Protein AF-0000000074029226 (afdb_homodimer)

Foldseek 3Di:
DPPPPPPPPPPPPPPPPPPPPPVPQDDDPPFGFDFDDDVRHTQDDPDGWTCDVNDTDGDPVSVCQSQLWDWDADPVVRDTDIHAKDKDKWKAADWDQDPVRDIDGHHTDQEAEADQWGKIKMKMKIADADFDKKKKWKFKAAQVRHTQDIGDIDMDGDDPPHRRIDMDMDMDGGGHRNDFAKMKIFIWIDDPNDTTGNDIGIHGYD/DPPPPPPPPPPPPPPPPPPPPPVPQDDDPPFGFDFDDDVRHTQDDPDGWTCDVNDTDGDPVSVCQSQLWDWDADPVVRDTDIHAKDKDKWKAADWDQDPVRDIDGHHTDQEAEADQWGKIKMKMKIFDADFDKKKKWKFKAAQVRHTQDIGDIDMDGDDPPNNGIDMDMDMDGGGHRNDFAKMKIFMWIDDPNDTTGNDIGIHGYD

Radius of gyration: 29.27 Å; Cα contacts (8 Å, |Δi|>4): 924; chains: 2; bounding box: 84×114×104 Å

Solvent-accessible surface area (backbone atoms only — not comparable to full-atom values): 22887 Å² total; per-residue (Å²): 131,85,80,76,76,74,78,79,75,76,75,75,74,75,73,73,69,72,67,70,73,62,80,71,67,55,63,56,98,88,22,42,44,35,46,46,25,51,67,82,36,72,67,71,61,94,56,71,28,24,44,55,92,91,35,51,27,31,33,43,70,44,50,28,58,75,64,25,30,46,79,45,79,37,79,90,74,40,27,42,39,30,47,55,43,43,45,24,49,46,35,24,58,41,76,43,76,43,96,86,73,40,43,34,40,32,38,67,57,47,70,38,72,60,29,70,57,45,61,32,30,40,38,38,40,38,30,63,42,68,68,42,79,41,40,34,36,44,35,31,23,40,66,85,66,46,74,79,44,71,51,73,79,45,75,49,72,33,45,85,89,45,89,22,58,53,76,48,72,48,80,44,71,70,41,70,38,68,64,71,40,49,27,38,40,29,39,26,41,53,55,96,94,38,77,40,55,39,32,65,38,65,34,38,24,86,132,85,80,77,77,78,76,78,76,78,75,75,74,76,72,73,69,72,67,70,71,63,79,70,66,56,66,56,97,88,23,43,43,37,45,44,24,52,67,81,37,74,68,70,57,94,56,72,27,23,44,56,92,92,35,50,27,32,34,43,68,45,50,29,58,75,64,26,28,44,80,45,78,36,78,90,72,40,29,42,39,32,47,54,44,43,44,23,50,49,37,24,59,40,76,43,77,43,95,86,73,40,43,35,39,33,38,65,56,45,69,39,72,61,31,72,55,43,62,32,30,39,38,39,39,39,32,62,42,67,72,43,78,42,40,33,34,43,37,32,23,41,65,86,65,47,76,76,46,69,51,72,79,44,74,50,74,34,43,92,84,50,81,21,51,52,76,48,72,48,80,43,71,70,42,69,38,68,64,71,40,48,28,37,40,29,39,25,40,52,55,95,93,38,76,41,55,40,30,64,38,66,32,38,24,87

Secondary structure (DSSP, 8-state):
--------------------------EETTEEEEEEEETTEEPP-SS-EEE-SSSEEEEHHHHHHHTT-EEEEETTTTEEEEE--EEEEEEEEEEEE-TTS-EEEEEE-SEE--EEEEEEEEEEEEE-PPSEEEEEEEEEE-TTS-EEEEPPPEEEEE-TTS-S-EEEEEEEEEEEE-S-EEEEEEEEEEETTEEEEEEEEEEEE-/--------------------------EETTEEEEEEEETTEEPP-SS-EEE-SSSEEEEHHHHHHHTT-EEEEETTTTEEEEE--EEEEEEEEEEEE-TTS-EEEEEE-SEE--EEEEEEEEEEEEE-PPSEEEEEEEEEE-TTS-EEEEPPPEEEEE-TTTTT-EEEEEEEEEEEE-S-EEEEEEEEEEETTEEEEEEEEEEEE-

Structure (mmCIF, N/CA/C/O backbone):
data_AF-0000000074029226-model_v1
#
loop_
_entity.id
_entity.type
_entity.pdbx_description
1 polymer 'Copper amine oxidase N-terminal domain-containing protein'
#
loop_
_atom_site.group_PDB
_atom_site.id
_atom_site.type_symbol
_atom_site.label_atom_id
_atom_site.label_alt_id
_atom_site.label_comp_id
_atom_site.label_asym_id
_atom_site.label_entity_id
_atom_site.label_seq_id
_atom_site.pdbx_PDB_ins_code
_atom_site.Cartn_x
_atom_site.Cartn_y
_atom_site.Cartn_z
_atom_site.occupancy
_atom_site.B_iso_or_equiv
_atom_site.auth_seq_id
_atom_site.auth_comp_id
_atom_site.auth_asym_id
_atom_site.auth_atom_id
_atom_site.pdbx_PDB_model_num
ATOM 1 N N . MET A 1 1 ? 41.781 82.562 -21.891 1 36.31 1 MET A N 1
ATOM 2 C CA . MET A 1 1 ? 41.625 81.5 -20.922 1 36.31 1 MET A CA 1
ATOM 3 C C . MET A 1 1 ? 40.312 80.75 -21.125 1 36.31 1 MET A C 1
ATOM 5 O O . MET A 1 1 ? 39.25 81.312 -20.922 1 36.31 1 MET A O 1
ATOM 9 N N . LYS A 1 2 ? 40.312 79.875 -22.219 1 45.47 2 LYS A N 1
ATOM 10 C CA . LYS A 1 2 ? 39.188 79 -22.609 1 45.47 2 LYS A CA 1
ATOM 11 C C . LYS A 1 2 ? 38.719 78.188 -21.422 1 45.47 2 LYS A C 1
ATOM 13 O O . LYS A 1 2 ? 39.531 77.438 -20.828 1 45.47 2 LYS A O 1
ATOM 18 N N . LYS A 1 3 ? 37.688 78.562 -20.672 1 48.94 3 LYS A N 1
ATOM 19 C CA . LYS A 1 3 ? 36.969 77.875 -19.625 1 48.94 3 LYS A CA 1
ATOM 20 C C . LYS A 1 3 ? 36.5 76.5 -20.125 1 48.94 3 LYS A C 1
ATOM 22 O O . LYS A 1 3 ? 35.781 76.375 -21.109 1 48.94 3 LYS A O 1
ATOM 27 N N . ARG A 1 4 ? 37.375 75.438 -20.109 1 50.75 4 ARG A N 1
ATOM 28 C CA . ARG A 1 4 ? 37 74.062 -20.344 1 50.75 4 ARG A CA 1
ATOM 29 C C . ARG A 1 4 ? 35.844 73.625 -19.422 1 50.75 4 ARG A C 1
ATOM 31 O O . ARG A 1 4 ? 35.969 73.75 -18.203 1 50.75 4 ARG A O 1
ATOM 38 N N . ILE A 1 5 ? 34.656 73.75 -19.812 1 48.81 5 ILE A N 1
ATOM 39 C CA . ILE A 1 5 ? 33.5 73.188 -19.125 1 48.81 5 ILE A CA 1
ATOM 40 C C . ILE A 1 5 ? 33.656 71.688 -19.047 1 48.81 5 ILE A C 1
ATOM 42 O O . ILE A 1 5 ? 33.75 71 -20.062 1 48.81 5 ILE A O 1
ATOM 46 N N . THR A 1 6 ? 34.406 71.125 -18.094 1 47.69 6 THR A N 1
ATOM 47 C CA . THR A 1 6 ? 34.406 69.688 -17.859 1 47.69 6 THR A CA 1
ATOM 48 C C . THR A 1 6 ? 32.969 69.188 -17.625 1 47.69 6 THR A C 1
ATOM 50 O O . THR A 1 6 ? 32.312 69.625 -16.672 1 47.69 6 THR A O 1
ATOM 53 N N . VAL A 1 7 ? 32.25 68.75 -18.609 1 47.97 7 VAL A N 1
ATOM 54 C CA . VAL A 1 7 ? 31 68.062 -18.484 1 47.97 7 VAL A CA 1
ATOM 55 C C . VAL A 1 7 ? 31.203 66.75 -17.641 1 47.97 7 VAL A C 1
ATOM 57 O O . VAL A 1 7 ? 31.984 65.875 -18 1 47.97 7 VAL A O 1
ATOM 60 N N . LEU A 1 8 ? 31.125 66.938 -16.312 1 46.41 8 LEU A N 1
ATOM 61 C CA . LEU A 1 8 ? 31.031 65.75 -15.43 1 46.41 8 LEU A CA 1
ATOM 62 C C . LEU A 1 8 ? 29.891 64.812 -15.859 1 46.41 8 LEU A C 1
ATOM 64 O O . LEU A 1 8 ? 28.719 65.25 -15.828 1 46.41 8 LEU A O 1
ATOM 68 N N . THR A 1 9 ? 30.078 63.969 -16.859 1 47.81 9 THR A N 1
ATOM 69 C CA . THR A 1 9 ? 29.141 62.906 -17.172 1 47.81 9 THR A CA 1
ATOM 70 C C . THR A 1 9 ? 28.828 62.094 -15.914 1 47.81 9 THR A C 1
ATOM 72 O O . THR A 1 9 ? 29.734 61.469 -15.344 1 47.81 9 THR A O 1
ATOM 75 N N . LEU A 1 10 ? 27.859 62.5 -15.094 1 45.78 10 LEU A N 1
ATOM 76 C CA . LEU A 1 10 ? 27.297 61.688 -14.031 1 45.78 10 LEU A CA 1
ATOM 77 C C . LEU A 1 10 ? 26.859 60.312 -14.57 1 45.78 10 LEU A C 1
ATOM 79 O O . LEU A 1 10 ? 25.953 60.25 -15.398 1 45.78 10 LEU A O 1
ATOM 83 N N . ALA A 1 11 ? 27.812 59.406 -14.758 1 44.06 11 ALA A N 1
ATOM 84 C CA . ALA A 1 11 ? 27.453 58 -15.023 1 44.06 11 ALA A CA 1
ATOM 85 C C . ALA A 1 11 ? 26.438 57.5 -13.992 1 44.06 11 ALA A C 1
ATOM 87 O O . ALA A 1 11 ? 26.766 57.406 -12.805 1 44.06 11 ALA A O 1
ATOM 88 N N . ILE A 1 12 ? 25.141 57.719 -14.156 1 44.94 12 ILE A N 1
ATOM 89 C CA . ILE A 1 12 ? 24.125 57 -13.406 1 44.94 12 ILE A CA 1
ATOM 90 C C . ILE A 1 12 ? 24.391 55.5 -13.461 1 44.94 12 ILE A C 1
ATOM 92 O O . ILE A 1 12 ? 24.328 54.906 -14.539 1 44.94 12 ILE A O 1
ATOM 96 N N . VAL A 1 13 ? 25.312 55 -12.656 1 43.16 13 VAL A N 1
ATOM 97 C CA . VAL A 1 13 ? 25.406 53.562 -12.445 1 43.16 13 VAL A CA 1
ATOM 98 C C . VAL A 1 13 ? 24.031 53 -12.078 1 43.16 13 VAL A C 1
ATOM 100 O O . VAL A 1 13 ? 23.5 53.312 -11.008 1 43.16 13 VAL A O 1
ATOM 103 N N . ILE A 1 14 ? 23.172 52.75 -13.039 1 42.25 14 ILE A N 1
ATOM 104 C CA . ILE A 1 14 ? 21.984 51.938 -12.82 1 42.25 14 ILE A CA 1
ATOM 105 C C . ILE A 1 14 ? 22.391 50.656 -12.102 1 42.25 14 ILE A C 1
ATOM 107 O O . ILE A 1 14 ? 23.062 49.781 -12.68 1 42.25 14 ILE A O 1
ATOM 111 N N . CYS A 1 15 ? 22.688 50.75 -10.828 1 39.78 15 CYS A N 1
ATOM 112 C CA . CYS A 1 15 ? 22.766 49.562 -10.016 1 39.78 15 CYS A CA 1
ATOM 113 C C . CYS A 1 15 ? 21.578 48.625 -10.281 1 39.78 15 CYS A C 1
ATOM 115 O O . CYS A 1 15 ? 20.438 48.969 -9.914 1 39.78 15 CYS A O 1
ATOM 117 N N . PHE A 1 16 ? 21.547 47.938 -11.414 1 41.81 16 PHE A N 1
ATOM 118 C CA . PHE A 1 16 ? 20.656 46.781 -11.508 1 41.81 16 PHE A CA 1
ATOM 119 C C . PHE A 1 16 ? 20.688 45.969 -10.227 1 41.81 16 PHE A C 1
ATOM 121 O O . PHE A 1 16 ? 21.672 45.281 -9.938 1 41.81 16 PHE A O 1
ATOM 128 N N . THR A 1 17 ? 20.156 46.5 -9.164 1 38.62 17 THR A N 1
ATOM 129 C CA . THR A 1 17 ? 19.891 45.531 -8.086 1 38.62 17 THR A CA 1
ATOM 130 C C . THR A 1 17 ? 19.281 44.25 -8.641 1 38.62 17 THR A C 1
ATOM 132 O O . THR A 1 17 ? 18.172 44.281 -9.188 1 38.62 17 THR A O 1
ATOM 135 N N . VAL A 1 18 ? 20.047 43.438 -9.328 1 39.97 18 VAL A N 1
ATOM 136 C CA . VAL A 1 18 ? 19.531 42.062 -9.422 1 39.97 18 VAL A CA 1
ATOM 137 C C . VAL A 1 18 ? 18.812 41.688 -8.133 1 39.97 18 VAL A C 1
ATOM 139 O O . VAL A 1 18 ? 19.453 41.531 -7.082 1 39.97 18 VAL A O 1
ATOM 142 N N . VAL A 1 19 ? 17.656 42.281 -7.82 1 38.84 19 VAL A N 1
ATOM 143 C CA . VAL A 1 19 ? 16.844 41.625 -6.812 1 38.84 19 VAL A CA 1
ATOM 144 C C . VAL A 1 19 ? 16.938 40.094 -7 1 38.84 19 VAL A C 1
ATOM 146 O O . VAL A 1 19 ? 16.5 39.562 -8.023 1 38.84 19 VAL A O 1
ATOM 149 N N . ALA A 1 20 ? 18 39.5 -6.645 1 41 20 ALA A N 1
ATOM 150 C CA . ALA A 1 20 ? 17.797 38.062 -6.449 1 41 20 ALA A CA 1
ATOM 151 C C . ALA A 1 20 ? 16.391 37.781 -5.965 1 41 20 ALA A C 1
ATOM 153 O O . ALA A 1 20 ? 15.984 38.219 -4.883 1 41 20 ALA A O 1
ATOM 154 N N . ALA A 1 21 ? 15.375 37.812 -6.816 1 39.78 21 ALA A N 1
ATOM 155 C CA . ALA A 1 21 ? 14.086 37.25 -6.422 1 39.78 21 ALA A CA 1
ATOM 156 C C . ALA A 1 21 ? 14.266 36.125 -5.406 1 39.78 21 ALA A C 1
ATOM 158 O O . ALA A 1 21 ? 14.844 35.062 -5.723 1 39.78 21 ALA A O 1
ATOM 159 N N . ALA A 1 22 ? 14.695 36.375 -4.246 1 42.5 22 ALA A N 1
ATOM 160 C CA . ALA A 1 22 ? 14.516 35.344 -3.232 1 42.5 22 ALA A CA 1
ATOM 161 C C . ALA A 1 22 ? 13.289 34.469 -3.539 1 42.5 22 ALA A C 1
ATOM 163 O O . ALA A 1 22 ? 12.211 35 -3.84 1 42.5 22 ALA A O 1
ATOM 164 N N . SER A 1 23 ? 13.375 33.406 -4.266 1 46.81 23 SER A N 1
ATOM 165 C CA . SER A 1 23 ? 12.234 32.5 -4.426 1 46.81 23 SER A CA 1
ATOM 166 C C . SER A 1 23 ? 11.305 32.562 -3.219 1 46.81 23 SER A C 1
ATOM 168 O O . SER A 1 23 ? 11.695 32.219 -2.107 1 46.81 23 SER A O 1
ATOM 170 N N . VAL A 1 24 ? 10.711 33.719 -2.955 1 53.16 24 VAL A N 1
ATOM 171 C CA . VAL A 1 24 ? 9.719 33.875 -1.9 1 53.16 24 VAL A CA 1
ATOM 172 C C . VAL A 1 24 ? 8.828 32.656 -1.823 1 53.16 24 VAL A C 1
ATOM 174 O O . VAL A 1 24 ? 8.141 32.312 -2.787 1 53.16 24 VAL A O 1
ATOM 177 N N . ASN A 1 25 ? 9.227 31.703 -0.969 1 69.19 25 ASN A N 1
ATOM 178 C CA . ASN A 1 25 ? 8.352 30.562 -0.727 1 69.19 25 ASN A CA 1
ATOM 179 C C . ASN A 1 25 ? 6.926 31 -0.408 1 69.19 25 ASN A C 1
ATOM 181 O O . ASN A 1 25 ? 6.715 31.891 0.416 1 69.19 25 ASN A O 1
ATOM 185 N N . GLU A 1 26 ? 5.938 30.844 -1.284 1 89.31 26 GLU A N 1
ATOM 186 C CA . GLU A 1 26 ? 4.523 31.109 -1.037 1 89.31 26 GLU A CA 1
ATOM 187 C C . GLU A 1 26 ? 4.121 30.688 0.374 1 89.31 26 GLU A C 1
ATOM 189 O O . GLU A 1 26 ? 4.797 29.859 1 1 89.31 26 GLU A O 1
ATOM 194 N N . GLU A 1 27 ? 3.27 31.5 0.96 1 94.69 27 GLU A N 1
ATOM 195 C CA . GLU A 1 27 ? 2.816 31.203 2.314 1 94.69 27 GLU A CA 1
ATOM 196 C C . GLU A 1 27 ? 1.315 30.922 2.346 1 94.69 27 GLU A C 1
ATOM 198 O O . GLU A 1 27 ? 0.578 31.375 1.471 1 94.69 27 GLU A O 1
ATOM 203 N N . TYR A 1 28 ? 0.874 30.109 3.262 1 96.25 28 TYR A N 1
ATOM 204 C CA . TYR A 1 28 ? -0.523 29.875 3.605 1 96.25 28 TYR A CA 1
ATOM 205 C C . TYR A 1 28 ? -0.785 30.188 5.074 1 96.25 28 TYR A C 1
ATOM 207 O O . TYR A 1 28 ? -0.291 29.484 5.961 1 96.25 28 TYR A O 1
ATOM 215 N N . LYS A 1 29 ? -1.522 31.281 5.273 1 95.81 29 LYS A N 1
ATOM 216 C CA . LYS A 1 29 ? -1.921 31.719 6.609 1 95.81 29 LYS A CA 1
ATOM 217 C C . LYS A 1 29 ? -0.716 31.797 7.543 1 95.81 29 LYS A C 1
ATOM 219 O O . LYS A 1 29 ? -0.763 31.297 8.672 1 95.81 29 LYS A O 1
ATOM 224 N N . GLY A 1 30 ? 0.444 32.312 7.016 1 94.5 30 GLY A N 1
ATOM 225 C CA . GLY A 1 30 ? 1.611 32.625 7.824 1 94.5 30 GLY A CA 1
ATOM 226 C C . GLY A 1 30 ? 2.646 31.516 7.828 1 94.5 30 GLY A C 1
ATOM 227 O O . GLY A 1 30 ? 3.715 31.656 8.43 1 94.5 30 GLY A O 1
ATOM 228 N N . PHE A 1 31 ? 2.342 30.469 7.152 1 96.19 31 PHE A N 1
ATOM 229 C CA . PHE A 1 31 ? 3.279 29.359 7.102 1 96.19 31 PHE A CA 1
ATOM 230 C C . PHE A 1 31 ? 3.789 29.141 5.684 1 96.19 31 PHE A C 1
ATOM 232 O O . PHE A 1 31 ? 3.025 29.234 4.723 1 96.19 31 PHE A O 1
ATOM 239 N N . SER A 1 32 ? 5.055 28.891 5.57 1 96.12 32 SER A N 1
ATOM 240 C CA . SER A 1 32 ? 5.641 28.641 4.258 1 96.12 32 SER A CA 1
ATOM 241 C C . SER A 1 32 ? 5.051 27.391 3.611 1 96.12 32 SER A C 1
ATOM 243 O O . SER A 1 32 ? 4.938 26.344 4.254 1 96.12 32 SER A O 1
ATOM 245 N N . ILE A 1 33 ? 4.668 27.531 2.371 1 97.06 33 ILE A N 1
ATOM 246 C CA . ILE A 1 33 ? 4.098 26.406 1.633 1 97.06 33 ILE A CA 1
ATOM 247 C C . ILE A 1 33 ? 5.203 25.438 1.224 1 97.06 33 ILE A C 1
ATOM 249 O O . ILE A 1 33 ? 6.293 25.875 0.832 1 97.06 33 ILE A O 1
ATOM 253 N N . VAL A 1 34 ? 4.941 24.188 1.366 1 97.38 34 VAL A N 1
ATOM 254 C CA . VAL A 1 34 ? 5.805 23.109 0.892 1 97.38 34 VAL A CA 1
ATOM 255 C C . VAL A 1 34 ? 5.172 22.438 -0.324 1 97.38 34 VAL A C 1
ATOM 257 O O . VAL A 1 34 ? 4.004 22.047 -0.284 1 97.38 34 VAL A O 1
ATOM 260 N N . ASN A 1 35 ? 5.93 22.375 -1.43 1 96.56 35 ASN A N 1
ATOM 261 C CA . ASN A 1 35 ? 5.473 21.594 -2.572 1 96.56 35 ASN A CA 1
ATOM 262 C C . ASN A 1 35 ? 5.547 20.094 -2.287 1 96.56 35 ASN A C 1
ATOM 264 O O . ASN A 1 35 ? 6.504 19.625 -1.673 1 96.56 35 ASN A O 1
ATOM 268 N N . VAL A 1 36 ? 4.48 19.406 -2.652 1 97.44 36 VAL A N 1
ATOM 269 C CA . VAL A 1 36 ? 4.461 17.969 -2.404 1 97.44 36 VAL A CA 1
ATOM 270 C C . VAL A 1 36 ? 4.16 17.234 -3.703 1 97.44 36 VAL A C 1
ATOM 272 O O . VAL A 1 36 ? 3.148 17.5 -4.359 1 97.44 36 VAL A O 1
ATOM 275 N N . LEU A 1 37 ? 5.051 16.406 -4.074 1 97.38 37 LEU A N 1
ATOM 276 C CA . LEU A 1 37 ? 4.863 15.5 -5.207 1 97.38 37 LEU A CA 1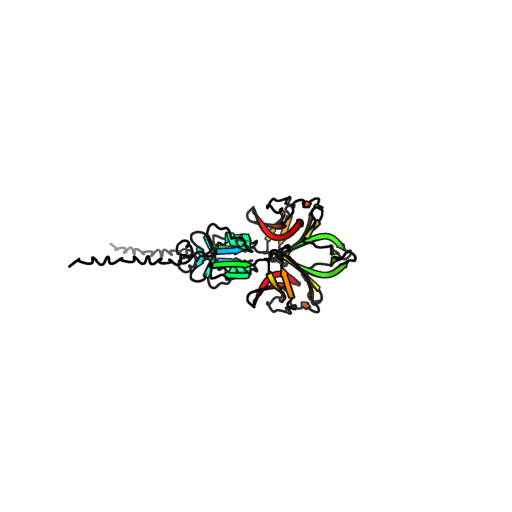
ATOM 277 C C . LEU A 1 37 ? 4.77 14.055 -4.738 1 97.38 37 LEU A C 1
ATOM 279 O O . LEU A 1 37 ? 5.523 13.633 -3.855 1 97.38 37 LEU A O 1
ATOM 283 N N . VAL A 1 38 ? 3.842 13.312 -5.234 1 96.44 38 VAL A N 1
ATOM 284 C CA . VAL A 1 38 ? 3.746 11.867 -5.039 1 96.44 38 VAL A CA 1
ATOM 285 C C . VAL A 1 38 ? 4.051 11.141 -6.348 1 96.44 38 VAL A C 1
ATOM 287 O O . VAL A 1 38 ? 3.273 11.219 -7.301 1 96.44 38 VAL A O 1
ATOM 290 N N . ASN A 1 39 ? 5.156 10.531 -6.336 1 94.31 39 ASN A N 1
ATOM 291 C CA . ASN A 1 39 ? 5.625 9.867 -7.551 1 94.31 39 ASN A CA 1
ATOM 292 C C . ASN A 1 39 ? 5.625 10.82 -8.742 1 94.31 39 ASN A C 1
ATOM 294 O O . ASN A 1 39 ? 5.18 10.453 -9.836 1 94.31 39 ASN A O 1
ATOM 298 N N . GLY A 1 40 ? 5.957 11.992 -8.469 1 93.75 40 GLY A N 1
ATOM 299 C CA . GLY A 1 40 ? 6.145 12.969 -9.531 1 93.75 40 GLY A CA 1
ATOM 300 C C . GLY A 1 40 ? 4.902 13.789 -9.812 1 93.75 40 GLY A C 1
ATOM 301 O O . GLY A 1 40 ? 4.949 14.758 -10.57 1 93.75 40 GLY A O 1
ATOM 302 N N . GLN A 1 41 ? 3.852 13.469 -9.219 1 94.38 41 GLN A N 1
ATOM 303 C CA . GLN A 1 41 ? 2.605 14.203 -9.422 1 94.38 41 GLN A CA 1
ATOM 304 C C . GLN A 1 41 ? 2.295 15.102 -8.227 1 94.38 41 GLN A C 1
ATOM 306 O O . GLN A 1 41 ? 2.414 14.672 -7.074 1 94.38 41 GLN A O 1
ATOM 311 N N . LYS A 1 42 ? 1.866 16.25 -8.586 1 96.69 42 LYS A N 1
ATOM 312 C CA . LYS A 1 42 ? 1.553 17.203 -7.527 1 96.69 42 LYS A CA 1
ATOM 313 C C . LYS A 1 42 ? 0.376 16.734 -6.684 1 96.69 42 LYS A C 1
ATOM 315 O O . LYS A 1 42 ? -0.62 16.234 -7.223 1 96.69 42 LYS A O 1
ATOM 320 N N . LEU A 1 43 ? 0.502 16.812 -5.379 1 96.44 43 LEU A N 1
ATOM 321 C CA . LEU A 1 43 ? -0.604 16.5 -4.48 1 96.44 43 LEU A CA 1
ATOM 322 C C . LEU A 1 43 ? -1.673 17.594 -4.539 1 96.44 43 LEU A C 1
ATOM 324 O O . LEU A 1 43 ? -1.418 18.734 -4.176 1 96.44 43 LEU A O 1
ATOM 328 N N . GLU A 1 44 ? -2.805 17.234 -4.945 1 93.81 44 GLU A N 1
ATOM 329 C CA . GLU A 1 44 ? -3.91 18.172 -5.004 1 93.81 44 GLU A CA 1
ATOM 330 C C . GLU A 1 44 ? -4.668 18.219 -3.68 1 93.81 44 GLU A C 1
ATOM 332 O O . GLU A 1 44 ? -5.047 17.188 -3.139 1 93.81 44 GLU A O 1
ATOM 337 N N . SER A 1 45 ? -4.762 19.469 -3.197 1 95.31 45 SER A N 1
ATOM 338 C CA . SER A 1 45 ? -5.48 19.625 -1.935 1 95.31 45 SER A CA 1
ATOM 339 C C . SER A 1 45 ? -6.004 21.047 -1.767 1 95.31 45 SER A C 1
ATOM 341 O O . SER A 1 45 ? -5.48 21.984 -2.377 1 95.31 45 SER A O 1
ATOM 343 N N . GLN A 1 46 ? -7.023 21.172 -0.983 1 93.44 46 GLN A N 1
ATOM 344 C CA . GLN A 1 46 ? -7.562 22.5 -0.658 1 93.44 46 GLN A CA 1
ATOM 345 C C . GLN A 1 46 ? -6.617 23.266 0.256 1 93.44 46 GLN A C 1
ATOM 347 O O . GLN A 1 46 ? -6.395 24.469 0.057 1 93.44 46 GLN A O 1
ATOM 352 N N . VAL A 1 47 ? -6.109 22.547 1.171 1 95.38 47 VAL A N 1
ATOM 353 C CA . VAL A 1 47 ? -5.094 23.094 2.062 1 95.38 47 VAL A CA 1
ATOM 354 C C . VAL A 1 47 ? -3.721 22.562 1.673 1 95.38 47 VAL A C 1
ATOM 356 O O . VAL A 1 47 ? -3.549 21.344 1.51 1 95.38 47 VAL A O 1
ATOM 359 N N . PRO A 1 48 ? -2.76 23.453 1.424 1 96.31 48 PRO A N 1
ATOM 360 C CA . PRO A 1 48 ? -1.436 22.984 1.014 1 96.31 48 PRO A CA 1
ATOM 361 C C . PRO A 1 48 ? -0.625 22.422 2.176 1 96.31 48 PRO A C 1
ATOM 363 O O . PRO A 1 48 ? -0.961 22.641 3.34 1 96.31 48 PRO A O 1
ATOM 366 N N . GLY A 1 49 ? 0.384 21.641 1.86 1 96.5 49 GLY A N 1
ATOM 367 C CA . GLY A 1 49 ? 1.405 21.359 2.857 1 96.5 49 GLY A CA 1
ATOM 368 C C . GLY A 1 49 ? 2.174 22.594 3.285 1 96.5 49 GLY A C 1
ATOM 369 O O . GLY A 1 49 ? 2.42 23.484 2.473 1 96.5 49 GLY A O 1
ATOM 370 N N . VAL A 1 50 ? 2.516 22.656 4.555 1 97.31 50 VAL A N 1
ATOM 371 C CA . VAL A 1 50 ? 3.219 23.844 5.039 1 97.31 50 VAL A CA 1
ATOM 372 C C . VAL A 1 50 ? 4.332 23.422 6 1 97.31 50 VAL A C 1
ATOM 374 O O . VAL A 1 50 ? 4.328 22.312 6.52 1 97.31 50 VAL A O 1
ATOM 377 N N . ASN A 1 51 ? 5.215 24.25 6.09 1 96.56 51 ASN A N 1
ATOM 378 C CA . ASN A 1 51 ? 6.164 24.156 7.195 1 96.56 51 ASN A CA 1
ATOM 379 C C . ASN A 1 51 ? 5.543 24.625 8.508 1 96.56 51 ASN A C 1
ATOM 381 O O . ASN A 1 51 ? 5.426 25.828 8.75 1 96.56 51 ASN A O 1
ATOM 385 N N . PHE A 1 52 ? 5.117 23.672 9.266 1 95.62 52 PHE A N 1
ATOM 386 C CA . PHE A 1 52 ? 4.445 23.922 10.531 1 95.62 52 PHE A CA 1
ATOM 387 C C . PHE A 1 52 ? 5.41 23.75 11.695 1 95.62 52 PHE A C 1
ATOM 389 O O . PHE A 1 52 ? 5.633 22.625 12.164 1 95.62 52 PHE A O 1
ATOM 396 N N . HIS A 1 53 ? 5.988 25 12.211 1 92.31 53 HIS A N 1
ATOM 397 C CA . HIS A 1 53 ? 6.926 25.031 13.328 1 92.31 53 HIS A CA 1
ATOM 398 C C . HIS A 1 53 ? 8.055 24.016 13.117 1 92.31 53 HIS A C 1
ATOM 400 O O . HIS A 1 53 ? 8.297 23.172 13.977 1 92.31 53 HIS A O 1
ATOM 406 N N . ASP A 1 54 ? 8.719 24 12.023 1 89.81 54 ASP A N 1
ATOM 407 C CA . ASP A 1 54 ? 9.938 23.281 11.656 1 89.81 54 ASP A CA 1
ATOM 408 C C . ASP A 1 54 ? 9.633 21.844 11.266 1 89.81 54 ASP A C 1
ATOM 410 O O . ASP A 1 54 ? 10.516 20.984 11.266 1 89.81 54 ASP A O 1
ATOM 414 N N . SER A 1 55 ? 8.359 21.609 11.094 1 94.56 55 SER A N 1
ATOM 415 C CA . SER A 1 55 ? 7.934 20.312 10.562 1 94.56 55 SER A CA 1
ATOM 416 C C . SER A 1 55 ? 7 20.484 9.367 1 94.56 55 SER A C 1
ATOM 418 O O . SER A 1 55 ? 6.152 21.391 9.359 1 94.56 55 SER A O 1
ATOM 420 N N . THR A 1 56 ? 7.184 19.672 8.391 1 97.06 56 THR A N 1
ATOM 421 C CA . THR A 1 56 ? 6.238 19.688 7.277 1 97.06 56 THR A CA 1
ATOM 422 C C . THR A 1 56 ? 4.965 18.922 7.648 1 97.06 56 THR A C 1
ATOM 424 O O . THR A 1 56 ? 5.031 17.797 8.141 1 97.06 56 THR A O 1
ATOM 427 N N . VAL A 1 57 ? 3.842 19.562 7.492 1 97.81 57 VAL A N 1
ATOM 428 C CA . VAL A 1 57 ? 2.564 18.891 7.73 1 97.81 57 VAL A CA 1
ATOM 429 C C . VAL A 1 57 ? 1.738 18.891 6.445 1 97.81 57 VAL A C 1
ATOM 431 O O . VAL A 1 57 ? 1.847 19.797 5.625 1 97.81 57 VAL A O 1
ATOM 434 N N . LEU A 1 58 ? 0.974 17.859 6.273 1 97.56 58 LEU A N 1
ATOM 435 C CA . LEU A 1 58 ? 0.171 17.672 5.07 1 97.56 58 LEU A CA 1
ATOM 436 C C . LEU A 1 58 ? -1.306 17.516 5.422 1 97.56 58 LEU A C 1
ATOM 438 O O . LEU A 1 58 ? -1.646 16.984 6.48 1 97.56 58 LEU A O 1
ATOM 442 N N . PRO A 1 59 ? -2.186 17.953 4.512 1 97.06 59 PRO A N 1
ATOM 443 C CA . PRO A 1 59 ? -3.615 17.734 4.742 1 97.06 59 PRO A CA 1
ATOM 444 C C . PRO A 1 59 ? -3.994 16.266 4.734 1 97.06 59 PRO A C 1
ATOM 446 O O . PRO A 1 59 ? -3.658 15.539 3.793 1 97.06 59 PRO A O 1
ATOM 449 N N . LEU A 1 60 ? -4.723 15.859 5.672 1 97.12 60 LEU A N 1
ATOM 450 C CA . LEU A 1 60 ? -5.027 14.453 5.926 1 97.12 60 LEU A CA 1
ATOM 451 C C . LEU A 1 60 ? -5.781 13.836 4.754 1 97.12 60 LEU A C 1
ATOM 453 O O . LEU A 1 60 ? -5.414 12.766 4.27 1 97.12 60 LEU A O 1
ATOM 457 N N . LYS A 1 61 ? -6.762 14.523 4.281 1 95.19 61 LYS A N 1
ATOM 458 C CA . LYS A 1 61 ? -7.617 13.953 3.244 1 95.19 61 LYS A CA 1
ATOM 459 C C . LYS A 1 61 ? -6.828 13.68 1.967 1 95.19 61 LYS A C 1
ATOM 461 O O . LYS A 1 61 ? -6.91 12.594 1.401 1 95.19 61 LYS A O 1
ATOM 466 N N . ALA A 1 62 ? -6.07 14.625 1.539 1 95.88 62 ALA A N 1
ATOM 467 C CA . ALA A 1 62 ? -5.301 14.508 0.304 1 95.88 62 ALA A CA 1
ATOM 468 C C . ALA A 1 62 ? -4.258 13.398 0.413 1 95.88 62 ALA A C 1
ATOM 470 O O . ALA A 1 62 ? -4.102 12.594 -0.511 1 95.88 62 ALA A O 1
ATOM 471 N N . VAL A 1 63 ? -3.613 13.312 1.527 1 95.5 63 VAL A N 1
ATOM 472 C CA . VAL A 1 63 ? -2.551 12.328 1.696 1 95.5 63 VAL A CA 1
ATOM 473 C C . VAL A 1 63 ? -3.154 10.93 1.811 1 95.5 63 VAL A C 1
ATOM 475 O O . VAL A 1 63 ? -2.625 9.969 1.247 1 95.5 63 VAL A O 1
ATOM 478 N N . SER A 1 64 ? -4.254 10.82 2.535 1 95.81 64 SER A N 1
ATOM 479 C CA . SER A 1 64 ? -4.898 9.523 2.68 1 95.81 64 SER A CA 1
ATOM 480 C C . SER A 1 64 ? -5.352 8.977 1.331 1 95.81 64 SER A C 1
ATOM 482 O O . SER A 1 64 ? -5.164 7.793 1.04 1 95.81 64 SER A O 1
ATOM 484 N N . GLU A 1 65 ? -5.871 9.852 0.544 1 94.19 65 GLU A N 1
ATOM 485 C CA . GLU A 1 65 ? -6.309 9.422 -0.781 1 94.19 65 GLU A CA 1
ATOM 486 C C . GLU A 1 65 ? -5.125 9 -1.646 1 94.19 65 GLU A C 1
ATOM 488 O O . GLU A 1 65 ? -5.18 7.965 -2.312 1 94.19 65 GLU A O 1
ATOM 493 N N . ALA A 1 66 ? -4.109 9.758 -1.566 1 94.75 66 ALA A N 1
ATOM 494 C CA . ALA A 1 66 ? -2.92 9.453 -2.354 1 94.75 66 ALA A CA 1
ATOM 495 C C . ALA A 1 66 ? -2.283 8.141 -1.896 1 94.75 66 ALA A C 1
ATOM 497 O O . ALA A 1 66 ? -1.636 7.449 -2.688 1 94.75 66 ALA A O 1
ATOM 498 N N . MET A 1 67 ? -2.525 7.754 -0.649 1 95.62 67 MET A N 1
ATOM 499 C CA . MET A 1 67 ? -1.849 6.59 -0.084 1 95.62 67 MET A CA 1
ATOM 500 C C . MET A 1 67 ? -2.811 5.414 0.052 1 95.62 67 MET A C 1
ATOM 502 O O . MET A 1 67 ? -2.531 4.457 0.778 1 95.62 67 MET A O 1
ATOM 506 N N . ASN A 1 68 ? -3.945 5.508 -0.586 1 96.75 68 ASN A N 1
ATOM 507 C CA . ASN A 1 68 ? -4.914 4.414 -0.566 1 96.75 68 ASN A CA 1
ATOM 508 C C . ASN A 1 68 ? -5.336 4.066 0.857 1 96.75 68 ASN A C 1
ATOM 510 O O . ASN A 1 68 ? -5.316 2.896 1.247 1 96.75 68 ASN A O 1
ATOM 514 N N . THR A 1 69 ? -5.719 5.07 1.574 1 97.62 69 THR A N 1
ATOM 515 C CA . THR A 1 69 ? -6.094 4.957 2.979 1 97.62 69 THR A CA 1
ATOM 516 C C . THR A 1 69 ? -7.457 5.602 3.227 1 97.62 69 THR A C 1
ATOM 518 O O . THR A 1 69 ? -7.738 6.684 2.707 1 97.62 69 THR A O 1
ATOM 521 N N . ILE A 1 70 ? -8.289 4.969 3.98 1 98.12 70 ILE A N 1
ATOM 522 C CA . ILE A 1 70 ? -9.602 5.492 4.336 1 98.12 70 ILE A CA 1
ATOM 523 C C . ILE A 1 70 ? -9.508 6.273 5.645 1 98.12 70 ILE A C 1
ATOM 525 O O . ILE A 1 70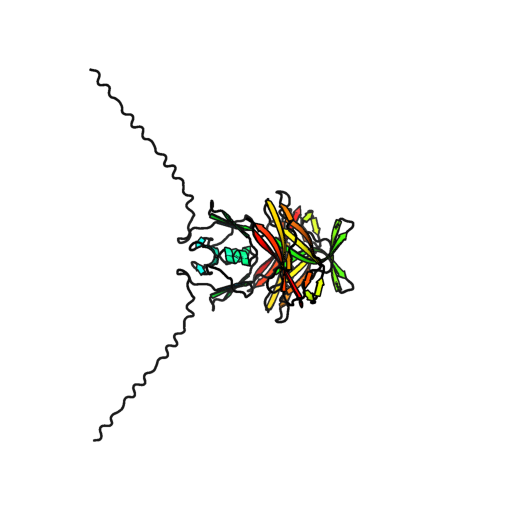 ? -8.844 5.844 6.586 1 98.12 70 ILE A O 1
ATOM 529 N N . VAL A 1 71 ? -10.125 7.383 5.684 1 97.62 71 VAL A N 1
ATOM 530 C CA . VAL A 1 71 ? -10.203 8.172 6.91 1 97.62 71 VAL A CA 1
ATOM 531 C C . VAL A 1 71 ? -11.586 8.008 7.535 1 97.62 71 VAL A C 1
ATOM 533 O O . VAL A 1 71 ? -12.602 8.32 6.906 1 97.62 71 VAL A O 1
ATOM 536 N N . ASP A 1 72 ? -11.625 7.492 8.68 1 97.12 72 ASP A N 1
ATOM 537 C CA . ASP A 1 72 ? -12.82 7.449 9.516 1 97.12 72 ASP A CA 1
ATOM 538 C C . ASP A 1 72 ? -12.727 8.461 10.656 1 97.12 72 ASP A C 1
ATOM 540 O O . ASP A 1 72 ? -11.914 8.305 11.57 1 97.12 72 ASP A O 1
ATOM 544 N N . TRP A 1 73 ? -13.57 9.43 10.648 1 96 73 TRP A N 1
ATOM 545 C CA . TRP A 1 73 ? -13.508 10.531 11.602 1 96 73 TRP A CA 1
ATOM 546 C C . TRP A 1 73 ? -14.445 10.289 12.781 1 96 73 TRP A C 1
ATOM 548 O O . TRP A 1 73 ? -15.625 9.969 12.586 1 96 73 TRP A O 1
ATOM 558 N N . ASP A 1 74 ? -13.867 10.406 13.914 1 95.5 74 ASP A N 1
ATOM 559 C CA . ASP A 1 74 ? -14.648 10.383 15.148 1 95.5 74 ASP A CA 1
ATOM 560 C C . ASP A 1 74 ? -14.68 11.766 15.805 1 95.5 74 ASP A C 1
ATOM 562 O O . ASP A 1 74 ? -13.75 12.148 16.516 1 95.5 74 ASP A O 1
ATOM 566 N N . SER A 1 75 ? -15.773 12.477 15.703 1 92.19 75 SER A N 1
ATOM 567 C CA . SER A 1 75 ? -15.883 13.852 16.188 1 92.19 75 SER A CA 1
ATOM 568 C C . SER A 1 75 ? -15.977 13.898 17.703 1 92.19 75 SER A C 1
ATOM 570 O O . SER A 1 75 ? -15.609 14.906 18.312 1 92.19 75 SER A O 1
ATOM 572 N N . LYS A 1 76 ? -16.453 12.82 18.281 1 93.69 76 LYS A N 1
ATOM 573 C CA . LYS A 1 76 ? -16.594 12.789 19.734 1 93.69 76 LYS A CA 1
ATOM 574 C C . LYS A 1 76 ? -15.234 12.852 20.422 1 93.69 76 LYS A C 1
ATOM 576 O O . LYS A 1 76 ? -15.078 13.531 21.438 1 93.69 76 LYS A O 1
ATOM 581 N N . THR A 1 77 ? -14.289 12.195 19.875 1 94.06 77 THR A N 1
ATOM 582 C CA . THR A 1 77 ? -12.992 12.102 20.516 1 94.06 77 THR A CA 1
ATOM 583 C C . THR A 1 77 ? -11.938 12.883 19.734 1 94.06 77 THR A C 1
ATOM 585 O O . THR A 1 77 ? -10.75 12.844 20.062 1 94.06 77 THR A O 1
ATOM 588 N N . ASN A 1 78 ? -12.398 13.586 18.641 1 94.38 78 ASN A N 1
ATOM 589 C CA . ASN A 1 78 ? -11.469 14.312 17.781 1 94.38 78 ASN A CA 1
ATOM 590 C C . ASN A 1 78 ? -10.359 13.406 17.25 1 94.38 78 ASN A C 1
ATOM 592 O O . ASN A 1 78 ? -9.18 13.727 17.375 1 94.38 78 ASN A O 1
ATOM 596 N N . THR A 1 79 ? -10.781 12.211 16.703 1 97.12 79 THR A N 1
ATOM 597 C CA . THR A 1 79 ? -9.836 11.18 16.281 1 97.12 79 THR A CA 1
ATOM 598 C C . THR A 1 79 ? -10.016 10.844 14.805 1 97.12 79 THR A C 1
ATOM 600 O O . THR A 1 79 ? -11.133 10.633 14.344 1 97.12 79 THR A O 1
ATOM 603 N N . ALA A 1 80 ? -8.922 10.922 14.109 1 97.25 80 ALA A N 1
ATOM 604 C CA . ALA A 1 80 ? -8.883 10.359 12.766 1 97.25 80 ALA A CA 1
ATOM 605 C C . ALA A 1 80 ? -8.406 8.906 12.789 1 97.25 80 ALA A C 1
ATOM 607 O O . ALA A 1 80 ? -7.242 8.633 13.086 1 97.25 80 ALA A O 1
ATOM 608 N N . ASN A 1 81 ? -9.273 7.957 12.492 1 97.38 81 ASN A N 1
ATOM 609 C CA . ASN A 1 81 ? -8.922 6.555 12.312 1 97.38 81 ASN A CA 1
ATOM 610 C C . ASN A 1 81 ? -8.586 6.242 10.859 1 97.38 81 ASN A C 1
ATOM 612 O O . ASN A 1 81 ? -9.461 6.25 10 1 97.38 81 ASN A O 1
ATOM 616 N N . LEU A 1 82 ? -7.34 6.012 10.641 1 97.38 82 LEU A N 1
ATOM 617 C CA . LEU A 1 82 ? -6.895 5.672 9.297 1 97.38 82 LEU A CA 1
ATOM 618 C C . LEU A 1 82 ? -6.953 4.164 9.062 1 97.38 82 LEU A C 1
ATOM 620 O O . LEU A 1 82 ? -6.332 3.396 9.805 1 97.38 82 LEU A O 1
ATOM 624 N N . ILE A 1 83 ? -7.723 3.76 8.07 1 96.94 83 ILE A N 1
ATOM 625 C CA . ILE A 1 83 ? -7.852 2.363 7.676 1 96.94 83 ILE A CA 1
ATOM 626 C C . ILE A 1 83 ? -6.977 2.092 6.449 1 96.94 83 ILE A C 1
ATOM 628 O O . ILE A 1 83 ? -7.301 2.529 5.344 1 96.94 83 ILE A O 1
ATOM 632 N N . LYS A 1 84 ? -5.922 1.456 6.699 1 96.56 84 LYS A N 1
ATOM 633 C CA . LYS A 1 84 ? -4.949 1.104 5.668 1 96.56 84 LYS A CA 1
ATOM 634 C C . LYS A 1 84 ? -4.629 -0.388 5.703 1 96.56 84 LYS A C 1
ATOM 636 O O . LYS A 1 84 ? -3.568 -0.788 6.191 1 96.56 84 LYS A O 1
ATOM 641 N N . PRO A 1 85 ? -5.422 -1.2 5.105 1 97.31 85 PRO A N 1
ATOM 642 C CA . PRO A 1 85 ? -5.109 -2.631 5.09 1 97.31 85 PRO A CA 1
ATOM 643 C C . PRO A 1 85 ? -3.908 -2.963 4.207 1 97.31 85 PRO A C 1
ATOM 645 O O . PRO A 1 85 ? -3.555 -2.182 3.318 1 97.31 85 PRO A O 1
ATOM 648 N N . GLU A 1 86 ? -3.266 -4 4.566 1 97.62 86 GLU A N 1
ATOM 649 C CA . GLU A 1 86 ? -2.295 -4.613 3.668 1 97.62 86 GLU A CA 1
ATOM 650 C C . GLU A 1 86 ? -2.988 -5.324 2.51 1 97.62 86 GLU A C 1
ATOM 652 O O . GLU A 1 86 ? -3.789 -6.234 2.725 1 97.62 86 GLU A O 1
ATOM 657 N N . VAL A 1 87 ? -2.744 -4.844 1.321 1 98.62 87 VAL A N 1
ATOM 658 C CA . VAL A 1 87 ? -3.381 -5.438 0.151 1 98.62 87 VAL A CA 1
ATOM 659 C C . VAL A 1 87 ? -2.318 -5.828 -0.873 1 98.62 87 VAL A C 1
ATOM 661 O O . VAL A 1 87 ? -1.486 -5.004 -1.26 1 98.62 87 VAL A O 1
ATOM 664 N N . ASN A 1 88 ? -2.314 -7.059 -1.26 1 98.81 88 ASN A N 1
ATOM 665 C CA . ASN A 1 88 ? -1.471 -7.57 -2.334 1 98.81 88 ASN A CA 1
ATOM 666 C C . ASN A 1 88 ? -2.303 -8.172 -3.463 1 98.81 88 ASN A C 1
ATOM 668 O O . ASN A 1 88 ? -3.148 -9.031 -3.227 1 98.81 88 ASN A O 1
ATOM 672 N N . ILE A 1 89 ? -2.1 -7.688 -4.648 1 98.81 89 ILE A N 1
ATOM 673 C CA . ILE A 1 89 ? -2.873 -8.094 -5.816 1 98.81 89 ILE A CA 1
ATOM 674 C C . ILE A 1 89 ? -1.95 -8.727 -6.852 1 98.81 89 ILE A C 1
ATOM 676 O O . ILE A 1 89 ? -0.887 -8.188 -7.16 1 98.81 89 ILE A O 1
ATOM 680 N N . ILE A 1 90 ? -2.328 -9.828 -7.344 1 98.06 90 ILE A N 1
ATOM 681 C CA . ILE A 1 90 ? -1.635 -10.453 -8.461 1 98.06 90 ILE A CA 1
ATOM 682 C C . ILE A 1 90 ? -2.635 -10.797 -9.562 1 98.06 90 ILE A C 1
ATOM 684 O O . ILE A 1 90 ? -3.736 -11.273 -9.289 1 98.06 90 ILE A O 1
ATOM 688 N N . VAL A 1 91 ? -2.27 -10.43 -10.75 1 98.12 91 VAL A N 1
ATOM 689 C CA . VAL A 1 91 ? -3.064 -10.758 -11.93 1 98.12 91 VAL A CA 1
ATOM 690 C C . VAL A 1 91 ? -2.391 -11.875 -12.719 1 98.12 91 VAL A C 1
ATOM 692 O O . VAL A 1 91 ? -1.167 -11.891 -12.867 1 98.12 91 VAL A O 1
ATOM 695 N N . MET A 1 92 ? -3.213 -12.867 -13.156 1 97.81 92 MET A N 1
ATOM 696 C CA . MET A 1 92 ? -2.637 -14.062 -13.773 1 97.81 92 MET A CA 1
ATOM 697 C C . MET A 1 92 ? -3.58 -14.648 -14.82 1 97.81 92 MET A C 1
ATOM 699 O O . MET A 1 92 ? -4.754 -14.273 -14.875 1 97.81 92 MET A O 1
ATOM 703 N N . ASP A 1 93 ? -3.047 -15.594 -15.609 1 96.56 93 ASP A N 1
ATOM 704 C CA . ASP A 1 93 ? -3.826 -16.203 -16.688 1 96.56 93 ASP A CA 1
ATOM 705 C C . ASP A 1 93 ? -4.879 -17.156 -16.125 1 96.56 93 ASP A C 1
ATOM 707 O O . ASP A 1 93 ? -5.988 -17.234 -16.656 1 96.56 93 ASP A O 1
ATOM 711 N N . ASP A 1 94 ? -4.449 -17.875 -15.148 1 96.5 94 ASP A N 1
ATOM 712 C CA . ASP A 1 94 ? -5.328 -18.938 -14.672 1 96.5 94 ASP A CA 1
ATOM 713 C C . ASP A 1 94 ? -5.039 -19.297 -13.211 1 96.5 94 ASP A C 1
ATOM 715 O O . ASP A 1 94 ? -3.934 -19.047 -12.719 1 96.5 94 ASP A O 1
ATOM 719 N N . ILE A 1 95 ? -6.016 -19.719 -12.547 1 96.38 95 ILE A N 1
ATOM 720 C CA . ILE A 1 95 ? -5.922 -20.312 -11.219 1 96.38 95 ILE A CA 1
ATOM 721 C C . ILE A 1 95 ? -6.449 -21.734 -11.25 1 96.38 95 ILE A C 1
ATOM 723 O O . ILE A 1 95 ? -7.539 -21.984 -11.766 1 96.38 95 ILE A O 1
ATOM 727 N N . LEU A 1 96 ? -5.641 -22.625 -10.781 1 94.44 96 LEU A N 1
ATOM 728 C CA . LEU A 1 96 ? -6.055 -24.016 -10.734 1 94.44 96 LEU A CA 1
ATOM 729 C C . LEU A 1 96 ? -6.145 -24.516 -9.297 1 94.44 96 LEU A C 1
ATOM 731 O O . LEU A 1 96 ? -5.211 -24.328 -8.516 1 94.44 96 LEU A O 1
ATOM 735 N N . GLU A 1 97 ? -7.262 -25.078 -8.969 1 91.81 97 GLU A N 1
ATOM 736 C CA . GLU A 1 97 ? -7.395 -25.781 -7.688 1 91.81 97 GLU A CA 1
ATOM 737 C C . GLU A 1 97 ? -6.887 -27.219 -7.785 1 91.81 97 GLU A C 1
ATOM 739 O O . GLU A 1 97 ? -7.355 -27.984 -8.617 1 91.81 97 GLU A O 1
ATOM 744 N N . ASN A 1 98 ? -5.984 -27.5 -6.938 1 92.38 98 ASN A N 1
ATOM 745 C CA . ASN A 1 98 ? -5.379 -28.828 -6.949 1 92.38 98 ASN A CA 1
ATOM 746 C C . ASN A 1 98 ? -6.188 -29.828 -6.125 1 92.38 98 ASN A C 1
ATOM 748 O O . ASN A 1 98 ? -7.082 -29.438 -5.371 1 92.38 98 ASN A O 1
ATOM 752 N N . GLU A 1 99 ? -5.789 -31.109 -6.258 1 91.88 99 GLU A N 1
ATOM 753 C CA . GLU A 1 99 ? -6.492 -32.188 -5.559 1 91.88 99 GLU A CA 1
ATOM 754 C C . GLU A 1 99 ? -6.367 -32.031 -4.047 1 91.88 99 GLU A C 1
ATOM 756 O O . GLU A 1 99 ? -7.285 -32.375 -3.305 1 91.88 99 GLU A O 1
ATOM 761 N N . ASP A 1 100 ? -5.238 -31.438 -3.604 1 90.38 100 ASP A N 1
ATOM 762 C CA . ASP A 1 100 ? -5 -31.297 -2.17 1 90.38 100 ASP A CA 1
ATOM 763 C C . ASP A 1 100 ? -5.582 -30 -1.643 1 90.38 100 ASP A C 1
ATOM 765 O O . ASP A 1 100 ? -5.258 -29.562 -0.534 1 90.38 100 ASP A O 1
ATOM 769 N N . GLU A 1 101 ? -6.344 -29.297 -2.375 1 87.69 101 GLU A N 1
ATOM 770 C CA . GLU A 1 101 ? -7.086 -28.094 -2.014 1 87.69 101 GLU A CA 1
ATOM 771 C C . GLU A 1 101 ? -6.18 -26.859 -2.025 1 87.69 101 GLU A C 1
ATOM 773 O O . GLU A 1 101 ? -6.59 -25.781 -1.597 1 87.69 101 GLU A O 1
ATOM 778 N N . THR A 1 102 ? -4.965 -27.078 -2.5 1 90.31 102 THR A N 1
ATOM 779 C CA . THR A 1 102 ? -4.109 -25.922 -2.729 1 90.31 102 THR A CA 1
ATOM 780 C C . THR A 1 102 ? -4.383 -25.297 -4.102 1 90.31 102 THR A C 1
ATOM 782 O O . THR A 1 102 ? -5.129 -25.875 -4.902 1 90.31 102 THR A O 1
ATOM 785 N N . ILE A 1 103 ? -3.842 -24.078 -4.266 1 93.75 103 ILE A N 1
ATOM 786 C CA . ILE A 1 103 ? -4.086 -23.453 -5.559 1 93.75 103 ILE A CA 1
ATOM 787 C C . ILE A 1 103 ? -2.762 -23.219 -6.273 1 93.75 103 ILE A C 1
ATOM 789 O O . ILE A 1 103 ? -1.729 -23 -5.633 1 93.75 103 ILE A O 1
ATOM 793 N N . SER A 1 104 ? -2.834 -23.344 -7.562 1 95.88 104 SER A N 1
ATOM 794 C CA . SER A 1 104 ? -1.739 -22.969 -8.453 1 95.88 104 SER A CA 1
ATOM 795 C C . SER A 1 104 ? -2.107 -21.766 -9.305 1 95.88 104 SER A C 1
ATOM 797 O O . SER A 1 104 ? -3.199 -21.703 -9.875 1 95.88 104 SER A O 1
ATOM 799 N N . LEU A 1 105 ? -1.208 -20.797 -9.289 1 97.69 105 LEU A N 1
ATOM 800 C CA . LEU A 1 105 ? -1.372 -19.609 -10.109 1 97.69 105 LEU A CA 1
ATOM 801 C C . LEU A 1 105 ? -0.498 -19.672 -11.359 1 97.69 105 LEU A C 1
ATOM 803 O O . LEU A 1 105 ? 0.708 -19.922 -11.266 1 97.69 105 LEU A O 1
ATOM 807 N N . TYR A 1 106 ? -1.128 -19.391 -12.477 1 96.88 106 TYR A N 1
ATOM 808 C CA . TYR A 1 106 ? -0.396 -19.578 -13.719 1 96.88 106 TYR A CA 1
ATOM 809 C C . TYR A 1 106 ? -0.142 -18.25 -14.414 1 96.88 106 TYR A C 1
ATOM 811 O O . TYR A 1 106 ? -1.082 -17.5 -14.703 1 96.88 106 TYR A O 1
ATOM 819 N N . ASN A 1 107 ? 1.106 -18.031 -14.633 1 95.62 107 ASN A N 1
ATOM 820 C CA . ASN A 1 107 ? 1.606 -16.938 -15.461 1 95.62 107 ASN A CA 1
ATOM 821 C C . ASN A 1 107 ? 1.126 -15.578 -14.945 1 95.62 107 ASN A C 1
ATOM 823 O O . ASN A 1 107 ? 0.396 -14.867 -15.641 1 95.62 107 ASN A O 1
ATOM 827 N N . PRO A 1 108 ? 1.511 -15.188 -13.742 1 96.19 108 PRO A N 1
ATOM 828 C CA . PRO A 1 108 ? 1.259 -13.805 -13.32 1 96.19 108 PRO A CA 1
ATOM 829 C C . PRO A 1 108 ? 1.888 -12.781 -14.258 1 96.19 108 PRO A C 1
ATOM 831 O O . PRO A 1 108 ? 2.971 -13.016 -14.805 1 96.19 108 PRO A O 1
ATOM 834 N N . PHE A 1 109 ? 1.209 -11.672 -14.445 1 94.25 109 PHE A N 1
ATOM 835 C CA . PHE A 1 109 ? 1.734 -10.711 -15.406 1 94.25 109 PHE A CA 1
ATOM 836 C C . PHE A 1 109 ? 1.416 -9.281 -14.977 1 94.25 109 PHE A C 1
ATOM 838 O O . PHE A 1 109 ? 0.52 -9.062 -14.156 1 94.25 109 PHE A O 1
ATOM 845 N N . GLY A 1 110 ? 2.195 -8.383 -15.469 1 94.25 110 GLY A N 1
ATOM 846 C CA . GLY A 1 110 ? 1.964 -6.949 -15.344 1 94.25 110 GLY A CA 1
ATOM 847 C C . GLY A 1 110 ? 2.045 -6.211 -16.672 1 94.25 110 GLY A C 1
ATOM 848 O O . GLY A 1 110 ? 1.655 -5.047 -16.75 1 94.25 110 GLY A O 1
ATOM 849 N N . LEU A 1 111 ? 2.543 -6.844 -17.594 1 92.88 111 LEU A N 1
ATOM 850 C CA . LEU A 1 111 ? 2.668 -6.34 -18.953 1 92.88 111 LEU A CA 1
ATOM 851 C C . LEU A 1 111 ? 1.798 -7.145 -19.922 1 92.88 111 LEU A C 1
ATOM 853 O O . LEU A 1 111 ? 1.824 -8.375 -19.906 1 92.88 111 LEU A O 1
ATOM 857 N N . ILE A 1 112 ? 1.033 -6.414 -20.688 1 92.25 112 ILE A N 1
ATOM 858 C CA . ILE A 1 112 ? 0.092 -7.051 -21.594 1 92.25 112 ILE A CA 1
ATOM 859 C C . ILE A 1 112 ? 0.251 -6.453 -23 1 92.25 112 ILE A C 1
ATOM 861 O O . ILE A 1 112 ? 0.196 -5.234 -23.172 1 92.25 112 ILE A O 1
ATOM 865 N N . PRO A 1 113 ? 0.539 -7.375 -24.047 1 91.31 113 PRO A N 1
ATOM 866 C CA . PRO A 1 113 ? 0.364 -6.797 -25.391 1 91.31 113 PRO A CA 1
ATOM 867 C C . PRO A 1 113 ? -1.066 -6.328 -25.641 1 91.31 113 PRO A C 1
ATOM 869 O O . PRO A 1 113 ? -2.01 -6.855 -25.047 1 91.31 113 PRO A O 1
ATOM 872 N N . GLN A 1 114 ? -1.116 -5.305 -26.484 1 90.19 114 GLN A N 1
ATOM 873 C CA . GLN A 1 114 ? -2.443 -4.797 -26.812 1 90.19 114 GLN A CA 1
ATOM 874 C C . GLN A 1 114 ? -3.352 -5.91 -27.312 1 90.19 114 GLN A C 1
ATOM 876 O O . GLN A 1 114 ? -2.924 -6.75 -28.109 1 90.19 114 GLN A O 1
ATOM 881 N N . HIS A 1 115 ? -4.484 -6.016 -26.766 1 82.31 115 HIS A N 1
ATOM 882 C CA . HIS A 1 115 ? -5.492 -7.016 -27.094 1 82.31 115 HIS A CA 1
ATOM 883 C C . HIS A 1 115 ? -6.855 -6.367 -27.312 1 82.31 115 HIS A C 1
ATOM 885 O O . HIS A 1 115 ? -7.156 -5.332 -26.719 1 82.31 115 HIS A O 1
ATOM 891 N N . GLU A 1 116 ? -7.605 -7.055 -28.188 1 86.25 116 GLU A N 1
ATOM 892 C CA . GLU A 1 116 ? -9 -6.637 -28.219 1 86.25 116 GLU A CA 1
ATOM 893 C C . GLU A 1 116 ? -9.711 -6.965 -26.906 1 86.25 116 GLU A C 1
ATOM 895 O O . GLU A 1 116 ? -10.211 -6.07 -26.219 1 86.25 116 GLU A O 1
ATOM 900 N N . VAL A 1 117 ? -9.672 -8.289 -26.531 1 91 117 VAL A N 1
ATOM 901 C CA . VAL A 1 117 ? -10.227 -8.695 -25.25 1 91 117 VAL A CA 1
ATOM 902 C C . VAL A 1 117 ? -9.391 -9.828 -24.656 1 91 117 VAL A C 1
ATOM 904 O O . VAL A 1 117 ? -8.711 -10.547 -25.391 1 91 117 VAL A O 1
ATOM 907 N N . MET A 1 118 ? -9.438 -9.914 -23.359 1 94.19 118 MET A N 1
ATOM 908 C CA . MET A 1 118 ? -8.734 -11 -22.672 1 94.19 118 MET A CA 1
ATOM 909 C C . MET A 1 118 ? -9.43 -11.383 -21.375 1 94.19 118 MET A C 1
ATOM 911 O O . MET A 1 118 ? -10.086 -10.547 -20.75 1 94.19 118 MET A O 1
ATOM 915 N N . ASP A 1 119 ? -9.352 -12.68 -21.062 1 96.94 119 ASP A N 1
ATOM 916 C CA . ASP A 1 119 ? -9.758 -13.188 -19.75 1 96.94 119 ASP A CA 1
ATOM 917 C C . ASP A 1 119 ? -8.562 -13.312 -18.812 1 96.94 119 ASP A C 1
ATOM 919 O O . ASP A 1 119 ? -7.469 -13.703 -19.234 1 96.94 119 ASP A O 1
ATOM 923 N N . PHE A 1 120 ? -8.727 -13.055 -17.625 1 97.31 120 PHE A N 1
ATOM 924 C CA . PHE A 1 120 ? -7.672 -13.258 -16.641 1 97.31 120 PHE A CA 1
ATOM 925 C C . PHE A 1 120 ? -8.25 -13.297 -15.227 1 97.31 120 PHE A C 1
ATOM 927 O O . PHE A 1 120 ? -9.414 -12.969 -15.016 1 97.31 120 PHE A O 1
ATOM 934 N N . PHE A 1 121 ? -7.453 -13.75 -14.305 1 98.06 121 PHE A N 1
ATOM 935 C CA . PHE A 1 121 ? -7.82 -13.758 -12.891 1 98.06 121 PHE A CA 1
ATOM 936 C C . PHE A 1 121 ? -7.078 -12.664 -12.133 1 98.06 121 PHE A C 1
ATOM 938 O O . PHE A 1 121 ? -5.938 -12.336 -12.469 1 98.06 121 PHE A O 1
ATOM 945 N N . ALA A 1 122 ? -7.707 -12.094 -11.195 1 98.19 122 ALA A N 1
ATOM 946 C CA . ALA A 1 122 ? -7.047 -11.312 -10.148 1 98.19 122 ALA A CA 1
ATOM 947 C C . ALA A 1 122 ? -7.191 -11.977 -8.789 1 98.19 122 ALA A C 1
ATOM 949 O O . ALA A 1 122 ? -8.289 -12.375 -8.398 1 98.19 122 ALA A O 1
ATOM 950 N N . LEU A 1 123 ? -6.098 -12.18 -8.109 1 98.06 123 LEU A N 1
ATOM 951 C CA . LEU A 1 123 ? -6.07 -12.609 -6.719 1 98.06 123 LEU A CA 1
ATOM 952 C C . LEU A 1 123 ? -5.719 -11.438 -5.801 1 98.06 123 LEU A C 1
ATOM 954 O O . LEU A 1 123 ? -4.754 -10.711 -6.055 1 98.06 123 LEU A O 1
ATOM 958 N N . VAL A 1 124 ? -6.488 -11.227 -4.777 1 98.31 124 VAL A N 1
ATOM 959 C CA . VAL A 1 124 ? -6.262 -10.188 -3.781 1 98.31 124 VAL A CA 1
ATOM 960 C C . VAL A 1 124 ? -6.113 -10.82 -2.396 1 98.31 124 VAL A C 1
ATOM 962 O O . VAL A 1 124 ? -6.957 -11.617 -1.981 1 98.31 124 VAL A O 1
ATOM 965 N N . GLN A 1 125 ? -5.043 -10.508 -1.764 1 97.69 125 GLN A N 1
ATOM 966 C CA . GLN A 1 125 ? -4.852 -10.883 -0.367 1 97.69 125 GLN A CA 1
ATOM 967 C C . GLN A 1 125 ? -4.887 -9.656 0.541 1 97.69 125 GLN A C 1
ATOM 969 O O . GLN A 1 125 ? -4.129 -8.703 0.34 1 97.69 125 GLN A O 1
ATOM 974 N N . VAL A 1 126 ? -5.758 -9.688 1.497 1 97.38 126 VAL A N 1
ATOM 975 C CA . VAL A 1 126 ? -5.984 -8.539 2.373 1 97.38 126 VAL A CA 1
ATOM 976 C C . VAL A 1 126 ? -5.684 -8.93 3.818 1 97.38 126 VAL A C 1
ATOM 978 O O . VAL A 1 126 ? -6.09 -10 4.277 1 97.38 126 VAL A O 1
ATOM 981 N N . HIS A 1 127 ? -4.953 -8.07 4.449 1 96.12 127 HIS A N 1
ATOM 982 C CA . HIS A 1 127 ? -4.656 -8.234 5.867 1 96.12 127 HIS A CA 1
ATOM 983 C C . HIS A 1 127 ? -4.742 -6.91 6.609 1 96.12 127 HIS A C 1
ATOM 985 O O . HIS A 1 127 ? -4.965 -5.863 5.996 1 96.12 127 HIS A O 1
ATOM 991 N N . GLU A 1 128 ? -4.727 -6.895 7.934 1 93.31 128 GLU A N 1
ATOM 992 C CA . GLU A 1 128 ? -4.684 -5.734 8.82 1 93.31 128 GLU A CA 1
ATOM 993 C C . GLU A 1 128 ? -6.031 -5.02 8.859 1 93.31 128 GLU A C 1
ATOM 995 O O . GLU A 1 128 ? -6.086 -3.789 8.906 1 93.31 128 GLU A O 1
ATOM 1000 N N . LEU A 1 129 ? -7.07 -5.766 8.719 1 94.75 129 LEU A N 1
ATOM 1001 C CA . LEU A 1 129 ? -8.406 -5.23 8.961 1 94.75 129 LEU A CA 1
ATOM 1002 C C . LEU A 1 129 ? -8.859 -5.531 10.391 1 94.75 129 LEU A C 1
ATOM 1004 O O . LEU A 1 129 ? -8.602 -6.621 10.906 1 94.75 129 LEU A O 1
ATOM 1008 N N . LYS A 1 130 ? -9.469 -4.605 10.977 1 92.5 130 LYS A N 1
ATOM 1009 C CA . LYS A 1 130 ? -10.055 -4.832 12.297 1 92.5 130 LYS A CA 1
ATOM 1010 C C . LYS A 1 130 ? -11.344 -5.633 12.188 1 92.5 130 LYS A C 1
ATOM 1012 O O . LYS A 1 130 ? -11.898 -5.793 11.102 1 92.5 130 LYS A O 1
ATOM 1017 N N . GLU A 1 131 ? -11.75 -6.055 13.367 1 93.56 131 GLU A N 1
ATOM 1018 C CA . GLU A 1 131 ? -13.023 -6.758 13.43 1 93.56 131 GLU A CA 1
ATOM 1019 C C . GLU A 1 131 ? -14.148 -5.926 12.812 1 93.56 131 GLU A C 1
ATOM 1021 O O . GLU A 1 131 ? -14.227 -4.719 13.047 1 93.56 131 GLU A O 1
ATOM 1026 N N . GLY A 1 132 ? -14.906 -6.586 11.977 1 93.94 132 GLY A N 1
ATOM 1027 C CA . GLY A 1 132 ? -16.016 -5.887 11.336 1 93.94 132 GLY A CA 1
ATOM 1028 C C . GLY A 1 132 ? -16.469 -6.543 10.047 1 93.94 132 GLY A C 1
ATOM 1029 O O . GLY A 1 132 ? -15.93 -7.582 9.648 1 93.94 132 GLY A O 1
ATOM 1030 N N . ASN A 1 133 ? -17.484 -5.934 9.516 1 95.38 133 ASN A N 1
ATOM 1031 C CA . ASN A 1 133 ? -17.984 -6.352 8.219 1 95.38 133 ASN A CA 1
ATOM 1032 C C . ASN A 1 133 ? -17.531 -5.414 7.105 1 95.38 133 ASN A C 1
ATOM 1034 O O . ASN A 1 133 ? -17.641 -4.195 7.227 1 95.38 133 ASN A O 1
ATOM 1038 N N . TYR A 1 134 ? -17.047 -6.039 6.078 1 97 134 TYR A N 1
ATOM 1039 C CA . TYR A 1 134 ? -16.516 -5.238 4.984 1 97 134 TYR A CA 1
ATOM 1040 C C . TYR A 1 134 ? -17.203 -5.578 3.668 1 97 134 TYR A C 1
ATOM 1042 O O . TYR A 1 134 ? -17.469 -6.746 3.383 1 97 134 TYR A O 1
ATOM 1050 N N . GLU A 1 135 ? -17.562 -4.551 2.943 1 98.5 135 GLU A N 1
ATOM 1051 C CA . GLU A 1 135 ? -17.984 -4.668 1.549 1 98.5 135 GLU A CA 1
ATOM 1052 C C . GLU A 1 135 ? -16.859 -4.234 0.602 1 98.5 135 GLU A C 1
ATOM 1054 O O . GLU A 1 135 ? -16.203 -3.223 0.838 1 98.5 135 GLU A O 1
ATOM 1059 N N . PHE A 1 136 ? -16.641 -5.043 -0.401 1 98.75 136 PHE A N 1
ATOM 1060 C CA . PHE A 1 136 ? -15.523 -4.719 -1.274 1 98.75 136 PHE A CA 1
ATOM 1061 C C . PHE A 1 136 ? -15.852 -5.047 -2.727 1 98.75 136 PHE A C 1
ATOM 1063 O O . PHE A 1 136 ? -16.828 -5.75 -3.002 1 98.75 136 PHE A O 1
ATOM 1070 N N . ARG A 1 137 ? -15.062 -4.469 -3.629 1 98.75 137 ARG A N 1
ATOM 1071 C CA . ARG A 1 137 ? -15.133 -4.727 -5.062 1 98.75 137 ARG A CA 1
ATOM 1072 C C . ARG A 1 137 ? -13.781 -4.508 -5.73 1 98.75 137 ARG A C 1
ATOM 1074 O O . ARG A 1 137 ? -12.852 -3.98 -5.109 1 98.75 137 ARG A O 1
ATOM 1081 N N . ILE A 1 138 ? -13.664 -5.012 -6.938 1 98.88 138 ILE A N 1
ATOM 1082 C CA . ILE A 1 138 ? -12.508 -4.746 -7.785 1 98.88 138 ILE A CA 1
ATOM 1083 C C . ILE A 1 138 ? -12.93 -3.922 -9 1 98.88 138 ILE A C 1
ATOM 1085 O O . ILE A 1 138 ? -13.945 -4.219 -9.633 1 98.88 138 ILE A O 1
ATOM 1089 N N . VAL A 1 139 ? -12.234 -2.879 -9.234 1 98.56 139 VAL A N 1
ATOM 1090 C CA . VAL A 1 139 ? -12.484 -2.008 -10.375 1 98.56 139 VAL A CA 1
ATOM 1091 C C . VAL A 1 139 ? -11.25 -1.943 -11.266 1 98.56 139 VAL A C 1
ATOM 1093 O O . VAL A 1 139 ? -10.125 -1.839 -10.766 1 98.56 139 VAL A O 1
ATOM 1096 N N . ILE A 1 140 ? -11.414 -2.016 -12.547 1 98.44 140 ILE A N 1
ATOM 1097 C CA . ILE A 1 140 ? -10.328 -1.821 -13.508 1 98.44 140 ILE A CA 1
ATOM 1098 C C . ILE A 1 140 ? -10.586 -0.554 -14.32 1 98.44 140 ILE A C 1
ATOM 1100 O O . ILE A 1 140 ? -11.656 -0.387 -14.898 1 98.44 140 ILE A O 1
ATOM 1104 N N . SER A 1 141 ? -9.641 0.312 -14.297 1 98.19 141 SER A N 1
ATOM 1105 C CA . SER A 1 141 ? -9.742 1.558 -15.055 1 98.19 141 SER A CA 1
ATOM 1106 C C . SER A 1 141 ? -8.727 1.605 -16.188 1 98.19 141 SER A C 1
ATOM 1108 O O . SER A 1 141 ? -7.621 1.078 -16.062 1 98.19 141 SER A O 1
ATOM 1110 N N . ASP A 1 142 ? -9.102 2.266 -17.219 1 97 142 ASP A N 1
ATOM 1111 C CA . ASP A 1 142 ? -8.203 2.404 -18.375 1 97 142 ASP A CA 1
ATOM 1112 C C . ASP A 1 142 ? -7.242 3.574 -18.172 1 97 142 ASP A C 1
ATOM 1114 O O . ASP A 1 142 ? -7.262 4.238 -17.141 1 97 142 ASP A O 1
ATOM 1118 N N . PRO A 1 143 ? -6.336 3.832 -19.125 1 96.5 143 PRO A N 1
ATOM 1119 C CA . PRO A 1 143 ? -5.305 4.859 -18.953 1 96.5 143 PRO A CA 1
ATOM 1120 C C . PRO A 1 143 ? -5.891 6.258 -18.781 1 96.5 143 PRO A C 1
ATOM 1122 O O . PRO A 1 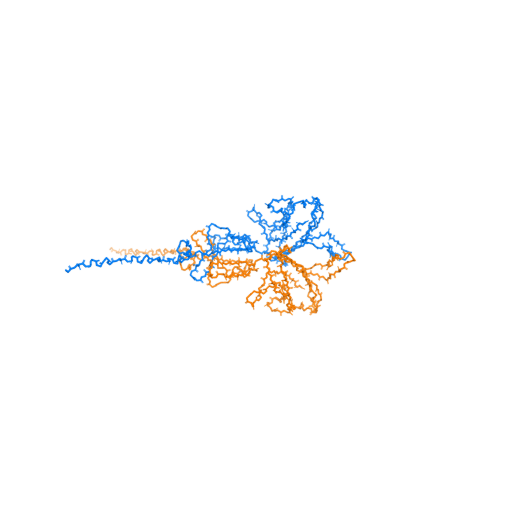143 ? -5.203 7.168 -18.312 1 96.5 143 PRO A O 1
ATOM 1125 N N . ASN A 1 144 ? -7.129 6.457 -19.125 1 96.56 144 ASN A N 1
ATOM 1126 C CA . ASN A 1 144 ? -7.77 7.758 -18.984 1 96.56 144 ASN A CA 1
ATOM 1127 C C . ASN A 1 144 ? -8.57 7.844 -17.688 1 96.56 144 ASN A C 1
ATOM 1129 O O . ASN A 1 144 ? -9.25 8.836 -17.438 1 96.56 144 ASN A O 1
ATOM 1133 N N . GLY A 1 145 ? -8.539 6.801 -16.938 1 95.62 145 GLY A N 1
ATOM 1134 C CA . GLY A 1 145 ? -9.219 6.801 -15.648 1 95.62 145 GLY A CA 1
ATOM 1135 C C . GLY A 1 145 ? -10.648 6.305 -15.734 1 95.62 145 GLY A C 1
ATOM 1136 O O . GLY A 1 145 ? -11.367 6.301 -14.734 1 95.62 145 GLY A O 1
ATOM 1137 N N . LYS A 1 146 ? -11.047 5.914 -16.906 1 96.81 146 LYS A N 1
ATOM 1138 C CA . LYS A 1 146 ? -12.398 5.395 -17.062 1 96.81 146 LYS A CA 1
ATOM 1139 C C . LYS A 1 146 ? -12.5 3.953 -16.578 1 96.81 146 LYS A C 1
ATOM 1141 O O . LYS A 1 146 ? -11.672 3.111 -16.938 1 96.81 146 LYS A O 1
ATOM 1146 N N . GLU A 1 147 ? -13.531 3.701 -15.773 1 97.25 147 GLU A N 1
ATOM 1147 C CA . GLU A 1 147 ? -13.766 2.332 -15.328 1 97.25 147 GLU A CA 1
ATOM 1148 C C . GLU A 1 147 ? -14.203 1.44 -16.484 1 97.25 147 GLU A C 1
ATOM 1150 O O . GLU A 1 147 ? -15.188 1.736 -17.172 1 97.25 147 GLU A O 1
ATOM 1155 N N . VAL A 1 148 ? -13.539 0.373 -16.766 1 95.75 148 VAL A N 1
ATOM 1156 C CA . VAL A 1 148 ? -13.875 -0.514 -17.875 1 95.75 148 VAL A CA 1
ATOM 1157 C C . VAL A 1 148 ? -14.516 -1.794 -17.328 1 95.75 148 VAL A C 1
ATOM 1159 O O . VAL A 1 148 ? -15.258 -2.471 -18.047 1 95.75 148 VAL A O 1
ATOM 1162 N N . VAL A 1 149 ? -14.188 -2.154 -16.109 1 97.5 149 VAL A N 1
ATOM 1163 C CA . VAL A 1 149 ? -14.789 -3.305 -15.438 1 97.5 149 VAL A CA 1
ATOM 1164 C C . VAL A 1 149 ? -15.055 -2.969 -13.977 1 97.5 149 VAL A C 1
ATOM 1166 O O . VAL A 1 149 ? -14.242 -2.312 -13.32 1 97.5 149 VAL A O 1
ATOM 1169 N N . VAL A 1 150 ? -16.141 -3.311 -13.477 1 97.44 150 VAL A N 1
ATOM 1170 C CA . VAL A 1 150 ? -16.484 -3.293 -12.055 1 97.44 150 VAL A CA 1
ATOM 1171 C C . VAL A 1 150 ? -17.016 -4.66 -11.633 1 97.44 150 VAL A C 1
ATOM 1173 O O . VAL A 1 150 ? -18 -5.148 -12.195 1 97.44 150 VAL A O 1
ATOM 1176 N N . SER A 1 151 ? -16.359 -5.273 -10.703 1 97.69 151 SER A N 1
ATOM 1177 C CA . SER A 1 151 ? -16.844 -6.555 -10.211 1 97.69 151 SER A CA 1
ATOM 1178 C C . SER A 1 151 ? -18.109 -6.383 -9.367 1 97.69 151 SER A C 1
ATOM 1180 O O . SER A 1 151 ? -18.422 -5.277 -8.922 1 97.69 151 SER A O 1
ATOM 1182 N N . PRO A 1 152 ? -18.828 -7.484 -9.203 1 96.88 152 PRO A N 1
ATOM 1183 C CA . PRO A 1 152 ? -19.875 -7.414 -8.18 1 96.88 152 PRO A CA 1
ATOM 1184 C C . PRO A 1 152 ? -19.328 -7.082 -6.793 1 96.88 152 PRO A C 1
ATOM 1186 O O . PRO A 1 152 ? -18.172 -7.395 -6.496 1 96.88 152 PRO A O 1
ATOM 1189 N N . THR A 1 153 ? -20.172 -6.387 -6.035 1 98.19 153 THR A N 1
ATOM 1190 C CA . THR A 1 153 ? -19.797 -6.133 -4.645 1 98.19 153 THR A CA 1
ATOM 1191 C C . THR A 1 153 ? -19.906 -7.41 -3.816 1 98.19 153 THR A C 1
ATOM 1193 O O . THR A 1 153 ? -20.891 -8.156 -3.936 1 98.19 153 THR A O 1
ATOM 1196 N N . ASP A 1 154 ? -18.891 -7.711 -3.043 1 98.38 154 ASP A N 1
ATOM 1197 C CA . ASP A 1 154 ? -18.875 -8.859 -2.141 1 98.38 154 ASP A CA 1
ATOM 1198 C C . ASP A 1 154 ? -18.656 -8.414 -0.696 1 98.38 154 ASP A C 1
ATOM 1200 O O . ASP A 1 154 ? -18.422 -7.238 -0.43 1 98.38 154 ASP A O 1
ATOM 1204 N N . THR A 1 155 ? -18.844 -9.352 0.264 1 97.81 155 THR A N 1
ATOM 1205 C CA . THR A 1 155 ? -18.703 -9.023 1.68 1 97.81 155 THR A CA 1
ATOM 1206 C C . THR A 1 155 ? -17.781 -10.016 2.377 1 97.81 155 THR A C 1
ATOM 1208 O O . THR A 1 155 ? -17.625 -11.148 1.925 1 97.81 155 THR A O 1
ATOM 1211 N N . TYR A 1 156 ? -17.125 -9.531 3.328 1 96.19 156 TYR A N 1
ATOM 1212 C CA . TYR A 1 156 ? -16.328 -10.367 4.211 1 96.19 156 TYR A CA 1
ATOM 1213 C C . TYR A 1 156 ? -16.422 -9.891 5.656 1 96.19 156 TYR A C 1
ATOM 1215 O O . TYR A 1 156 ? -16.391 -8.688 5.926 1 96.19 156 TYR A O 1
ATOM 1223 N N . LYS A 1 157 ? -16.578 -10.82 6.52 1 95.38 157 LYS A N 1
ATOM 1224 C CA . LYS A 1 157 ? -16.625 -10.508 7.949 1 95.38 157 LYS A CA 1
ATOM 1225 C C . LYS A 1 157 ? -15.328 -10.906 8.641 1 95.38 157 LYS A C 1
ATOM 1227 O O . LYS A 1 157 ? -14.914 -12.07 8.586 1 95.38 157 LYS A O 1
ATOM 1232 N N . VAL A 1 158 ? -14.672 -9.938 9.203 1 93.94 158 VAL A N 1
ATOM 1233 C CA . VAL A 1 158 ? -13.516 -10.203 10.062 1 93.94 158 VAL A CA 1
ATOM 1234 C C . VAL A 1 158 ? -13.992 -10.477 11.484 1 93.94 158 VAL A C 1
ATOM 1236 O O . VAL A 1 158 ? -14.57 -9.594 12.133 1 93.94 158 VAL A O 1
ATOM 1239 N N . GLU A 1 159 ? -13.633 -11.656 11.945 1 91.88 159 GLU A N 1
ATOM 1240 C CA . GLU A 1 159 ? -14.039 -12.039 13.289 1 91.88 159 GLU A CA 1
ATOM 1241 C C . GLU A 1 159 ? -12.93 -11.75 14.305 1 91.88 159 GLU A C 1
ATOM 1243 O O . GLU A 1 159 ? -11.766 -11.617 13.93 1 91.88 159 GLU A O 1
ATOM 1248 N N . LYS A 1 160 ? -13.352 -11.688 15.555 1 83.06 160 LYS A N 1
ATOM 1249 C CA . LYS A 1 160 ? -12.43 -11.383 16.641 1 83.06 160 LYS A CA 1
ATOM 1250 C C . LYS A 1 160 ? -11.273 -12.375 16.688 1 83.06 160 LYS A C 1
ATOM 1252 O O . LYS A 1 160 ? -10.117 -11.992 16.891 1 83.06 160 LYS A O 1
ATOM 1257 N N . ASP A 1 161 ? -11.508 -13.578 16.438 1 78 161 ASP A N 1
ATOM 1258 C CA . ASP A 1 161 ? -10.5 -14.625 16.547 1 78 161 ASP A CA 1
ATOM 1259 C C . ASP A 1 161 ? -9.898 -14.969 15.195 1 78 161 ASP A C 1
ATOM 1261 O O . ASP A 1 161 ? -9.172 -15.953 15.062 1 78 161 ASP A O 1
ATOM 1265 N N . SER A 1 162 ? -10.242 -14.117 14.289 1 77.12 162 SER A N 1
ATOM 1266 C CA . SER A 1 162 ? -9.625 -14.336 12.984 1 77.12 162 SER A CA 1
ATOM 1267 C C . SER A 1 162 ? -8.359 -13.508 12.82 1 77.12 162 SER A C 1
ATOM 1269 O O . SER A 1 162 ? -8.047 -12.664 13.664 1 77.12 162 SER A O 1
ATOM 1271 N N . PHE A 1 163 ? -7.504 -13.898 12.008 1 78.12 163 PHE A N 1
ATOM 1272 C CA . PHE A 1 163 ? -6.203 -13.266 11.828 1 78.12 163 PHE A CA 1
ATOM 1273 C C . PHE A 1 163 ? -6.324 -12 11 1 78.12 163 PHE A C 1
ATOM 1275 O O . PHE A 1 163 ? -5.32 -11.352 10.695 1 78.12 163 PHE A O 1
ATOM 1282 N N . GLY A 1 164 ? -7.652 -11.383 10.891 1 76.94 164 GLY A N 1
ATOM 1283 C CA . GLY A 1 164 ? -7.887 -10.055 10.352 1 76.94 164 GLY A CA 1
ATOM 1284 C C . GLY A 1 164 ? -7.656 -9.969 8.859 1 76.94 164 GLY A C 1
ATOM 1285 O O . GLY A 1 164 ? -7.379 -8.891 8.328 1 76.94 164 GLY A O 1
ATOM 1286 N N . GLY A 1 165 ? -7.621 -11.18 8.133 1 88.88 165 GLY A N 1
ATOM 1287 C CA . GLY A 1 165 ? -7.367 -11.117 6.703 1 88.88 165 GLY A CA 1
ATOM 1288 C C . GLY A 1 165 ? -8.148 -12.148 5.91 1 88.88 165 GLY A C 1
ATOM 1289 O O . GLY A 1 165 ? -8.891 -12.945 6.48 1 88.88 165 GLY A O 1
ATOM 1290 N N . PHE A 1 166 ? -8.117 -11.961 4.543 1 93.75 166 PHE A N 1
ATOM 1291 C CA . PHE A 1 166 ? -8.773 -12.914 3.66 1 93.75 166 PHE A CA 1
ATOM 1292 C C . PHE A 1 166 ? -8.148 -12.891 2.271 1 93.75 166 PHE A C 1
ATOM 1294 O O . PHE A 1 166 ? -7.441 -11.945 1.92 1 93.75 166 PHE A O 1
ATOM 1301 N N . ASP A 1 167 ? -8.375 -13.984 1.533 1 94 167 ASP A N 1
ATOM 1302 C CA . ASP A 1 167 ? -8.055 -14.086 0.114 1 94 167 ASP A CA 1
ATOM 1303 C C . ASP A 1 167 ? -9.312 -14.039 -0.744 1 94 167 ASP A C 1
ATOM 1305 O O . ASP A 1 167 ? -10.344 -14.602 -0.37 1 94 167 ASP A O 1
ATOM 1309 N N . TYR A 1 168 ? -9.234 -13.359 -1.814 1 95.81 168 TYR A N 1
ATOM 1310 C CA . TYR A 1 168 ? -10.32 -13.273 -2.787 1 95.81 168 TYR A CA 1
ATOM 1311 C C . TYR A 1 168 ? -9.781 -13.344 -4.211 1 95.81 168 TYR A C 1
ATOM 1313 O O . TYR A 1 168 ? -8.75 -12.75 -4.52 1 95.81 168 TYR A O 1
ATOM 1321 N N . TYR A 1 169 ? -10.344 -14.164 -5.047 1 95.81 169 TYR A N 1
ATOM 1322 C CA . TYR A 1 169 ? -9.977 -14.094 -6.457 1 95.81 169 TYR A CA 1
ATOM 1323 C C . TYR A 1 169 ? -11.211 -14.016 -7.344 1 95.81 169 TYR A C 1
ATOM 1325 O O . TYR A 1 169 ? -12.281 -14.5 -6.969 1 95.81 169 TYR A O 1
ATOM 1333 N N . GLU A 1 170 ? -11.109 -13.375 -8.445 1 96.69 170 GLU A N 1
ATOM 1334 C CA . GLU A 1 170 ? -12.18 -13.125 -9.398 1 96.69 170 GLU A CA 1
ATOM 1335 C C . GLU A 1 170 ? -11.703 -13.344 -10.836 1 96.69 170 GLU A C 1
ATOM 1337 O O . GLU A 1 170 ? -10.594 -12.953 -11.188 1 96.69 170 GLU A O 1
ATOM 1342 N N . LEU A 1 171 ? -12.57 -14.039 -11.586 1 97.69 171 LEU A N 1
ATOM 1343 C CA . LEU A 1 171 ? -12.344 -14.156 -13.023 1 97.69 171 LEU A CA 1
ATOM 1344 C C . LEU A 1 171 ? -12.953 -12.977 -13.766 1 97.69 171 LEU A C 1
ATOM 1346 O O . LEU A 1 171 ? -14.148 -12.688 -13.617 1 97.69 171 LEU A O 1
ATOM 1350 N N . PHE A 1 172 ? -12.172 -12.289 -14.5 1 97.81 172 PHE A N 1
ATOM 1351 C CA . PHE A 1 172 ? -12.641 -11.242 -15.398 1 97.81 172 PHE A CA 1
ATOM 1352 C C . PHE A 1 172 ? -12.648 -11.734 -16.844 1 97.81 172 PHE A C 1
ATOM 1354 O O . PHE A 1 172 ? -11.609 -12.148 -17.375 1 97.81 172 PHE A O 1
ATOM 1361 N N . GLU A 1 173 ? -13.812 -11.594 -17.438 1 97 173 GLU A N 1
ATOM 1362 C CA . GLU A 1 173 ? -13.969 -12.102 -18.797 1 97 173 GLU A CA 1
ATOM 1363 C C . GLU A 1 173 ? -14.125 -10.961 -19.797 1 97 173 GLU A C 1
ATOM 1365 O O . GLU A 1 173 ? -14.758 -9.945 -19.5 1 97 173 GLU A O 1
ATOM 1370 N N . ASN A 1 174 ? -13.547 -11.117 -20.953 1 95.81 174 ASN A N 1
ATOM 1371 C CA . ASN A 1 174 ? -13.727 -10.242 -22.109 1 95.81 174 ASN A CA 1
ATOM 1372 C C . ASN A 1 174 ? -13.398 -8.789 -21.766 1 95.81 174 ASN A C 1
ATOM 1374 O O . ASN A 1 174 ? -14.172 -7.887 -22.078 1 95.81 174 ASN A O 1
ATOM 1378 N N . VAL A 1 175 ? -12.297 -8.672 -21.062 1 95.75 175 VAL A N 1
ATOM 1379 C CA . VAL A 1 175 ? -11.891 -7.309 -20.734 1 95.75 175 VAL A CA 1
ATOM 1380 C C . VAL A 1 175 ? -11.109 -6.707 -21.891 1 95.75 175 VAL A C 1
ATOM 1382 O O . VAL A 1 175 ? -10.18 -7.328 -22.422 1 95.75 175 VAL A O 1
ATOM 1385 N N . SER A 1 176 ? -11.492 -5.496 -22.281 1 92.75 176 SER A N 1
ATOM 1386 C CA . SER A 1 176 ? -10.852 -4.836 -23.406 1 92.75 176 SER A CA 1
ATOM 1387 C C . SER A 1 176 ? -9.586 -4.102 -22.969 1 92.75 176 SER A C 1
ATOM 1389 O O . SER A 1 176 ? -9.617 -3.293 -22.047 1 92.75 176 SER A O 1
ATOM 1391 N N . PHE A 1 177 ? -8.484 -4.422 -23.625 1 95.25 177 PHE A N 1
ATOM 1392 C CA . PHE A 1 177 ? -7.207 -3.734 -23.453 1 95.25 177 PHE A CA 1
ATOM 1393 C C . PHE A 1 177 ? -6.754 -3.113 -24.781 1 95.25 177 PHE A C 1
ATOM 1395 O O . PHE A 1 177 ? -5.613 -3.299 -25.188 1 95.25 177 PHE A O 1
ATOM 1402 N N . HIS A 1 178 ? -7.621 -2.365 -25.359 1 93.56 178 HIS A N 1
ATOM 1403 C CA . HIS A 1 178 ? -7.363 -1.835 -26.703 1 93.56 178 HIS A CA 1
ATOM 1404 C C . HIS A 1 178 ? -6.523 -0.563 -26.641 1 93.56 178 HIS A C 1
ATOM 1406 O O . HIS A 1 178 ? -5.855 -0.207 -27.609 1 93.56 178 HIS A O 1
ATOM 1412 N N . LYS A 1 179 ? -6.605 0.182 -25.547 1 94.94 179 LYS A N 1
ATOM 1413 C CA . LYS A 1 179 ? -5.824 1.407 -25.406 1 94.94 179 LYS A CA 1
ATOM 1414 C C . LYS A 1 179 ? -4.43 1.112 -24.859 1 94.94 179 LYS A C 1
ATOM 1416 O O . LYS A 1 179 ? -4.273 0.308 -23.938 1 94.94 179 LYS A O 1
ATOM 1421 N N . LEU A 1 180 ? -3.479 1.738 -25.406 1 95.5 180 LEU A N 1
ATOM 1422 C CA . LEU A 1 180 ? -2.123 1.669 -24.875 1 95.5 180 LEU A CA 1
ATOM 1423 C C . LEU A 1 180 ? -2.008 2.463 -23.578 1 95.5 180 LEU A C 1
ATOM 1425 O O . LEU A 1 180 ? -2.701 3.467 -23.391 1 95.5 180 LEU A O 1
ATOM 1429 N N . GLY A 1 181 ? -1.094 1.886 -22.688 1 95 181 GLY A N 1
ATOM 1430 C CA . GLY A 1 181 ? -0.846 2.621 -21.469 1 95 181 GLY A CA 1
ATOM 1431 C C . GLY A 1 181 ? -1.158 1.819 -20.219 1 95 181 GLY A C 1
ATOM 1432 O O . GLY A 1 181 ? -1.154 0.586 -20.25 1 95 181 GLY A O 1
ATOM 1433 N N . GLU A 1 182 ? -1.37 2.527 -19.125 1 95.62 182 GLU A N 1
ATOM 1434 C CA . GLU A 1 182 ? -1.505 1.87 -17.828 1 95.62 182 GLU A CA 1
ATOM 1435 C C . GLU A 1 182 ? -2.973 1.683 -17.453 1 95.62 182 GLU A C 1
ATOM 1437 O O . GLU A 1 182 ? -3.723 2.656 -17.359 1 95.62 182 GLU A O 1
ATOM 1442 N N . TYR A 1 183 ? -3.355 0.471 -17.391 1 97.06 183 TYR A N 1
ATOM 1443 C CA . TYR A 1 183 ? -4.594 0.12 -16.703 1 97.06 183 TYR A CA 1
ATOM 1444 C C . TYR A 1 183 ? -4.348 -0.124 -15.219 1 97.06 183 TYR A C 1
ATOM 1446 O O . TYR A 1 183 ? -3.258 -0.546 -14.82 1 97.06 183 TYR A O 1
ATOM 1454 N N . VAL A 1 184 ? -5.352 0.151 -14.391 1 98 184 VAL A N 1
ATOM 1455 C CA . VAL A 1 184 ? -5.16 -0.035 -12.953 1 98 184 VAL A CA 1
ATOM 1456 C C . VAL A 1 184 ? -6.27 -0.917 -12.391 1 98 184 VAL A C 1
ATOM 1458 O O . VAL A 1 184 ? -7.457 -0.615 -12.562 1 98 184 VAL A O 1
ATOM 1461 N N . VAL A 1 185 ? -5.867 -2.016 -11.844 1 98.69 185 VAL A N 1
ATOM 1462 C CA . VAL A 1 185 ? -6.75 -2.855 -11.039 1 98.69 185 VAL A CA 1
ATOM 1463 C C . VAL A 1 185 ? -6.801 -2.334 -9.609 1 98.69 185 VAL A C 1
ATOM 1465 O O . VAL A 1 185 ? -5.777 -2.291 -8.922 1 98.69 185 VAL A O 1
ATOM 1468 N N . GLN A 1 186 ? -7.992 -1.938 -9.164 1 98.75 186 GLN A N 1
ATOM 1469 C CA . GLN A 1 186 ? -8.148 -1.359 -7.836 1 98.75 186 GLN A CA 1
ATOM 1470 C C . GLN A 1 186 ? -9.008 -2.25 -6.945 1 98.75 186 GLN A C 1
ATOM 1472 O O . GLN A 1 186 ? -10.102 -2.668 -7.348 1 98.75 186 GLN A O 1
ATOM 1477 N N . PHE A 1 187 ? -8.5 -2.641 -5.801 1 98.88 187 PHE A N 1
ATOM 1478 C CA . PHE A 1 187 ? -9.328 -3.207 -4.738 1 98.88 187 PHE A CA 1
ATOM 1479 C C . PHE A 1 187 ? -9.898 -2.105 -3.854 1 98.88 187 PHE A C 1
ATOM 1481 O O . PHE A 1 187 ? -9.156 -1.272 -3.33 1 98.88 187 PHE A O 1
ATOM 1488 N N . GLN A 1 188 ? -11.227 -2.135 -3.715 1 98.88 188 GLN A N 1
ATOM 1489 C CA . GLN A 1 188 ? -11.883 -1.039 -3.006 1 98.88 188 GLN A CA 1
ATOM 1490 C C . GLN A 1 188 ? -12.742 -1.562 -1.863 1 98.88 188 GLN A C 1
ATOM 1492 O O . GLN A 1 188 ? -13.391 -2.604 -1.995 1 98.88 188 GLN A O 1
ATOM 1497 N N . LEU A 1 189 ? -12.727 -0.886 -0.772 1 98.69 189 LEU A N 1
ATOM 1498 C CA . LEU A 1 189 ? -13.602 -1.127 0.37 1 98.69 189 LEU A CA 1
ATOM 1499 C C . LEU A 1 189 ? -14.664 -0.036 0.483 1 98.69 189 LEU A C 1
ATOM 1501 O O . LEU A 1 189 ? -14.367 1.143 0.26 1 98.69 189 LEU A O 1
ATOM 1505 N N . LYS A 1 190 ? -15.781 -0.448 0.869 1 98.5 190 LYS A N 1
ATOM 1506 C CA . LYS A 1 190 ? -16.844 0.519 1.119 1 98.5 190 LYS A CA 1
ATOM 1507 C C . LYS A 1 190 ? -16.766 1.07 2.539 1 98.5 190 LYS A C 1
ATOM 1509 O O . LYS A 1 190 ? -16.578 0.314 3.496 1 98.5 190 LYS A O 1
ATOM 1514 N N . HIS A 1 191 ? -16.812 2.295 2.666 1 97.44 191 HIS A N 1
ATOM 1515 C CA . HIS A 1 191 ? -16.859 3.006 3.939 1 97.44 191 HIS A CA 1
ATOM 1516 C C . HIS A 1 191 ? -17.781 4.219 3.865 1 97.44 191 HIS A C 1
ATOM 1518 O O . HIS A 1 191 ? -17.625 5.066 2.984 1 97.44 191 HIS A O 1
ATOM 1524 N N . ASN A 1 192 ? -18.797 4.32 4.789 1 95.38 192 ASN A N 1
ATOM 1525 C CA . ASN A 1 192 ? -19.781 5.395 4.809 1 95.38 192 ASN A CA 1
ATOM 1526 C C . ASN A 1 192 ? -20.406 5.609 3.434 1 95.38 192 ASN A C 1
ATOM 1528 O O . ASN A 1 192 ? -20.438 6.734 2.932 1 95.38 192 ASN A O 1
ATOM 1532 N N . SER A 1 193 ? -20.797 4.531 2.752 1 96 193 SER A N 1
ATOM 1533 C CA . SER A 1 193 ? -21.594 4.48 1.533 1 96 193 SER A CA 1
ATOM 1534 C C . SER A 1 193 ? -20.766 4.855 0.309 1 96 193 SER A C 1
ATOM 1536 O O . SER A 1 193 ? -21.312 5.113 -0.763 1 96 193 SER A O 1
ATOM 1538 N N . LYS A 1 194 ? -19.484 4.949 0.486 1 97.31 194 LYS A N 1
ATOM 1539 C CA . LYS A 1 194 ? -18.594 5.238 -0.635 1 97.31 194 LYS A CA 1
ATOM 1540 C C . LYS A 1 194 ? -17.469 4.219 -0.718 1 97.31 194 LYS A C 1
ATOM 1542 O O . LYS A 1 194 ? -16.984 3.723 0.307 1 97.31 194 LYS A O 1
ATOM 1547 N N . PHE A 1 195 ? -17.031 3.906 -1.964 1 98.19 195 PHE A N 1
ATOM 1548 C CA . PHE A 1 195 ? -15.906 3.002 -2.16 1 98.19 195 PHE A CA 1
ATOM 1549 C C . PHE A 1 195 ? -14.594 3.777 -2.223 1 98.19 195 PHE A C 1
ATOM 1551 O O . PHE A 1 195 ? -14.523 4.824 -2.869 1 98.19 195 PHE A O 1
ATOM 1558 N N . TYR A 1 196 ? -13.633 3.24 -1.469 1 98.31 196 TYR A N 1
ATOM 1559 C CA . TYR A 1 196 ? -12.281 3.787 -1.468 1 98.31 196 TYR A CA 1
ATOM 1560 C C . TYR A 1 196 ? -11.273 2.744 -1.934 1 98.31 196 TYR A C 1
ATOM 1562 O O . TYR A 1 196 ? -11.359 1.573 -1.556 1 98.31 196 TYR A O 1
ATOM 1570 N N . THR A 1 197 ? -10.344 3.158 -2.787 1 98.44 197 THR A N 1
ATOM 1571 C CA . THR A 1 197 ? -9.25 2.277 -3.189 1 98.44 197 THR A CA 1
ATOM 1572 C C . THR A 1 197 ? -8.273 2.066 -2.039 1 98.44 197 THR A C 1
ATOM 1574 O O . THR A 1 197 ? -7.82 3.029 -1.418 1 98.44 197 THR A O 1
ATOM 1577 N N . VAL A 1 198 ? -7.945 0.786 -1.742 1 98.56 198 VAL A N 1
ATOM 1578 C CA . VAL A 1 198 ? -7.016 0.508 -0.654 1 98.56 198 VAL A CA 1
ATOM 1579 C C . VAL A 1 198 ? -5.879 -0.377 -1.161 1 98.56 198 VAL A C 1
ATOM 1581 O O . VAL A 1 198 ? -4.965 -0.722 -0.405 1 98.56 198 VAL A O 1
ATOM 1584 N N . GLY A 1 199 ? -5.867 -0.721 -2.367 1 98.38 199 GLY A N 1
ATOM 1585 C CA . GLY A 1 199 ? -4.82 -1.472 -3.041 1 98.38 199 GLY A CA 1
ATOM 1586 C C . GLY A 1 199 ? -4.91 -1.395 -4.555 1 98.38 199 GLY A C 1
ATOM 1587 O O . GLY A 1 199 ? -5.996 -1.223 -5.109 1 98.38 199 GLY A O 1
ATOM 1588 N N . GLU A 1 200 ? -3.791 -1.515 -5.207 1 98.38 200 GLU A N 1
ATOM 1589 C CA . GLU A 1 200 ? -3.787 -1.373 -6.66 1 98.38 200 GLU A CA 1
ATOM 1590 C C . GLU A 1 200 ? -2.754 -2.295 -7.305 1 98.38 200 GLU A C 1
ATOM 1592 O O . GLU A 1 200 ? -1.773 -2.678 -6.66 1 98.38 200 GLU A O 1
ATOM 1597 N N . LYS A 1 201 ? -3.016 -2.646 -8.508 1 98.5 201 LYS A N 1
ATOM 1598 C CA . LYS A 1 201 ? -2.092 -3.33 -9.414 1 98.5 201 LYS A CA 1
ATOM 1599 C C . LYS A 1 201 ? -2.145 -2.729 -10.812 1 98.5 201 LYS A C 1
ATOM 1601 O O . LYS A 1 201 ? -3.199 -2.717 -11.445 1 98.5 201 LYS A O 1
ATOM 1606 N N . THR A 1 202 ? -1.021 -2.262 -11.242 1 97.38 202 THR A N 1
ATOM 1607 C CA . THR A 1 202 ? -0.938 -1.656 -12.57 1 97.38 202 THR A CA 1
ATOM 1608 C C . THR A 1 202 ? -0.68 -2.719 -13.633 1 97.38 202 THR A C 1
ATOM 1610 O O . THR A 1 202 ? 0.134 -3.621 -13.438 1 97.38 202 THR A O 1
ATOM 1613 N N . LEU A 1 203 ? -1.398 -2.658 -14.672 1 96.56 203 LEU A N 1
ATOM 1614 C CA . LEU A 1 203 ? -1.161 -3.416 -15.898 1 96.56 203 LEU A CA 1
ATOM 1615 C C . LEU A 1 203 ? -0.753 -2.492 -17.031 1 96.56 203 LEU A C 1
ATOM 1617 O O . LEU A 1 203 ? -1.479 -1.554 -17.375 1 96.56 203 LEU A O 1
ATOM 1621 N N . VAL A 1 204 ? 0.328 -2.744 -17.594 1 95.56 204 VAL A N 1
ATOM 1622 C CA . VAL A 1 204 ? 0.792 -1.907 -18.703 1 95.56 204 VAL A CA 1
ATOM 1623 C C . VAL A 1 204 ? 0.499 -2.598 -20.031 1 95.56 204 VAL A C 1
ATOM 1625 O O . VAL A 1 204 ? 0.989 -3.699 -20.281 1 95.56 204 VAL A O 1
ATOM 1628 N N . VAL A 1 205 ? -0.269 -1.925 -20.828 1 95.12 205 VAL A N 1
ATOM 1629 C CA . VAL A 1 205 ? -0.565 -2.4 -22.172 1 95.12 205 VAL A CA 1
ATOM 1630 C C . VAL A 1 205 ? 0.352 -1.71 -23.172 1 95.12 205 VAL A C 1
ATOM 1632 O O . VAL A 1 205 ? 0.4 -0.479 -23.234 1 95.12 205 VAL A O 1
ATOM 1635 N N . TYR A 1 206 ? 0.999 -2.541 -23.969 1 92.12 206 TYR A N 1
ATOM 1636 C CA . TYR A 1 206 ? 1.953 -1.979 -24.922 1 92.12 206 TYR A CA 1
ATOM 1637 C C . TYR A 1 206 ? 1.65 -2.445 -26.328 1 92.12 206 TYR A C 1
ATOM 1639 O O . TYR A 1 206 ? 0.995 -3.471 -26.531 1 92.12 206 TYR A O 1
ATOM 1647 N N . MET B 1 1 ? -42.312 35 77 1 36.78 1 MET B N 1
ATOM 1648 C CA . MET B 1 1 ? -42.344 34.875 75.562 1 36.78 1 MET B CA 1
ATOM 1649 C C . MET B 1 1 ? -41 34.375 75 1 36.78 1 MET B C 1
ATOM 1651 O O . MET B 1 1 ? -39.969 35.031 75.188 1 36.78 1 MET B O 1
ATOM 1655 N N . LYS B 1 2 ? -40.875 32.969 75.125 1 46.12 2 LYS B N 1
ATOM 1656 C CA . LYS B 1 2 ? -39.719 32.219 74.625 1 46.12 2 LYS B CA 1
ATOM 1657 C C . LYS B 1 2 ? -39.406 32.562 73.188 1 46.12 2 LYS B C 1
ATOM 1659 O O . LYS B 1 2 ? -40.281 32.438 72.312 1 46.12 2 LYS B O 1
ATOM 1664 N N . LYS B 1 3 ? -38.5 33.531 72.875 1 49.78 3 LYS B N 1
ATOM 1665 C CA . LYS B 1 3 ? -37.938 33.875 71.562 1 49.78 3 LYS B CA 1
ATOM 1666 C C . LYS B 1 3 ? -37.469 32.656 70.812 1 49.78 3 LYS B C 1
ATOM 1668 O O . LYS B 1 3 ? -36.656 31.875 71.312 1 49.78 3 LYS B O 1
ATOM 1673 N N . ARG B 1 4 ? -38.344 31.953 70 1 50.56 4 ARG B N 1
ATOM 1674 C CA . ARG B 1 4 ? -38.031 30.922 69.062 1 50.56 4 ARG B CA 1
ATOM 1675 C C . ARG B 1 4 ? -36.906 31.375 68.125 1 50.56 4 ARG B C 1
ATOM 1677 O O . ARG B 1 4 ? -37.031 32.406 67.438 1 50.56 4 ARG B O 1
ATOM 1684 N N . ILE B 1 5 ? -35.688 31.156 68.438 1 48.91 5 ILE B N 1
ATOM 1685 C CA . ILE B 1 5 ? -34.594 31.375 67.5 1 48.91 5 ILE B CA 1
ATOM 1686 C C . ILE B 1 5 ? -34.781 30.5 66.25 1 48.91 5 ILE B C 1
ATOM 1688 O O . ILE B 1 5 ? -34.844 29.266 66.375 1 48.91 5 ILE B O 1
ATOM 1692 N N . THR B 1 6 ? -35.562 30.906 65.25 1 47.66 6 THR B N 1
ATOM 1693 C CA . THR B 1 6 ? -35.594 30.203 64 1 47.66 6 THR B CA 1
ATOM 1694 C C . THR B 1 6 ? -34.188 30.062 63.406 1 47.66 6 THR B C 1
ATOM 1696 O O . THR B 1 6 ? -33.531 31.062 63.125 1 47.66 6 THR B O 1
ATOM 1699 N N . VAL B 1 7 ? -33.469 29.016 63.688 1 47.66 7 VAL B N 1
ATOM 1700 C CA . VAL B 1 7 ? -32.219 28.656 63 1 47.66 7 VAL B CA 1
ATOM 1701 C C . VAL B 1 7 ? -32.469 28.5 61.5 1 47.66 7 VAL B C 1
ATOM 1703 O O . VAL B 1 7 ? -33.25 27.656 61.094 1 47.66 7 VAL B O 1
ATOM 1706 N N . LEU B 1 8 ? -32.469 29.609 60.781 1 46.59 8 LEU B N 1
ATOM 1707 C CA . LEU B 1 8 ? -32.406 29.531 59.312 1 46.59 8 LEU B CA 1
ATOM 1708 C C . LEU B 1 8 ? -31.25 28.656 58.844 1 46.59 8 LEU B C 1
ATOM 1710 O O . LEU B 1 8 ? -30.094 28.969 59.125 1 46.59 8 LEU B O 1
ATOM 1714 N N . THR B 1 9 ? -31.422 27.328 58.812 1 47.78 9 THR B N 1
ATOM 1715 C CA . THR B 1 9 ? -30.469 26.438 58.156 1 47.78 9 THR B CA 1
ATOM 1716 C C . THR B 1 9 ? -30.203 26.875 56.719 1 47.78 9 THR B C 1
ATOM 1718 O O . THR B 1 9 ? -31.125 26.875 55.906 1 47.78 9 THR B O 1
ATOM 1721 N N . LEU B 1 10 ? -29.281 27.828 56.5 1 46.12 10 LEU B N 1
ATOM 1722 C CA . LEU B 1 10 ? -28.766 28.109 55.156 1 46.12 10 LEU B CA 1
ATOM 1723 C C . LEU B 1 10 ? -28.297 26.844 54.469 1 46.12 10 LEU B C 1
ATOM 1725 O O . LEU B 1 10 ? -27.344 26.203 54.938 1 46.12 10 LEU B O 1
ATOM 1729 N N . ALA B 1 11 ? -29.234 26.047 53.875 1 44.38 11 ALA B N 1
ATOM 1730 C CA . ALA B 1 11 ? -28.859 24.969 52.969 1 44.38 11 ALA B CA 1
ATOM 1731 C C . ALA B 1 11 ? -27.875 25.453 51.906 1 44.38 11 ALA B C 1
ATOM 1733 O O . ALA B 1 11 ? -28.219 26.266 51.062 1 44.38 11 ALA B O 1
ATOM 1734 N N . ILE B 1 12 ? -26.562 25.5 52.188 1 44.91 12 ILE B N 1
ATOM 1735 C CA . ILE B 1 12 ? -25.562 25.641 51.125 1 44.91 12 ILE B CA 1
ATOM 1736 C C . ILE B 1 12 ? -25.797 24.609 50.031 1 44.91 12 ILE B C 1
ATOM 1738 O O . ILE B 1 12 ? -25.688 23.406 50.281 1 44.91 12 ILE B O 1
ATOM 1742 N N . VAL B 1 13 ? -26.734 24.875 49.156 1 43.34 13 VAL B N 1
ATOM 1743 C CA . VAL B 1 13 ? -26.812 24.094 47.938 1 43.34 13 VAL B CA 1
ATOM 1744 C C . VAL B 1 13 ? -25.453 24.062 47.25 1 43.34 13 VAL B C 1
ATOM 1746 O O . VAL B 1 13 ? -24.953 25.078 46.781 1 43.34 13 VAL B O 1
ATOM 1749 N N . ILE B 1 14 ? -24.562 23.188 47.688 1 42.16 14 ILE B N 1
ATOM 1750 C CA . ILE B 1 14 ? -23.359 22.875 46.906 1 42.16 14 ILE B CA 1
ATOM 1751 C C . ILE B 1 14 ? -23.75 22.562 45.469 1 42.16 14 ILE B C 1
ATOM 1753 O O . ILE B 1 14 ? -24.391 21.547 45.188 1 42.16 14 ILE B O 1
ATOM 1757 N N . CYS B 1 15 ? -24.109 23.594 44.75 1 40.12 15 CYS B N 1
ATOM 1758 C CA . CYS B 1 15 ? -24.188 23.422 43.281 1 40.12 15 CYS B CA 1
ATOM 1759 C C . CYS B 1 15 ? -22.953 22.688 42.75 1 40.12 15 CYS B C 1
ATOM 1761 O O . CYS B 1 15 ? -21.844 23.203 42.812 1 40.12 15 CYS B O 1
ATOM 1763 N N . PHE B 1 16 ? -22.906 21.375 42.938 1 41.66 16 PHE B N 1
ATOM 1764 C CA . PHE B 1 16 ? -21.969 20.594 42.125 1 41.66 16 PHE B CA 1
ATOM 1765 C C . PHE B 1 16 ? -21.984 21.078 40.656 1 41.66 16 PHE B C 1
ATOM 1767 O O . PHE B 1 16 ? -22.953 20.844 39.938 1 41.66 16 PHE B O 1
ATOM 1774 N N . THR B 1 17 ? -21.5 22.25 40.438 1 39.03 17 THR B N 1
ATOM 1775 C CA . THR B 1 17 ? -21.203 22.484 39 1 39.03 17 THR B CA 1
ATOM 1776 C C . THR B 1 17 ? -20.516 21.266 38.406 1 39.03 17 THR B C 1
ATOM 1778 O O . THR B 1 17 ? -19.406 20.922 38.781 1 39.03 17 THR B O 1
ATOM 1781 N N . VAL B 1 18 ? -21.25 20.188 38.188 1 39.22 18 VAL B N 1
ATOM 1782 C CA . VAL B 1 18 ? -20.672 19.266 37.188 1 39.22 18 VAL B CA 1
ATOM 1783 C C . VAL B 1 18 ? -19.969 20.047 36.094 1 39.22 18 VAL B C 1
ATOM 1785 O O . VAL B 1 18 ? -20.609 20.734 35.312 1 39.22 18 VAL B O 1
ATOM 1788 N N . VAL B 1 19 ? -18.844 20.734 36.406 1 38.81 19 VAL B N 1
ATOM 1789 C CA . VAL B 1 19 ? -18.016 21.094 35.281 1 38.81 19 VAL B CA 1
ATOM 1790 C C . VAL B 1 19 ? -18.047 19.969 34.219 1 38.81 19 VAL B C 1
ATOM 1792 O O . VAL B 1 19 ? -17.578 18.859 34.5 1 38.81 19 VAL B O 1
ATOM 1795 N N . ALA B 1 20 ? -19.078 19.812 33.5 1 40.91 20 ALA B N 1
ATOM 1796 C CA . ALA B 1 20 ? -18.828 19.062 32.281 1 40.91 20 ALA B CA 1
ATOM 1797 C C . ALA B 1 20 ? -17.406 19.297 31.781 1 40.91 20 ALA B C 1
ATOM 1799 O O . ALA B 1 20 ? -17.031 20.438 31.438 1 40.91 20 ALA B O 1
ATOM 1800 N N . ALA B 1 21 ? -16.391 18.719 32.375 1 39.75 21 ALA B N 1
ATOM 1801 C CA . ALA B 1 21 ? -15.078 18.719 31.75 1 39.75 21 ALA B CA 1
ATOM 1802 C C . ALA B 1 21 ? -15.219 18.75 30.219 1 39.75 21 ALA B C 1
ATOM 1804 O O . ALA B 1 21 ? -15.719 17.797 29.625 1 39.75 21 ALA B O 1
ATOM 1805 N N . ALA B 1 22 ? -15.695 19.781 29.656 1 42.53 22 ALA B N 1
ATOM 1806 C CA . ALA B 1 22 ? -15.469 19.891 28.219 1 42.53 22 ALA B CA 1
ATOM 1807 C C . ALA B 1 22 ? -14.188 19.172 27.812 1 42.53 22 ALA B C 1
ATOM 1809 O O . ALA B 1 22 ? -13.141 19.328 28.438 1 42.53 22 ALA B O 1
ATOM 1810 N N . SER B 1 23 ? -14.195 17.922 27.469 1 46.62 23 SER B N 1
ATOM 1811 C CA . SER B 1 23 ? -13.008 17.281 26.906 1 46.62 23 SER B CA 1
ATOM 1812 C C . SER B 1 23 ? -12.117 18.297 26.203 1 46.62 23 SER B C 1
ATOM 1814 O O . SER B 1 23 ? -12.516 18.875 25.188 1 46.62 23 SER B O 1
ATOM 1816 N N . VAL B 1 24 ? -11.609 19.281 26.938 1 52.91 24 VAL B N 1
ATOM 1817 C CA . VAL B 1 24 ? -10.656 20.25 26.391 1 52.91 24 VAL B CA 1
ATOM 1818 C C . VAL B 1 24 ? -9.703 19.547 25.438 1 52.91 24 VAL B C 1
ATOM 1820 O O . VAL B 1 24 ? -8.969 18.641 25.828 1 52.91 24 VAL B O 1
ATOM 1823 N N . ASN B 1 25 ? -10.062 19.578 24.156 1 69.06 25 ASN B N 1
ATOM 1824 C CA . ASN B 1 25 ? -9.133 19.062 23.156 1 69.06 25 ASN B CA 1
ATOM 1825 C C . ASN B 1 25 ? -7.738 19.672 23.328 1 69.06 25 ASN B C 1
ATOM 1827 O O . ASN B 1 25 ? -7.602 20.875 23.484 1 69.06 25 ASN B O 1
ATOM 1831 N N . GLU B 1 26 ? -6.711 18.953 23.797 1 89.19 26 GLU B N 1
ATOM 1832 C CA . GLU B 1 26 ? -5.32 19.391 23.875 1 89.19 26 GLU B CA 1
ATOM 1833 C C . GLU B 1 26 ? -4.934 20.203 22.641 1 89.19 26 GLU B C 1
ATOM 1835 O O . GLU B 1 26 ? -5.574 20.109 21.594 1 89.19 26 GLU B O 1
ATOM 1840 N N . GLU B 1 27 ? -4.133 21.234 22.891 1 94.62 27 GLU B N 1
ATOM 1841 C CA . GLU B 1 27 ? -3.697 22.078 21.781 1 94.62 27 GLU B CA 1
ATOM 1842 C C . GLU B 1 27 ? -2.186 22 21.594 1 94.62 27 GLU B C 1
ATOM 1844 O O . GLU B 1 27 ? -1.451 21.672 22.531 1 94.62 27 GLU B O 1
ATOM 1849 N N . TYR B 1 28 ? -1.741 22.172 20.391 1 96.44 28 TYR B N 1
ATOM 1850 C CA . TYR B 1 28 ? -0.342 22.344 20.016 1 96.44 28 TYR B CA 1
ATOM 1851 C C . TYR B 1 28 ? -0.13 23.656 19.297 1 96.44 28 TYR B C 1
ATOM 1853 O O . TYR B 1 28 ? -0.611 23.859 18.172 1 96.44 28 TYR B O 1
ATOM 1861 N N . LYS B 1 29 ? 0.553 24.562 20 1 95.88 29 LYS B N 1
ATOM 1862 C CA . LYS B 1 29 ? 0.899 25.875 19.469 1 95.88 29 LYS B CA 1
ATOM 1863 C C . LYS B 1 29 ? -0.33 26.578 18.906 1 95.88 29 LYS B C 1
ATOM 1865 O O . LYS B 1 29 ? -0.288 27.109 17.797 1 95.88 29 LYS B O 1
ATOM 1870 N N . GLY B 1 30 ? -1.484 26.469 19.609 1 94.56 30 GLY B N 1
ATOM 1871 C CA . GLY B 1 30 ? -2.686 27.234 19.297 1 94.56 30 GLY B CA 1
ATOM 1872 C C . GLY B 1 30 ? -3.666 26.453 18.438 1 94.56 30 GLY B C 1
ATOM 1873 O O . GLY B 1 30 ? -4.758 26.953 18.141 1 94.56 30 GLY B O 1
ATOM 1874 N N . PHE B 1 31 ? -3.303 25.281 18.094 1 96.25 31 PHE B N 1
ATOM 1875 C CA . PHE B 1 31 ? -4.188 24.469 17.266 1 96.25 31 PHE B CA 1
ATOM 1876 C C . PHE B 1 31 ? -4.652 23.234 18.016 1 96.25 31 PHE B C 1
ATOM 1878 O O . PHE B 1 31 ? -3.869 22.594 18.734 1 96.25 31 PHE B O 1
ATOM 1885 N N . SER B 1 32 ? -5.906 22.922 17.859 1 96.19 32 SER B N 1
ATOM 1886 C CA . SER B 1 32 ? -6.445 21.75 18.531 1 96.19 32 SER B CA 1
ATOM 1887 C C . SER B 1 32 ? -5.781 20.469 18.016 1 96.19 32 SER B C 1
ATOM 1889 O O . SER B 1 32 ? -5.637 20.281 16.812 1 96.19 32 SER B O 1
ATOM 1891 N N . ILE B 1 33 ? -5.383 19.641 18.953 1 97.12 33 ILE B N 1
ATOM 1892 C CA . ILE B 1 33 ? -4.738 18.375 18.594 1 97.12 33 ILE B CA 1
ATOM 1893 C C . ILE B 1 33 ? -5.785 17.375 18.109 1 97.12 33 ILE B C 1
ATOM 1895 O O . ILE B 1 33 ? -6.887 17.297 18.656 1 97.12 33 ILE B O 1
ATOM 1899 N N . VAL B 1 34 ? -5.449 16.672 17.078 1 97.38 34 VAL B N 1
ATOM 1900 C CA . VAL B 1 34 ? -6.25 15.57 16.547 1 97.38 34 VAL B CA 1
ATOM 1901 C C . VAL B 1 34 ? -5.559 14.242 16.859 1 97.38 34 VAL B C 1
ATOM 1903 O O . VAL B 1 34 ? -4.371 14.078 16.562 1 97.38 34 VAL B O 1
ATOM 1906 N N . ASN B 1 35 ? -6.289 13.328 17.516 1 96.62 35 ASN B N 1
ATOM 1907 C CA . ASN B 1 35 ? -5.77 11.977 17.672 1 96.62 35 ASN B CA 1
ATOM 1908 C C . ASN B 1 35 ? -5.781 11.211 16.344 1 96.62 35 ASN B C 1
ATOM 1910 O O . ASN B 1 35 ? -6.73 11.32 15.57 1 96.62 35 ASN B O 1
ATOM 1914 N N . VAL B 1 36 ? -4.68 10.539 16.094 1 97.44 36 VAL B N 1
ATOM 1915 C CA . VAL B 1 36 ? -4.598 9.789 14.844 1 97.44 36 VAL B CA 1
ATOM 1916 C C . VAL B 1 36 ? -4.23 8.336 15.125 1 97.44 36 VAL B C 1
ATOM 1918 O O . VAL B 1 36 ? -3.221 8.062 15.781 1 97.44 36 VAL B O 1
ATOM 1921 N N . LEU B 1 37 ? -5.066 7.48 14.719 1 97.44 37 LEU B N 1
ATOM 1922 C CA . LEU B 1 37 ? -4.816 6.043 14.781 1 97.44 37 LEU B CA 1
ATOM 1923 C C . LEU B 1 37 ? -4.672 5.461 13.383 1 97.44 37 LEU B C 1
ATOM 1925 O O . LEU B 1 37 ? -5.426 5.816 12.477 1 97.44 37 LEU B O 1
ATOM 1929 N N . VAL B 1 38 ? -3.699 4.641 13.156 1 96.56 38 VAL B N 1
ATOM 1930 C CA . VAL B 1 38 ? -3.543 3.857 11.938 1 96.56 38 VAL B CA 1
ATOM 1931 C C . VAL B 1 38 ? -3.783 2.381 12.234 1 96.56 38 VAL B C 1
ATOM 1933 O O . VAL B 1 38 ? -2.99 1.744 12.93 1 96.56 38 VAL B O 1
ATOM 1936 N N . ASN B 1 39 ? -4.855 1.934 11.727 1 94.56 39 ASN B N 1
ATOM 1937 C CA . ASN B 1 39 ? -5.27 0.561 12 1 94.56 39 ASN B CA 1
ATOM 1938 C C . ASN B 1 39 ? -5.289 0.272 13.5 1 94.56 39 ASN B C 1
ATOM 1940 O O . ASN B 1 39 ? -4.805 -0.771 13.945 1 94.56 39 ASN B O 1
ATOM 1944 N N . GLY B 1 40 ? -5.676 1.232 14.203 1 93.81 40 GLY B N 1
ATOM 1945 C CA . GLY B 1 40 ? -5.887 1.057 15.633 1 93.81 40 GLY B CA 1
ATOM 1946 C C . GLY B 1 40 ? -4.68 1.436 16.469 1 93.81 40 GLY B C 1
ATOM 1947 O O . GLY B 1 40 ? -4.754 1.485 17.703 1 93.81 40 GLY B O 1
ATOM 1948 N N . GLN B 1 41 ? -3.627 1.729 15.875 1 94.44 41 GLN B N 1
ATOM 1949 C CA . GLN B 1 41 ? -2.414 2.111 16.594 1 94.44 41 GLN B CA 1
ATOM 1950 C C . GLN B 1 41 ? -2.172 3.615 16.5 1 94.44 41 GLN B C 1
ATOM 1952 O O . GLN B 1 41 ? -2.295 4.207 15.422 1 94.44 41 GLN B O 1
ATOM 1957 N N . LYS B 1 42 ? -1.789 4.113 17.609 1 96.75 42 LYS B N 1
ATOM 1958 C CA . LYS B 1 42 ? -1.545 5.551 17.656 1 96.75 42 LYS B CA 1
ATOM 1959 C C . LYS B 1 42 ? -0.369 5.934 16.766 1 96.75 42 LYS B C 1
ATOM 1961 O O . LYS B 1 42 ? 0.66 5.254 16.75 1 96.75 42 LYS B O 1
ATOM 1966 N N . LEU B 1 43 ? -0.534 6.969 15.977 1 96.5 43 LEU B N 1
ATOM 1967 C CA . LEU B 1 43 ? 0.563 7.5 15.18 1 96.5 43 LEU B CA 1
ATOM 1968 C C . LEU B 1 43 ? 1.582 8.219 16.062 1 96.5 43 LEU B C 1
ATOM 1970 O O . LEU B 1 43 ? 1.267 9.234 16.672 1 96.5 43 LEU B O 1
ATOM 1974 N N . GLU B 1 44 ? 2.738 7.73 16.094 1 93.81 44 GLU B N 1
ATOM 1975 C CA . GLU B 1 44 ? 3.799 8.359 16.875 1 93.81 44 GLU B CA 1
ATOM 1976 C C . GLU B 1 44 ? 4.52 9.43 16.062 1 93.81 44 GLU B C 1
ATOM 1978 O O . GLU B 1 44 ? 4.941 9.18 14.93 1 93.81 44 GLU B O 1
ATOM 1983 N N . SER B 1 45 ? 4.539 10.602 16.688 1 95.38 45 SER B N 1
ATOM 1984 C CA . SER B 1 45 ? 5.215 11.695 15.992 1 95.38 45 SER B CA 1
ATOM 1985 C C . SER B 1 45 ? 5.672 12.773 16.969 1 95.38 45 SER B C 1
ATOM 1987 O O . SER B 1 45 ? 5.125 12.891 18.062 1 95.38 45 SER B O 1
ATOM 1989 N N . GLN B 1 46 ? 6.664 13.508 16.578 1 93.44 46 GLN B N 1
ATOM 1990 C CA . GLN B 1 46 ? 7.145 14.633 17.359 1 93.44 46 GLN B CA 1
ATOM 1991 C C . GLN B 1 46 ? 6.145 15.789 17.328 1 93.44 46 GLN B C 1
ATOM 1993 O O . GLN B 1 46 ? 5.871 16.406 18.375 1 93.44 46 GLN B O 1
ATOM 1998 N N . VAL B 1 47 ? 5.656 16 16.188 1 95.38 47 VAL B N 1
ATOM 1999 C CA . VAL B 1 47 ? 4.594 16.984 16 1 95.38 47 VAL B CA 1
ATOM 2000 C C . VAL B 1 47 ? 3.258 16.281 15.812 1 95.38 47 VAL B C 1
ATOM 2002 O O . VAL B 1 47 ? 3.146 15.359 15 1 95.38 47 VAL B O 1
ATOM 2005 N N . PRO B 1 48 ? 2.268 16.625 16.625 1 96.38 48 PRO B N 1
ATOM 2006 C CA . PRO B 1 48 ? 0.977 15.938 16.516 1 96.38 48 PRO B CA 1
ATOM 2007 C C . PRO B 1 48 ? 0.169 16.406 15.305 1 96.38 48 PRO B C 1
ATOM 2009 O O . PRO B 1 48 ? 0.466 17.453 14.727 1 96.38 48 PRO B O 1
ATOM 2012 N N . GLY B 1 49 ? -0.809 15.617 14.906 1 96.56 49 GLY B N 1
ATOM 2013 C CA . GLY B 1 49 ? -1.84 16.141 14.023 1 96.56 49 GLY B CA 1
ATOM 2014 C C . GLY B 1 49 ? -2.674 17.234 14.664 1 96.56 49 GLY B C 1
ATOM 2015 O O . GLY B 1 49 ? -2.941 17.188 15.867 1 96.56 49 GLY B O 1
ATOM 2016 N N . VAL B 1 50 ? -3.049 18.219 13.859 1 97.38 50 VAL B N 1
ATOM 2017 C CA . VAL B 1 50 ? -3.816 19.312 14.422 1 97.38 50 VAL B CA 1
ATOM 2018 C C . VAL B 1 50 ? -4.926 19.719 13.461 1 97.38 50 VAL B C 1
ATOM 2020 O O . VAL B 1 50 ? -4.875 19.391 12.273 1 97.38 50 VAL B O 1
ATOM 2023 N N . ASN B 1 51 ? -5.855 20.281 14.008 1 96.62 51 ASN B N 1
ATOM 2024 C CA . ASN B 1 51 ? -6.824 21.016 13.203 1 96.62 51 ASN B CA 1
ATOM 2025 C C . ASN B 1 51 ? -6.258 22.344 12.719 1 96.62 51 ASN B C 1
ATOM 2027 O O . ASN B 1 51 ? -6.203 23.312 13.477 1 96.62 51 ASN B O 1
ATOM 2031 N N . PHE B 1 52 ? -5.797 22.328 11.492 1 95.62 52 PHE B N 1
ATOM 2032 C CA . PHE B 1 52 ? -5.164 23.484 10.875 1 95.62 52 PHE B CA 1
ATOM 2033 C C . PHE B 1 52 ? -6.145 24.203 9.953 1 95.62 52 PHE B C 1
ATOM 2035 O O . PHE B 1 52 ? -6.328 23.812 8.797 1 95.62 52 PHE B O 1
ATOM 2042 N N . HIS B 1 53 ? -6.801 25.391 10.531 1 92.19 53 HIS B N 1
ATOM 2043 C CA . HIS B 1 53 ? -7.758 26.203 9.797 1 92.19 53 HIS B CA 1
ATOM 2044 C C . HIS B 1 53 ? -8.836 25.344 9.148 1 92.19 53 HIS B C 1
ATOM 2046 O O . HIS B 1 53 ? -9.055 25.422 7.941 1 92.19 53 HIS B O 1
ATOM 2052 N N . ASP B 1 54 ? -9.469 24.469 9.828 1 89.31 54 ASP B N 1
ATOM 2053 C CA . ASP B 1 54 ? -10.641 23.656 9.5 1 89.31 54 ASP B CA 1
ATOM 2054 C C . ASP B 1 54 ? -10.258 22.422 8.68 1 89.31 54 ASP B C 1
ATOM 2056 O O . ASP B 1 54 ? -11.102 21.828 8.008 1 89.31 54 ASP B O 1
ATOM 2060 N N . SER B 1 55 ? -8.977 22.203 8.656 1 94.56 55 SER B N 1
ATOM 2061 C CA . SER B 1 55 ? -8.477 20.984 8.047 1 94.56 55 SER B CA 1
ATOM 2062 C C . SER B 1 55 ? -7.531 20.234 8.984 1 94.56 55 SER B C 1
ATOM 2064 O O . SER B 1 55 ? -6.746 20.859 9.703 1 94.56 55 SER B O 1
ATOM 2066 N N . THR B 1 56 ? -7.645 18.969 9 1 97.06 56 THR B N 1
ATOM 2067 C CA . THR B 1 56 ? -6.684 18.172 9.758 1 97.06 56 THR B CA 1
ATOM 2068 C C . THR B 1 56 ? -5.379 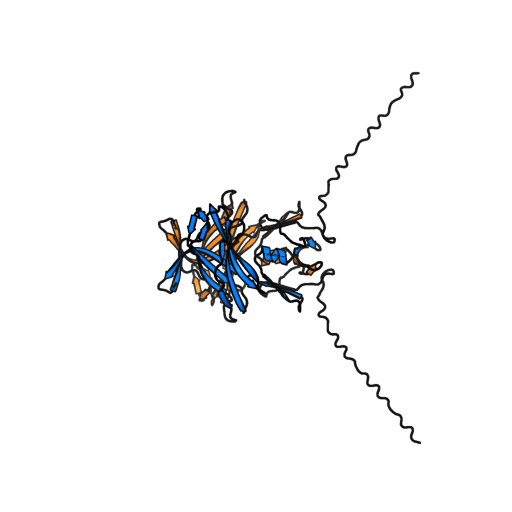18.016 8.977 1 97.06 56 THR B C 1
ATOM 2070 O O . THR B 1 56 ? -5.395 17.641 7.801 1 97.06 56 THR B O 1
ATOM 2073 N N . VAL B 1 57 ? -4.285 18.359 9.578 1 97.81 57 VAL B N 1
ATOM 2074 C CA . VAL B 1 57 ? -2.982 18.172 8.945 1 97.81 57 VAL B CA 1
ATOM 2075 C C . VAL B 1 57 ? -2.131 17.234 9.805 1 97.81 57 VAL B C 1
ATOM 2077 O O . VAL B 1 57 ? -2.268 17.203 11.031 1 97.81 57 VAL B O 1
ATOM 2080 N N . LEU B 1 58 ? -1.305 16.469 9.164 1 97.62 58 LEU B N 1
ATOM 2081 C CA . LEU B 1 58 ? -0.465 15.477 9.82 1 97.62 58 LEU B CA 1
ATOM 2082 C C . LEU B 1 58 ? 1.008 15.719 9.5 1 97.62 58 LEU B C 1
ATOM 2084 O O . LEU B 1 58 ? 1.348 16.172 8.414 1 97.62 58 LEU B O 1
ATOM 2088 N N . PRO B 1 59 ? 1.885 15.359 10.461 1 97.12 59 PRO B N 1
ATOM 2089 C CA . PRO B 1 59 ? 3.316 15.461 10.172 1 97.12 59 PRO B CA 1
ATOM 2090 C C . PRO B 1 59 ? 3.764 14.508 9.062 1 97.12 59 PRO B C 1
ATOM 2092 O O . PRO B 1 59 ? 3.48 13.312 9.125 1 97.12 59 PRO B O 1
ATOM 2095 N N . LEU B 1 60 ? 4.492 14.992 8.156 1 97.12 60 LEU B N 1
ATOM 2096 C CA . LEU B 1 60 ? 4.859 14.281 6.938 1 97.12 60 LEU B CA 1
ATOM 2097 C C . LEU B 1 60 ? 5.664 13.031 7.258 1 97.12 60 LEU B C 1
ATOM 2099 O O . LEU B 1 60 ? 5.359 11.945 6.754 1 97.12 60 LEU B O 1
ATOM 2103 N N . LYS B 1 61 ? 6.621 13.164 8.109 1 95.19 61 LYS B N 1
ATOM 2104 C CA . LYS B 1 61 ? 7.527 12.047 8.375 1 95.19 61 LYS B CA 1
ATOM 2105 C C . LYS B 1 61 ? 6.777 10.867 8.992 1 95.19 61 LYS B C 1
ATOM 2107 O O . LYS B 1 61 ? 6.926 9.727 8.539 1 95.19 61 LYS B O 1
ATOM 2112 N N . ALA B 1 62 ? 5.977 11.125 9.961 1 95.88 62 ALA B N 1
ATOM 2113 C CA . ALA B 1 62 ? 5.238 10.078 10.656 1 95.88 62 ALA B CA 1
ATOM 2114 C C . ALA B 1 62 ? 4.254 9.383 9.719 1 95.88 62 ALA B C 1
ATOM 2116 O O . ALA B 1 62 ? 4.152 8.156 9.711 1 95.88 62 ALA B O 1
ATOM 2117 N N . VAL B 1 63 ? 3.584 10.141 8.914 1 95.5 63 VAL B N 1
ATOM 2118 C CA . VAL B 1 63 ? 2.568 9.578 8.039 1 95.5 63 VAL B CA 1
ATOM 2119 C C . VAL B 1 63 ? 3.238 8.781 6.914 1 95.5 63 VAL B C 1
ATOM 2121 O O . VAL B 1 63 ? 2.768 7.707 6.543 1 95.5 63 VAL B O 1
ATOM 2124 N N . SER B 1 64 ? 4.32 9.312 6.375 1 95.81 64 SER B N 1
ATOM 2125 C CA . SER B 1 64 ? 5.027 8.609 5.312 1 95.81 64 SER B CA 1
ATOM 2126 C C . SER B 1 64 ? 5.531 7.25 5.789 1 95.81 64 SER B C 1
ATOM 2128 O O . SER B 1 64 ? 5.41 6.25 5.078 1 95.81 64 SER B O 1
ATOM 2130 N N . GLU B 1 65 ? 6.027 7.238 6.977 1 94.12 65 GLU B N 1
ATOM 2131 C CA . GLU B 1 65 ? 6.516 5.98 7.531 1 94.12 65 GLU B CA 1
ATOM 2132 C C . GLU B 1 65 ? 5.375 4.992 7.742 1 94.12 65 GLU B C 1
ATOM 2134 O O . GLU B 1 65 ? 5.492 3.812 7.402 1 94.12 65 GLU B O 1
ATOM 2139 N N . ALA B 1 66 ? 4.316 5.496 8.234 1 94.75 66 ALA B N 1
ATOM 2140 C CA . ALA B 1 66 ? 3.156 4.645 8.484 1 94.75 66 ALA B CA 1
ATOM 2141 C C . ALA B 1 66 ? 2.576 4.113 7.18 1 94.75 66 ALA B C 1
ATOM 2143 O O . ALA B 1 66 ? 1.978 3.033 7.152 1 94.75 66 ALA B O 1
ATOM 2144 N N . MET B 1 67 ? 2.811 4.809 6.074 1 95.56 67 MET B N 1
ATOM 2145 C CA . MET B 1 67 ? 2.182 4.453 4.805 1 95.56 67 MET B CA 1
ATOM 2146 C C . MET B 1 67 ? 3.195 3.834 3.85 1 95.56 67 MET B C 1
ATOM 2148 O O . MET B 1 67 ? 2.943 3.734 2.646 1 95.56 67 MET B O 1
ATOM 2152 N N . ASN B 1 68 ? 4.34 3.469 4.363 1 96.69 68 ASN B N 1
ATOM 2153 C CA . ASN B 1 68 ? 5.359 2.82 3.543 1 96.69 68 ASN B CA 1
ATOM 2154 C C . ASN B 1 68 ? 5.77 3.697 2.361 1 96.69 68 ASN B C 1
ATOM 2156 O O . ASN B 1 68 ? 5.797 3.232 1.221 1 96.69 68 ASN B O 1
ATOM 2160 N N . THR B 1 69 ? 6.074 4.906 2.666 1 97.56 69 THR B N 1
ATOM 2161 C CA . THR B 1 69 ? 6.426 5.918 1.677 1 97.56 69 THR B CA 1
ATOM 2162 C C . THR B 1 69 ? 7.754 6.586 2.033 1 97.56 69 THR B C 1
ATOM 2164 O O . THR B 1 69 ? 8 6.902 3.199 1 97.56 69 THR B O 1
ATOM 2167 N N . ILE B 1 70 ? 8.602 6.777 1.075 1 98.12 70 ILE B N 1
ATOM 2168 C CA . ILE B 1 70 ? 9.883 7.449 1.27 1 98.12 70 ILE B CA 1
ATOM 2169 C C . ILE B 1 70 ? 9.727 8.945 1.011 1 98.12 70 ILE B C 1
ATOM 2171 O O . ILE B 1 70 ? 9.062 9.352 0.055 1 98.12 70 ILE B O 1
ATOM 2175 N N . VAL B 1 71 ? 10.289 9.727 1.848 1 97.69 71 VAL B N 1
ATOM 2176 C CA . VAL B 1 71 ? 10.312 11.172 1.647 1 97.69 71 VAL B CA 1
ATOM 2177 C C . VAL B 1 71 ? 11.688 11.602 1.147 1 97.69 71 VAL B C 1
ATOM 2179 O O . VAL B 1 71 ? 12.695 11.383 1.818 1 97.69 71 VAL B O 1
ATOM 2182 N N . ASP B 1 72 ? 11.727 12.133 0.009 1 97.12 72 ASP B N 1
ATOM 2183 C CA . ASP B 1 72 ? 12.906 12.797 -0.539 1 97.12 72 ASP B CA 1
ATOM 2184 C C . ASP B 1 72 ? 12.75 14.312 -0.515 1 97.12 72 ASP B C 1
ATOM 2186 O O . ASP B 1 72 ? 11.922 14.867 -1.247 1 97.12 72 ASP B O 1
ATOM 2190 N N . TRP B 1 73 ? 13.539 14.977 0.254 1 95.94 73 TRP B N 1
ATOM 2191 C CA . TRP B 1 73 ? 13.398 16.422 0.471 1 95.94 73 TRP B CA 1
ATOM 2192 C C . TRP B 1 73 ? 14.328 17.188 -0.458 1 95.94 73 TRP B C 1
ATOM 2194 O O . TRP B 1 73 ? 15.516 16.891 -0.555 1 95.94 73 TRP B O 1
ATOM 2204 N N . ASP B 1 74 ? 13.711 18.109 -1.122 1 95.5 74 ASP B N 1
ATOM 2205 C CA . ASP B 1 74 ? 14.461 19.062 -1.927 1 95.5 74 ASP B CA 1
ATOM 2206 C C . ASP B 1 74 ? 14.414 20.453 -1.309 1 95.5 74 ASP B C 1
ATOM 2208 O O . ASP B 1 74 ? 13.453 21.188 -1.506 1 95.5 74 ASP B O 1
ATOM 2212 N N . SER B 1 75 ? 15.477 20.891 -0.681 1 92.19 75 SER B N 1
ATOM 2213 C CA . SER B 1 75 ? 15.516 22.156 0.05 1 92.19 75 SER B CA 1
ATOM 2214 C C . SER B 1 75 ? 15.57 23.344 -0.902 1 92.19 75 SER B C 1
ATOM 2216 O O . SER B 1 75 ? 15.141 24.453 -0.554 1 92.19 75 SER B O 1
ATOM 2218 N N . LYS B 1 76 ? 16.078 23.109 -2.092 1 93.62 76 LYS B N 1
ATOM 2219 C CA . LYS B 1 76 ? 16.203 24.203 -3.059 1 93.62 76 LYS B CA 1
ATOM 2220 C C . LYS B 1 76 ? 14.828 24.688 -3.5 1 93.62 76 LYS B C 1
ATOM 2222 O O . LYS B 1 76 ? 14.609 25.891 -3.65 1 93.62 76 LYS B O 1
ATOM 2227 N N . THR B 1 77 ? 13.93 23.797 -3.648 1 94 77 THR B N 1
ATOM 2228 C CA . THR B 1 77 ? 12.617 24.156 -4.172 1 94 77 THR B CA 1
ATOM 2229 C C . THR B 1 77 ? 11.547 24.016 -3.092 1 94 77 THR B C 1
ATOM 2231 O O . THR B 1 77 ? 10.359 24.188 -3.367 1 94 77 THR B O 1
ATOM 2234 N N . ASN B 1 78 ? 11.992 23.672 -1.837 1 94.31 78 ASN B N 1
ATOM 2235 C CA . ASN B 1 78 ? 11.047 23.453 -0.747 1 94.31 78 ASN B CA 1
ATOM 2236 C C . ASN B 1 78 ? 10 22.422 -1.122 1 94.31 78 ASN B C 1
ATOM 2238 O O . ASN B 1 78 ? 8.797 22.656 -0.979 1 94.31 78 ASN B O 1
ATOM 2242 N N . THR B 1 79 ? 10.5 21.234 -1.645 1 97.06 79 THR B N 1
ATOM 2243 C CA . THR B 1 79 ? 9.609 20.219 -2.176 1 97.06 79 THR B CA 1
ATOM 2244 C C . THR B 1 79 ? 9.828 18.875 -1.468 1 97.06 79 THR B C 1
ATOM 2246 O O . THR B 1 79 ? 10.977 18.438 -1.3 1 97.06 79 THR B O 1
ATOM 2249 N N . ALA B 1 80 ? 8.742 18.359 -0.98 1 97.25 80 ALA B N 1
ATOM 2250 C CA . ALA B 1 80 ? 8.75 16.969 -0.529 1 97.25 80 ALA B CA 1
ATOM 2251 C C . ALA B 1 80 ? 8.352 16.016 -1.657 1 97.25 80 ALA B C 1
ATOM 2253 O O . ALA B 1 80 ? 7.191 16 -2.08 1 97.25 80 ALA B O 1
ATOM 2254 N N . ASN B 1 81 ? 9.273 15.227 -2.168 1 97.38 81 ASN B N 1
ATOM 2255 C CA . ASN B 1 81 ? 8.992 14.164 -3.125 1 97.38 81 ASN B CA 1
ATOM 2256 C C . ASN B 1 81 ? 8.703 12.836 -2.422 1 97.38 81 ASN B C 1
ATOM 2258 O O . ASN B 1 81 ? 9.602 12.234 -1.836 1 97.38 81 ASN B O 1
ATOM 2262 N N . LEU B 1 82 ? 7.477 12.461 -2.482 1 97.38 82 LEU B N 1
ATOM 2263 C CA . LEU B 1 82 ? 7.078 11.195 -1.875 1 97.38 82 LEU B CA 1
ATOM 2264 C C . LEU B 1 82 ? 7.211 10.047 -2.869 1 97.38 82 LEU B C 1
ATOM 2266 O O . LEU B 1 82 ? 6.617 10.086 -3.951 1 97.38 82 LEU B O 1
ATOM 2270 N N . ILE B 1 83 ? 8.023 9.07 -2.51 1 96.88 83 ILE B N 1
ATOM 2271 C CA . ILE B 1 83 ? 8.219 7.867 -3.312 1 96.88 83 ILE B CA 1
ATOM 2272 C C . ILE B 1 83 ? 7.391 6.719 -2.736 1 96.88 83 ILE B C 1
ATOM 2274 O O . ILE B 1 83 ? 7.719 6.184 -1.676 1 96.88 83 ILE B O 1
ATOM 2278 N N . LYS B 1 84 ? 6.359 6.449 -3.404 1 96.44 84 LYS B N 1
ATOM 2279 C CA . LYS B 1 84 ? 5.426 5.395 -3.021 1 96.44 84 LYS B CA 1
ATOM 2280 C C . LYS B 1 84 ? 5.172 4.434 -4.18 1 96.44 84 LYS B C 1
ATOM 2282 O O . LYS B 1 84 ? 4.125 4.496 -4.828 1 96.44 84 LYS B O 1
ATOM 2287 N N . PRO B 1 85 ? 6.016 3.484 -4.391 1 97.19 85 PRO B N 1
ATOM 2288 C CA . PRO B 1 85 ? 5.773 2.527 -5.473 1 97.19 85 PRO B CA 1
ATOM 2289 C C . PRO B 1 85 ? 4.609 1.585 -5.176 1 97.19 85 PRO B C 1
ATOM 2291 O O . PRO B 1 85 ? 4.242 1.399 -4.012 1 97.19 85 PRO B O 1
ATOM 2294 N N . GLU B 1 86 ? 4.004 1.158 -6.215 1 97.44 86 GLU B N 1
ATOM 2295 C CA . GLU B 1 86 ? 3.086 0.029 -6.109 1 97.44 86 GLU B CA 1
ATOM 2296 C C . GLU B 1 86 ? 3.84 -1.277 -5.875 1 97.44 86 GLU B C 1
ATOM 2298 O O . GLU B 1 86 ? 4.684 -1.667 -6.688 1 97.44 86 GLU B O 1
ATOM 2303 N N . VAL B 1 87 ? 3.598 -1.876 -4.738 1 98.56 87 VAL B N 1
ATOM 2304 C CA . VAL B 1 87 ? 4.289 -3.117 -4.41 1 98.56 87 VAL B CA 1
ATOM 2305 C C . VAL B 1 87 ? 3.271 -4.199 -4.059 1 98.56 87 VAL B C 1
ATOM 2307 O O . VAL B 1 87 ? 2.412 -3.998 -3.199 1 98.56 87 VAL B O 1
ATOM 2310 N N . ASN B 1 88 ? 3.338 -5.293 -4.742 1 98.81 88 ASN B N 1
ATOM 2311 C CA . ASN B 1 88 ? 2.541 -6.48 -4.445 1 98.81 88 ASN B CA 1
ATOM 2312 C C . ASN B 1 88 ? 3.426 -7.688 -4.145 1 98.81 88 ASN B C 1
ATOM 2314 O O . ASN B 1 88 ? 4.309 -8.031 -4.934 1 98.81 88 ASN B O 1
ATOM 2318 N N . ILE B 1 89 ? 3.219 -8.281 -3.02 1 98.81 89 ILE B N 1
ATOM 2319 C CA . ILE B 1 89 ? 4.039 -9.398 -2.547 1 98.81 89 ILE B CA 1
ATOM 2320 C C . ILE B 1 89 ? 3.168 -10.641 -2.371 1 98.81 89 ILE B C 1
ATOM 2322 O O . ILE B 1 89 ? 2.09 -10.57 -1.777 1 98.81 89 ILE B O 1
ATOM 2326 N N . ILE B 1 90 ? 3.611 -11.703 -2.881 1 98.06 90 ILE B N 1
ATOM 2327 C CA . ILE B 1 90 ? 2.973 -12.992 -2.641 1 98.06 90 ILE B CA 1
ATOM 2328 C C . ILE B 1 90 ? 4.012 -14 -2.158 1 98.06 90 ILE B C 1
ATOM 2330 O O . ILE B 1 90 ? 5.129 -14.047 -2.674 1 98.06 90 ILE B O 1
ATOM 2334 N N . VAL B 1 91 ? 3.658 -14.688 -1.123 1 98.12 91 VAL B N 1
ATOM 2335 C CA . VAL B 1 91 ? 4.496 -15.758 -0.58 1 98.12 91 VAL B CA 1
ATOM 2336 C C . VAL B 1 91 ? 3.895 -17.109 -0.932 1 98.12 91 VAL B C 1
ATOM 2338 O O . VAL B 1 91 ? 2.678 -17.297 -0.867 1 98.12 91 VAL B O 1
ATOM 2341 N N . MET B 1 92 ? 4.773 -18.062 -1.376 1 97.75 92 MET B N 1
ATOM 2342 C CA . MET B 1 92 ? 4.266 -19.328 -1.898 1 97.75 92 MET B CA 1
ATOM 2343 C C . MET B 1 92 ? 5.254 -20.453 -1.631 1 97.75 92 MET B C 1
ATOM 2345 O O . MET B 1 92 ? 6.41 -20.203 -1.28 1 97.75 92 MET B O 1
ATOM 2349 N N . ASP B 1 93 ? 4.797 -21.688 -1.854 1 96.44 93 ASP B N 1
ATOM 2350 C CA . ASP B 1 93 ? 5.625 -22.859 -1.592 1 96.44 93 ASP B CA 1
ATOM 2351 C C . ASP B 1 93 ? 6.707 -23.016 -2.654 1 96.44 93 ASP B C 1
ATOM 2353 O O . ASP B 1 93 ? 7.832 -23.422 -2.35 1 96.44 93 ASP B O 1
ATOM 2357 N N . ASP B 1 94 ? 6.297 -22.766 -3.863 1 96.44 94 ASP B N 1
ATOM 2358 C CA . ASP B 1 94 ? 7.211 -23.062 -4.961 1 96.44 94 ASP B CA 1
ATOM 2359 C C . ASP B 1 94 ? 6.906 -22.203 -6.18 1 96.44 94 ASP B C 1
ATOM 2361 O O . ASP B 1 94 ? 5.781 -21.719 -6.34 1 96.44 94 ASP B O 1
ATOM 2365 N N . ILE B 1 95 ? 7.871 -21.922 -6.918 1 96.44 95 ILE B N 1
ATOM 2366 C CA . ILE B 1 95 ? 7.777 -21.312 -8.234 1 96.44 95 ILE B CA 1
ATOM 2367 C C . ILE B 1 95 ? 8.375 -22.234 -9.289 1 96.44 95 ILE B C 1
ATOM 2369 O O . ILE B 1 95 ? 9.484 -22.75 -9.117 1 96.44 95 ILE B 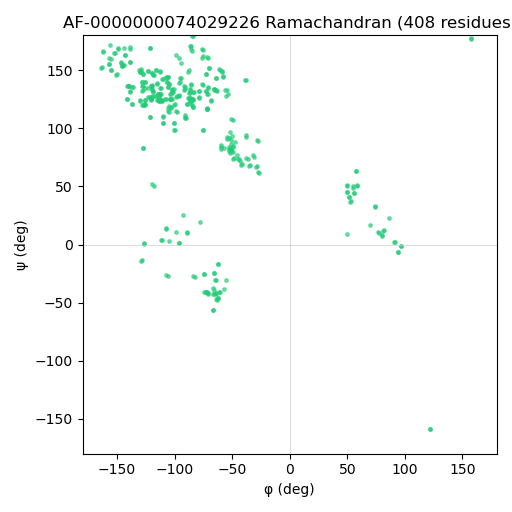O 1
ATOM 2373 N N . LEU B 1 96 ? 7.605 -22.469 -10.289 1 94.5 96 LEU B N 1
ATOM 2374 C CA . LEU B 1 96 ? 8.086 -23.328 -11.367 1 94.5 96 LEU B CA 1
ATOM 2375 C C . LEU B 1 96 ? 8.164 -22.562 -12.68 1 94.5 96 LEU B C 1
ATOM 2377 O O . LEU B 1 96 ? 7.195 -21.906 -13.07 1 94.5 96 LEU B O 1
ATOM 2381 N N . GLU B 1 97 ? 9.289 -22.625 -13.297 1 92 97 GLU B N 1
ATOM 2382 C CA . GLU B 1 97 ? 9.414 -22.109 -14.648 1 92 97 GLU B CA 1
ATOM 2383 C C . GLU B 1 97 ? 8.969 -23.141 -15.688 1 92 97 GLU B C 1
ATOM 2385 O O . GLU B 1 97 ? 9.484 -24.25 -15.711 1 92 97 GLU B O 1
ATOM 2390 N N . ASN B 1 98 ? 8.07 -22.719 -16.484 1 92.62 98 ASN B N 1
ATOM 2391 C CA . ASN B 1 98 ? 7.52 -23.609 -17.484 1 92.62 98 ASN B CA 1
ATOM 2392 C C . ASN B 1 98 ? 8.352 -23.609 -18.766 1 92.62 98 ASN B C 1
ATOM 2394 O O . ASN B 1 98 ? 9.211 -22.734 -18.938 1 92.62 98 ASN B O 1
ATOM 2398 N N . GLU B 1 99 ? 8.016 -24.547 -19.656 1 92.31 99 GLU B N 1
ATOM 2399 C CA . GLU B 1 99 ? 8.75 -24.688 -20.906 1 92.31 99 GLU B CA 1
ATOM 2400 C C . GLU B 1 99 ? 8.578 -23.453 -21.781 1 92.31 99 GLU B C 1
ATOM 2402 O O . GLU B 1 99 ? 9.492 -23.078 -22.531 1 92.31 99 GLU B O 1
ATOM 2407 N N . ASP B 1 100 ? 7.414 -22.781 -21.656 1 90.69 100 ASP B N 1
ATOM 2408 C CA . ASP B 1 100 ? 7.141 -21.625 -22.484 1 90.69 100 ASP B CA 1
ATOM 2409 C C . ASP B 1 100 ? 7.656 -20.344 -21.828 1 90.69 100 ASP B C 1
ATOM 2411 O O . ASP B 1 100 ? 7.289 -19.234 -22.234 1 90.69 100 ASP B O 1
ATOM 2415 N N . GLU B 1 101 ? 8.398 -20.406 -20.812 1 88.19 101 GLU B N 1
ATOM 2416 C CA . GLU B 1 101 ? 9.086 -19.312 -20.125 1 88.19 101 GLU B CA 1
ATOM 2417 C C . GLU B 1 101 ? 8.125 -18.562 -19.203 1 88.19 101 GLU B C 1
ATOM 2419 O O . GLU B 1 101 ? 8.484 -17.516 -18.656 1 88.19 101 GLU B O 1
ATOM 2424 N N . THR B 1 102 ? 6.938 -19.125 -19.062 1 90.56 102 THR B N 1
ATOM 2425 C CA . THR B 1 102 ? 6.039 -18.578 -18.047 1 90.56 102 THR B CA 1
ATOM 2426 C C . THR B 1 102 ? 6.32 -19.203 -16.688 1 90.56 102 THR B C 1
ATOM 2428 O O . THR B 1 102 ? 7.113 -20.156 -16.578 1 90.56 102 THR B O 1
ATOM 2431 N N . ILE B 1 103 ? 5.711 -18.562 -15.664 1 93.94 103 ILE B N 1
ATOM 2432 C CA . ILE B 1 103 ? 5.961 -19.125 -14.344 1 93.94 103 ILE B CA 1
ATOM 2433 C C . ILE B 1 103 ? 4.641 -19.578 -13.711 1 93.94 103 ILE B C 1
ATOM 2435 O O . ILE B 1 103 ? 3.588 -19 -13.992 1 93.94 103 ILE B O 1
ATOM 2439 N N . SER B 1 104 ? 4.762 -20.641 -12.969 1 96 104 SER B N 1
ATOM 2440 C CA . SER B 1 104 ? 3.67 -21.125 -12.125 1 96 104 SER B CA 1
ATOM 2441 C C . SER B 1 104 ? 4 -20.969 -10.648 1 96 104 SER B C 1
ATOM 2443 O O . SER B 1 104 ? 5.102 -21.297 -10.211 1 96 104 SER B O 1
ATOM 2445 N N . LEU B 1 105 ? 3.057 -20.375 -9.945 1 97.75 105 LEU B N 1
ATOM 2446 C CA . LEU B 1 105 ? 3.184 -20.203 -8.5 1 97.75 105 LEU B CA 1
ATOM 2447 C C . LEU B 1 105 ? 2.338 -21.234 -7.758 1 97.75 105 LEU B C 1
ATOM 2449 O O . LEU B 1 105 ? 1.144 -21.375 -8.023 1 97.75 105 LEU B O 1
ATOM 2453 N N . TYR B 1 106 ? 2.967 -21.875 -6.797 1 96.81 106 TYR B N 1
ATOM 2454 C CA . TYR B 1 106 ? 2.268 -22.969 -6.145 1 96.81 106 TYR B CA 1
ATOM 2455 C C . TYR B 1 106 ? 1.972 -22.641 -4.688 1 96.81 106 TYR B C 1
ATOM 2457 O O . TYR B 1 106 ? 2.885 -22.344 -3.914 1 96.81 106 TYR B O 1
ATOM 2465 N N . ASN B 1 107 ? 0.72 -22.719 -4.402 1 95.44 107 ASN B N 1
ATOM 2466 C CA . ASN B 1 107 ? 0.189 -22.656 -3.045 1 95.44 107 ASN B CA 1
ATOM 2467 C C . ASN B 1 107 ? 0.594 -21.375 -2.344 1 95.44 107 ASN B C 1
ATOM 2469 O O . ASN B 1 107 ? 1.306 -21.406 -1.339 1 95.44 107 ASN B O 1
ATOM 2473 N N . PRO B 1 108 ? 0.169 -20.219 -2.842 1 96.12 108 PRO B N 1
ATOM 2474 C CA . PRO B 1 108 ? 0.349 -19 -2.064 1 96.12 108 PRO B CA 1
ATOM 2475 C C . PRO B 1 108 ? -0.308 -19.062 -0.688 1 96.12 108 PRO B C 1
ATOM 2477 O O . PRO B 1 108 ? -1.37 -19.672 -0.538 1 96.12 108 PRO B O 1
ATOM 2480 N N . PHE B 1 109 ? 0.321 -18.453 0.275 1 94.31 109 PHE B N 1
ATOM 2481 C CA . PHE B 1 109 ? -0.226 -18.578 1.621 1 94.31 109 PHE B CA 1
ATOM 2482 C C . PHE B 1 109 ? 0.016 -17.312 2.428 1 94.31 109 PHE B C 1
ATOM 2484 O O . PHE B 1 109 ? 0.888 -16.516 2.086 1 94.31 109 PHE B O 1
ATOM 2491 N N . GLY B 1 110 ? -0.803 -17.125 3.414 1 94.5 110 GLY B N 1
ATOM 2492 C CA . GLY B 1 110 ? -0.637 -16.094 4.422 1 94.5 110 GLY B CA 1
ATOM 2493 C C . GLY B 1 110 ? -0.723 -16.625 5.84 1 94.5 110 GLY B C 1
ATOM 2494 O O . GLY B 1 110 ? -0.386 -15.914 6.793 1 94.5 110 GLY B O 1
ATOM 2495 N N . LEU B 1 111 ? -1.16 -17.766 5.949 1 93.19 111 LEU B N 1
ATOM 2496 C CA . LEU B 1 111 ? -1.28 -18.469 7.215 1 93.19 111 LEU B CA 1
ATOM 2497 C C . LEU B 1 111 ? -0.35 -19.672 7.25 1 93.19 111 LEU B C 1
ATOM 2499 O O . LEU B 1 111 ? -0.317 -20.469 6.305 1 93.19 111 LEU B O 1
ATOM 2503 N N . ILE B 1 112 ? 0.392 -19.75 8.305 1 92.5 112 ILE B N 1
ATOM 2504 C CA . ILE B 1 112 ? 1.385 -20.812 8.438 1 92.5 112 ILE B CA 1
ATOM 2505 C C . ILE B 1 112 ? 1.229 -21.484 9.797 1 92.5 112 ILE B C 1
ATOM 2507 O O . ILE B 1 112 ? 1.23 -20.828 10.836 1 92.5 112 ILE B O 1
ATOM 2511 N N . PRO B 1 113 ? 1.025 -22.906 9.789 1 91.19 113 PRO B N 1
ATOM 2512 C CA . PRO B 1 113 ? 1.197 -23.531 11.102 1 91.19 113 PRO B CA 1
ATOM 2513 C C . PRO B 1 113 ? 2.605 -23.344 11.664 1 91.19 113 PRO B C 1
ATOM 2515 O O . PRO B 1 113 ? 3.562 -23.188 10.898 1 91.19 113 PRO B O 1
ATOM 2518 N N . GLN B 1 114 ? 2.613 -23.328 12.984 1 89.81 114 GLN B N 1
ATOM 2519 C CA . GLN B 1 114 ? 3.9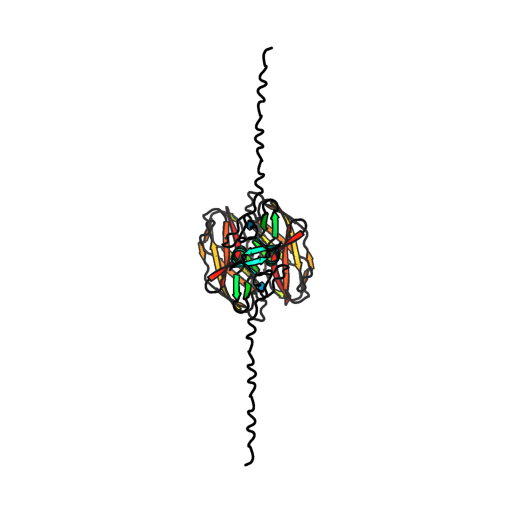18 -23.172 13.617 1 89.81 114 GLN B CA 1
ATOM 2520 C C . GLN B 1 114 ? 4.895 -24.25 13.133 1 89.81 114 GLN B C 1
ATOM 2522 O O . GLN B 1 114 ? 4.527 -25.422 13 1 89.81 114 GLN B O 1
ATOM 2527 N N . HIS B 1 115 ? 6.016 -23.828 12.688 1 82 115 HIS B N 1
ATOM 2528 C CA . HIS B 1 115 ? 7.082 -24.688 12.188 1 82 115 HIS B CA 1
ATOM 2529 C C . HIS B 1 115 ? 8.414 -24.359 12.844 1 82 115 HIS B C 1
ATOM 2531 O O . HIS B 1 115 ? 8.648 -23.203 13.234 1 82 115 HIS B O 1
ATOM 2537 N N . GLU B 1 116 ? 9.219 -25.422 12.922 1 85.62 116 GLU B N 1
ATOM 2538 C CA . GLU B 1 116 ? 10.594 -25.094 13.297 1 85.62 116 GLU B CA 1
ATOM 2539 C C . GLU B 1 116 ? 11.289 -24.281 12.211 1 85.62 116 GLU B C 1
ATOM 2541 O O . GLU B 1 116 ? 11.727 -23.156 12.453 1 85.62 116 GLU B O 1
ATOM 2546 N N . VAL B 1 117 ? 11.305 -24.875 10.977 1 90.56 117 VAL B N 1
ATOM 2547 C CA . VAL B 1 117 ? 11.844 -24.141 9.836 1 90.56 117 VAL B CA 1
ATOM 2548 C C . VAL B 1 117 ? 11.055 -24.469 8.578 1 90.56 117 VAL B C 1
ATOM 2550 O O . VAL B 1 117 ? 10.438 -25.531 8.492 1 90.56 117 VAL B O 1
ATOM 2553 N N . MET B 1 118 ? 11.078 -23.531 7.664 1 94 118 MET B N 1
ATOM 2554 C CA . MET B 1 118 ? 10.406 -23.766 6.387 1 94 118 MET B CA 1
ATOM 2555 C C . MET B 1 118 ? 11.094 -22.984 5.262 1 94 118 MET B C 1
ATOM 2557 O O . MET B 1 118 ? 11.68 -21.938 5.496 1 94 118 MET B O 1
ATOM 2561 N N . ASP B 1 119 ? 11.078 -23.609 4.066 1 96.81 119 ASP B N 1
ATOM 2562 C CA . ASP B 1 119 ? 11.477 -22.938 2.836 1 96.81 119 ASP B CA 1
ATOM 2563 C C . ASP B 1 119 ? 10.266 -22.359 2.105 1 96.81 119 ASP B C 1
ATOM 2565 O O . ASP B 1 119 ? 9.203 -22.984 2.062 1 96.81 119 ASP B O 1
ATOM 2569 N N . PHE B 1 120 ? 10.391 -21.281 1.519 1 97.25 120 PHE B N 1
ATOM 2570 C CA . PHE B 1 120 ? 9.328 -20.719 0.703 1 97.25 120 PHE B CA 1
ATOM 2571 C C . PHE B 1 120 ? 9.867 -19.656 -0.236 1 97.25 120 PHE B C 1
ATOM 2573 O O . PHE B 1 120 ? 11.016 -19.219 -0.094 1 97.25 120 PHE B O 1
ATOM 2580 N N . PHE B 1 121 ? 9.078 -19.281 -1.197 1 98 121 PHE B N 1
ATOM 2581 C CA . PHE B 1 121 ? 9.414 -18.203 -2.117 1 98 121 PHE B CA 1
ATOM 2582 C C . PHE B 1 121 ? 8.602 -16.953 -1.801 1 98 121 PHE B C 1
ATOM 2584 O O . PHE B 1 121 ? 7.453 -17.047 -1.361 1 98 121 PHE B O 1
ATOM 2591 N N . ALA B 1 122 ? 9.18 -15.844 -1.967 1 98.19 122 ALA B N 1
ATOM 2592 C CA . ALA B 1 122 ? 8.469 -14.57 -2.062 1 98.19 122 ALA B CA 1
ATOM 2593 C C . ALA B 1 122 ? 8.609 -13.969 -3.457 1 98.19 122 ALA B C 1
ATOM 2595 O O . ALA B 1 122 ? 9.719 -13.875 -3.99 1 98.19 122 ALA B O 1
ATOM 2596 N N . LEU B 1 123 ? 7.516 -13.648 -4.082 1 98.06 123 LEU B N 1
ATOM 2597 C CA . LEU B 1 123 ? 7.477 -12.867 -5.316 1 98.06 123 LEU B CA 1
ATOM 2598 C C . LEU B 1 123 ? 7.051 -11.43 -5.035 1 98.06 123 LEU B C 1
ATOM 2600 O O . LEU B 1 123 ? 6.059 -11.203 -4.34 1 98.06 123 LEU B O 1
ATOM 2604 N N . VAL B 1 124 ?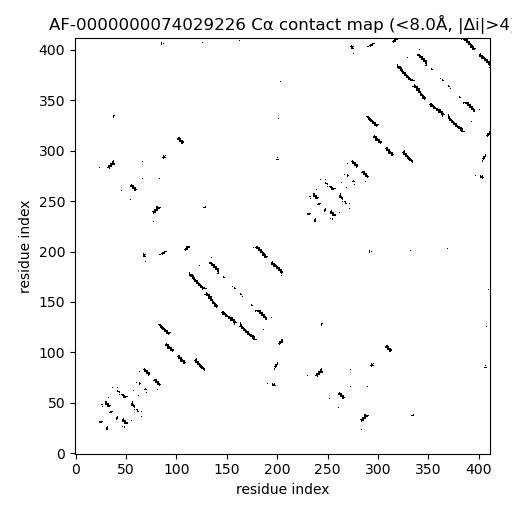 7.781 -10.484 -5.516 1 98.31 124 VAL B N 1
ATOM 2605 C CA . VAL B 1 124 ? 7.48 -9.062 -5.383 1 98.31 124 VAL B CA 1
ATOM 2606 C C . VAL B 1 124 ? 7.336 -8.43 -6.766 1 98.31 124 VAL B C 1
ATOM 2608 O O . VAL B 1 124 ? 8.211 -8.586 -7.621 1 98.31 124 VAL B O 1
ATOM 2611 N N . GLN B 1 125 ? 6.238 -7.797 -6.969 1 97.5 125 GLN B N 1
ATOM 2612 C CA . GLN B 1 125 ? 6.035 -6.988 -8.172 1 97.5 125 GLN B CA 1
ATOM 2613 C C . GLN B 1 125 ? 5.992 -5.5 -7.832 1 97.5 125 GLN B C 1
ATOM 2615 O O . GLN B 1 125 ? 5.191 -5.07 -7 1 97.5 125 GLN B O 1
ATOM 2620 N N . VAL B 1 126 ? 6.848 -4.758 -8.461 1 97.06 126 VAL B N 1
ATOM 2621 C CA . VAL B 1 126 ? 7 -3.338 -8.156 1 97.06 126 VAL B CA 1
ATOM 2622 C C . VAL B 1 126 ? 6.688 -2.508 -9.406 1 97.06 126 VAL B C 1
ATOM 2624 O O . VAL B 1 126 ? 7.133 -2.84 -10.508 1 97.06 126 VAL B O 1
ATOM 2627 N N . HIS B 1 127 ? 5.895 -1.502 -9.18 1 95.62 127 HIS B N 1
ATOM 2628 C CA . HIS B 1 127 ? 5.586 -0.552 -10.242 1 95.62 127 HIS B CA 1
ATOM 2629 C C . HIS B 1 127 ? 5.578 0.879 -9.719 1 95.62 127 HIS B C 1
ATOM 2631 O O . HIS B 1 127 ? 5.777 1.107 -8.523 1 95.62 127 HIS B O 1
ATOM 2637 N N . GLU B 1 128 ? 5.52 1.89 -10.57 1 92.81 128 GLU B N 1
ATOM 2638 C CA . GLU B 1 128 ? 5.402 3.312 -10.266 1 92.81 128 GLU B CA 1
ATOM 2639 C C . GLU B 1 128 ? 6.715 3.871 -9.727 1 92.81 128 GLU B C 1
ATOM 2641 O O . GLU B 1 128 ? 6.711 4.688 -8.805 1 92.81 128 GLU B O 1
ATOM 2646 N N . LEU B 1 129 ? 7.789 3.334 -10.211 1 94.25 129 LEU B N 1
ATOM 2647 C CA . LEU B 1 129 ? 9.094 3.924 -9.93 1 94.25 129 LEU B CA 1
ATOM 2648 C C . LEU B 1 129 ? 9.531 4.832 -11.07 1 94.25 129 LEU B C 1
ATOM 2650 O O . LEU B 1 129 ? 9.312 4.516 -12.242 1 94.25 129 LEU B O 1
ATOM 2654 N N . LYS B 1 130 ? 10.078 5.918 -10.719 1 91.94 130 LYS B N 1
ATOM 2655 C CA . LYS B 1 130 ? 10.656 6.797 -11.727 1 91.94 130 LYS B CA 1
ATOM 2656 C C . LYS B 1 130 ? 11.984 6.25 -12.242 1 91.94 130 LYS B C 1
ATOM 2658 O O . LYS B 1 130 ? 12.562 5.348 -11.641 1 91.94 130 LYS B O 1
ATOM 2663 N N . GLU B 1 131 ? 12.367 6.883 -13.312 1 93 131 GLU B N 1
ATOM 2664 C CA . GLU B 1 131 ? 13.672 6.512 -13.867 1 93 131 GLU B CA 1
ATOM 2665 C C . GLU B 1 131 ? 14.773 6.656 -12.82 1 93 131 GLU B C 1
ATOM 2667 O O . GLU B 1 131 ? 14.805 7.637 -12.07 1 93 131 GLU B O 1
ATOM 2672 N N . GLY B 1 132 ? 15.586 5.617 -12.758 1 93.31 132 GLY B N 1
ATOM 2673 C CA . GLY B 1 132 ? 16.672 5.641 -11.797 1 93.31 132 GLY B CA 1
ATOM 2674 C C . GLY B 1 132 ? 17.188 4.258 -11.43 1 93.31 132 GLY B C 1
ATOM 2675 O O . GLY B 1 132 ? 16.688 3.254 -11.961 1 93.31 132 GLY B O 1
ATOM 2676 N N . ASN B 1 133 ? 18.188 4.316 -10.625 1 95.06 133 ASN B N 1
ATOM 2677 C CA . ASN B 1 133 ? 18.734 3.08 -10.078 1 95.06 133 ASN B CA 1
ATOM 2678 C C . ASN B 1 133 ? 18.25 2.83 -8.656 1 95.06 133 ASN B C 1
ATOM 2680 O O . ASN B 1 133 ? 18.297 3.727 -7.812 1 95.06 133 ASN B O 1
ATOM 2684 N N . TYR B 1 134 ? 17.844 1.616 -8.453 1 96.81 134 TYR B N 1
ATOM 2685 C CA . TYR B 1 134 ? 17.297 1.291 -7.145 1 96.81 134 TYR B CA 1
ATOM 2686 C C . TYR B 1 134 ? 18.016 0.102 -6.527 1 96.81 134 TYR B C 1
ATOM 2688 O O . TYR B 1 134 ? 18.359 -0.861 -7.223 1 96.81 134 TYR B O 1
ATOM 2696 N N . GLU B 1 135 ? 18.344 0.252 -5.27 1 98.44 135 GLU B N 1
ATOM 2697 C CA . GLU B 1 135 ? 18.797 -0.858 -4.438 1 98.44 135 GLU B CA 1
ATOM 2698 C C . GLU B 1 135 ? 17.688 -1.345 -3.512 1 98.44 135 GLU B C 1
ATOM 2700 O O . GLU B 1 135 ? 16.969 -0.538 -2.916 1 98.44 135 GLU B O 1
ATOM 2705 N N . PHE B 1 136 ? 17.531 -2.652 -3.477 1 98.75 136 PHE B N 1
ATOM 2706 C CA . PHE B 1 136 ? 16.406 -3.156 -2.682 1 98.75 136 PHE B CA 1
ATOM 2707 C C . PHE B 1 136 ? 16.797 -4.453 -1.976 1 98.75 136 PHE B C 1
ATOM 2709 O O . PHE B 1 136 ? 17.797 -5.07 -2.307 1 98.75 136 PHE B O 1
ATOM 2716 N N . ARG B 1 137 ? 15.992 -4.793 -0.968 1 98.75 137 ARG B N 1
ATOM 2717 C CA . ARG B 1 137 ? 16.109 -6.043 -0.228 1 98.75 137 ARG B CA 1
ATOM 2718 C C . ARG B 1 137 ? 14.766 -6.469 0.345 1 98.75 137 ARG B C 1
ATOM 2720 O O . ARG B 1 137 ? 13.805 -5.699 0.321 1 98.75 137 ARG B O 1
ATOM 2727 N N . ILE B 1 138 ? 14.703 -7.715 0.759 1 98.81 138 ILE B N 1
ATOM 2728 C CA . ILE B 1 138 ? 13.555 -8.242 1.485 1 98.81 138 ILE B CA 1
ATOM 2729 C C . ILE B 1 138 ? 13.961 -8.602 2.912 1 98.81 138 ILE B C 1
ATOM 2731 O O . ILE B 1 138 ? 15.008 -9.227 3.125 1 98.81 138 ILE B O 1
ATOM 2735 N N . VAL B 1 139 ? 13.219 -8.133 3.832 1 98.56 139 VAL B N 1
ATOM 2736 C CA . VAL B 1 139 ? 13.453 -8.414 5.242 1 98.56 139 VAL B CA 1
ATOM 2737 C C . VAL B 1 139 ? 12.234 -9.109 5.844 1 98.56 139 VAL B C 1
ATOM 2739 O O . VAL B 1 139 ? 11.094 -8.719 5.57 1 98.56 139 VAL B O 1
ATOM 2742 N N . ILE B 1 140 ? 12.422 -10.117 6.633 1 98.44 140 ILE B N 1
ATOM 2743 C CA . ILE B 1 140 ? 11.352 -10.773 7.383 1 98.44 140 ILE B CA 1
ATOM 2744 C C . ILE B 1 140 ? 11.562 -10.547 8.883 1 98.44 140 ILE B C 1
ATOM 2746 O O . ILE B 1 140 ? 12.641 -10.836 9.406 1 98.44 140 ILE B O 1
ATOM 2750 N N . SER B 1 141 ? 10.578 -10.008 9.492 1 98.19 141 SER B N 1
ATOM 2751 C CA . SER B 1 141 ? 10.641 -9.758 10.93 1 98.19 141 SER B CA 1
ATOM 2752 C C . SER B 1 141 ? 9.648 -10.641 11.688 1 98.19 141 SER B C 1
ATOM 2754 O O . SER B 1 141 ? 8.562 -10.938 11.18 1 98.19 141 SER B O 1
ATOM 2756 N N . ASP B 1 142 ? 10.008 -10.992 12.883 1 97 142 ASP B N 1
ATOM 2757 C CA . ASP B 1 142 ? 9.133 -11.812 13.711 1 97 142 ASP B CA 1
ATOM 2758 C C . ASP B 1 142 ? 8.109 -10.953 14.445 1 97 142 ASP B C 1
ATOM 2760 O O . ASP B 1 142 ? 8.078 -9.727 14.273 1 97 142 ASP B O 1
ATOM 2764 N N . PRO B 1 143 ? 7.215 -11.547 15.242 1 96.56 143 PRO B N 1
ATOM 2765 C CA . PRO B 1 143 ? 6.129 -10.797 15.883 1 96.56 143 PRO B CA 1
ATOM 2766 C C . PRO B 1 143 ? 6.641 -9.719 16.844 1 96.56 143 PRO B C 1
ATOM 2768 O O . PRO B 1 143 ? 5.891 -8.812 17.203 1 96.56 143 PRO B O 1
ATOM 2771 N N . ASN B 1 144 ? 7.875 -9.789 17.25 1 96.56 144 ASN B N 1
ATOM 2772 C CA . ASN B 1 144 ? 8.445 -8.797 18.156 1 96.56 144 ASN B CA 1
ATOM 2773 C C . ASN B 1 144 ? 9.211 -7.719 17.375 1 96.56 144 ASN B C 1
ATOM 2775 O O . ASN B 1 144 ? 9.836 -6.844 17.984 1 96.56 144 ASN B O 1
ATOM 2779 N N . GLY B 1 145 ? 9.211 -7.84 16.109 1 95.62 145 GLY B N 1
ATOM 2780 C CA . GLY B 1 145 ? 9.859 -6.832 15.289 1 95.62 145 GLY B CA 1
ATOM 2781 C C . GLY B 1 145 ? 11.312 -7.145 15 1 95.62 145 GLY B C 1
ATOM 2782 O O . GLY B 1 145 ? 12.008 -6.352 14.367 1 95.62 145 GLY B O 1
ATOM 2783 N N . LYS B 1 146 ? 11.773 -8.266 15.469 1 96.75 146 LYS B N 1
ATOM 2784 C CA . LYS B 1 146 ? 13.156 -8.656 15.211 1 96.75 146 LYS B CA 1
ATOM 2785 C C . LYS B 1 146 ? 13.312 -9.219 13.797 1 96.75 146 LYS B C 1
ATOM 2787 O O . LYS B 1 146 ? 12.539 -10.086 13.383 1 96.75 146 LYS B O 1
ATOM 2792 N N . GLU B 1 147 ? 14.328 -8.734 13.109 1 97.19 147 GLU B N 1
ATOM 2793 C CA . GLU B 1 147 ? 14.625 -9.273 11.789 1 97.19 147 GLU B CA 1
ATOM 2794 C C . GLU B 1 147 ? 15.133 -10.711 11.883 1 97.19 147 GLU B C 1
ATOM 2796 O O . GLU B 1 147 ? 16.109 -10.984 12.578 1 97.19 147 GLU B O 1
ATOM 2801 N N . VAL B 1 148 ? 14.547 -11.641 11.227 1 95.69 148 VAL B N 1
ATOM 2802 C CA . VAL B 1 148 ? 14.953 -13.039 11.289 1 95.69 148 VAL B CA 1
ATOM 2803 C C . VAL B 1 148 ? 15.633 -13.438 9.984 1 95.69 148 VAL B C 1
ATOM 2805 O O . VAL B 1 148 ? 16.422 -14.383 9.953 1 95.69 148 VAL B O 1
ATOM 2808 N N . VAL B 1 149 ? 15.289 -12.766 8.914 1 97.5 149 VAL B N 1
ATOM 2809 C CA . VAL B 1 149 ? 15.93 -12.984 7.621 1 97.5 149 VAL B CA 1
ATOM 2810 C C . VAL B 1 149 ? 16.156 -11.641 6.922 1 97.5 149 VAL B C 1
ATOM 2812 O O . VAL B 1 149 ? 15.289 -10.758 6.98 1 97.5 149 VAL B O 1
ATOM 2815 N N . VAL B 1 150 ? 17.25 -11.445 6.359 1 97.44 150 VAL B N 1
ATOM 2816 C CA . VAL B 1 150 ? 17.547 -10.336 5.453 1 97.44 150 VAL B CA 1
ATOM 2817 C C . VAL B 1 150 ? 18.141 -10.883 4.152 1 97.44 150 VAL B C 1
ATOM 2819 O O . VAL B 1 150 ? 19.156 -11.578 4.168 1 97.44 150 VAL B O 1
ATOM 2822 N N . SER B 1 151 ? 17.5 -10.617 3.07 1 97.69 151 SER B N 1
ATOM 2823 C CA . SER B 1 151 ? 18.031 -11.047 1.785 1 97.69 151 SER B CA 1
ATOM 2824 C C . SER B 1 151 ? 19.25 -10.242 1.394 1 97.69 151 SER B C 1
ATOM 2826 O O . SER B 1 151 ? 19.5 -9.172 1.952 1 97.69 151 SER B O 1
ATOM 2828 N N . PRO B 1 152 ? 20.031 -10.789 0.469 1 96.81 152 PRO B N 1
ATOM 2829 C CA . PRO B 1 152 ? 21.047 -9.914 -0.124 1 96.81 152 PRO B CA 1
ATOM 2830 C C . PRO B 1 152 ? 20.438 -8.68 -0.789 1 96.81 152 PRO B C 1
ATOM 2832 O O . PRO B 1 152 ? 19.297 -8.711 -1.242 1 96.81 152 PRO B O 1
ATOM 2835 N N . THR B 1 153 ? 21.25 -7.617 -0.746 1 98.19 153 THR B N 1
ATOM 2836 C CA . THR B 1 153 ? 20.828 -6.418 -1.47 1 98.19 153 THR B CA 1
ATOM 2837 C C . THR B 1 153 ? 20.969 -6.617 -2.975 1 98.19 153 THR B C 1
ATOM 2839 O O . THR B 1 153 ? 21.984 -7.152 -3.439 1 98.19 153 THR B O 1
ATOM 2842 N N . ASP B 1 154 ? 19.969 -6.277 -3.723 1 98.31 154 ASP B N 1
ATOM 2843 C CA . ASP B 1 154 ? 19.969 -6.348 -5.18 1 98.31 154 ASP B CA 1
ATOM 2844 C C . ASP B 1 154 ? 19.703 -4.977 -5.797 1 98.31 154 ASP B C 1
ATOM 2846 O O . ASP B 1 154 ? 19.406 -4.02 -5.082 1 98.31 154 ASP B O 1
ATOM 2850 N N . THR B 1 155 ? 19.906 -4.855 -7.133 1 97.62 155 THR B N 1
ATOM 2851 C CA . THR B 1 155 ? 19.719 -3.578 -7.812 1 97.62 155 THR B CA 1
ATOM 2852 C C . THR B 1 155 ? 18.828 -3.742 -9.039 1 97.62 155 THR B C 1
ATOM 2854 O O . THR B 1 155 ? 18.719 -4.836 -9.594 1 97.62 155 THR B O 1
ATOM 2857 N N . TYR B 1 156 ? 18.141 -2.744 -9.289 1 95.81 156 TYR B N 1
ATOM 2858 C CA . TYR B 1 156 ? 17.344 -2.66 -10.516 1 95.81 156 TYR B CA 1
ATOM 2859 C C . TYR B 1 156 ? 17.406 -1.255 -11.102 1 95.81 156 TYR B C 1
ATOM 2861 O O . TYR B 1 156 ? 17.297 -0.266 -10.375 1 95.81 156 TYR B O 1
ATOM 2869 N N . LYS B 1 157 ? 17.562 -1.219 -12.383 1 94.81 157 LYS B N 1
ATOM 2870 C CA . LYS B 1 157 ? 17.562 0.058 -13.086 1 94.81 157 LYS B CA 1
ATOM 2871 C C . LYS B 1 157 ? 16.25 0.267 -13.852 1 94.81 157 LYS B C 1
ATOM 2873 O O . LYS B 1 157 ? 15.891 -0.553 -14.703 1 94.81 157 LYS B O 1
ATOM 2878 N N . VAL B 1 158 ? 15.539 1.284 -13.477 1 93.19 158 VAL B N 1
ATOM 2879 C CA . VAL B 1 158 ? 14.359 1.698 -14.234 1 93.19 158 VAL B CA 1
ATOM 2880 C C . VAL B 1 158 ? 14.781 2.611 -15.383 1 93.19 158 VAL B C 1
ATOM 2882 O O . VAL B 1 158 ? 15.312 3.703 -15.156 1 93.19 158 VAL B O 1
ATOM 2885 N N . GLU B 1 159 ? 14.445 2.115 -16.562 1 90.62 159 GLU B N 1
ATOM 2886 C CA . GLU B 1 159 ? 14.773 2.9 -17.734 1 90.62 159 GLU B CA 1
ATOM 2887 C C . GLU B 1 159 ? 13.57 3.697 -18.234 1 90.62 159 GLU B C 1
ATOM 2889 O O . GLU B 1 159 ? 12.43 3.396 -17.875 1 90.62 159 GLU B O 1
ATOM 2894 N N . LYS B 1 160 ? 13.898 4.645 -19.031 1 79.44 160 LYS B N 1
ATOM 2895 C CA . LYS B 1 160 ? 12.859 5.52 -19.578 1 79.44 160 LYS B CA 1
ATOM 2896 C C . LYS B 1 160 ? 11.781 4.711 -20.297 1 79.44 160 LYS B C 1
ATOM 2898 O O . LYS B 1 160 ? 10.594 4.984 -20.141 1 79.44 160 LYS B O 1
ATOM 2903 N N . ASP B 1 161 ? 12.133 3.598 -20.875 1 75.38 161 ASP B N 1
ATOM 2904 C CA . ASP B 1 161 ? 11.219 2.818 -21.703 1 75.38 161 ASP B CA 1
ATOM 2905 C C . ASP B 1 161 ? 10.734 1.572 -20.953 1 75.38 161 ASP B C 1
ATOM 2907 O O . ASP B 1 161 ? 10.062 0.717 -21.547 1 75.38 161 ASP B O 1
ATOM 2911 N N . SER B 1 162 ? 11.055 1.298 -19.703 1 72.12 162 SER B N 1
ATOM 2912 C CA . SER B 1 162 ? 10.75 0.07 -18.969 1 72.12 162 SER B CA 1
ATOM 2913 C C . SER B 1 162 ? 9.445 0.194 -18.203 1 72.12 162 SER B C 1
ATOM 2915 O O . SER B 1 162 ? 9.133 -0.656 -17.359 1 72.12 162 SER B O 1
ATOM 2917 N N . PHE B 1 163 ? 8.641 0.946 -18.578 1 76.88 163 PHE B N 1
ATOM 2918 C CA . PHE B 1 163 ? 7.297 1.136 -18.062 1 76.88 163 PHE B CA 1
ATOM 2919 C C . PHE B 1 163 ? 7.324 1.294 -16.547 1 76.88 163 PHE B C 1
ATOM 2921 O O . PHE B 1 163 ? 6.309 1.081 -15.867 1 76.88 163 PHE B O 1
ATOM 2928 N N . GLY B 1 164 ? 8.516 1.438 -15.82 1 76.88 164 GLY B N 1
ATOM 2929 C CA . GLY B 1 164 ? 8.602 1.905 -14.445 1 76.88 164 GLY B CA 1
ATOM 2930 C C . GLY B 1 164 ? 8.422 0.797 -13.422 1 76.88 164 GLY B C 1
ATOM 2931 O O . GLY B 1 164 ? 7.953 1.043 -12.312 1 76.88 164 GLY B O 1
ATOM 2932 N N . GLY B 1 165 ? 8.695 -0.544 -13.828 1 87.88 165 GLY B N 1
ATOM 2933 C CA . GLY B 1 165 ? 8.492 -1.589 -12.836 1 87.88 165 GLY B CA 1
ATOM 2934 C C . GLY B 1 165 ? 9.305 -2.84 -13.117 1 87.88 165 GLY B C 1
ATOM 2935 O O . GLY B 1 165 ? 10.055 -2.893 -14.094 1 87.88 165 GLY B O 1
ATOM 2936 N N . PHE B 1 166 ? 9.281 -3.797 -12.094 1 93.12 166 PHE B N 1
ATOM 2937 C CA . PHE B 1 166 ? 9.977 -5.07 -12.242 1 93.12 166 PHE B CA 1
ATOM 2938 C C . PHE B 1 166 ? 9.367 -6.129 -11.328 1 93.12 166 PHE B C 1
ATOM 2940 O O . PHE B 1 166 ? 8.648 -5.801 -10.391 1 93.12 166 PHE B O 1
ATOM 2947 N N . ASP B 1 167 ? 9.648 -7.391 -11.68 1 93.56 167 ASP B N 1
ATOM 2948 C CA . ASP B 1 167 ? 9.352 -8.547 -10.828 1 93.56 167 ASP B CA 1
ATOM 2949 C C . ASP B 1 167 ? 10.625 -9.117 -10.211 1 93.56 167 ASP B C 1
ATOM 2951 O O . ASP B 1 167 ? 11.672 -9.156 -10.867 1 93.56 167 ASP B O 1
ATOM 2955 N N . TYR B 1 168 ? 10.555 -9.484 -9.008 1 95.69 168 TYR B N 1
ATOM 2956 C CA . TYR B 1 168 ? 11.656 -10.117 -8.289 1 95.69 168 TYR B CA 1
ATOM 2957 C C . TYR B 1 168 ? 11.148 -11.266 -7.422 1 95.69 168 TYR B C 1
ATOM 2959 O O . TYR B 1 168 ? 10.094 -11.164 -6.789 1 95.69 168 TYR B O 1
ATOM 2967 N N . TYR B 1 169 ? 11.781 -12.406 -7.484 1 95.75 169 TYR B N 1
ATOM 2968 C CA . TYR B 1 169 ? 11.43 -13.445 -6.523 1 95.75 169 TYR B CA 1
ATOM 2969 C C . TYR B 1 169 ? 12.68 -14.016 -5.859 1 95.75 169 TYR B C 1
ATOM 2971 O O . TYR B 1 169 ? 13.766 -13.992 -6.445 1 95.75 169 TYR B O 1
ATOM 2979 N N . GLU B 1 170 ? 12.57 -14.43 -4.652 1 96.62 170 GLU B N 1
ATOM 2980 C CA . GLU B 1 170 ? 13.648 -14.945 -3.818 1 96.62 170 GLU B CA 1
ATOM 2981 C C . GLU B 1 170 ? 13.219 -16.188 -3.059 1 96.62 170 GLU B C 1
ATOM 2983 O O . GLU B 1 170 ? 12.094 -16.266 -2.551 1 96.62 170 GLU B O 1
ATOM 2988 N N . LEU B 1 171 ? 14.125 -17.172 -3.078 1 97.62 171 LEU B N 1
ATOM 2989 C CA . LEU B 1 171 ? 13.938 -18.344 -2.232 1 97.62 171 LEU B CA 1
ATOM 2990 C C . LEU B 1 171 ? 14.508 -18.109 -0.838 1 97.62 171 LEU B C 1
ATOM 2992 O O . LEU B 1 171 ? 15.68 -17.75 -0.694 1 97.62 171 LEU B O 1
ATOM 2996 N N . PHE B 1 172 ? 13.711 -18.25 0.149 1 97.75 172 PHE B N 1
ATOM 2997 C CA . PHE B 1 172 ? 14.148 -18.219 1.54 1 97.75 172 PHE B CA 1
ATOM 2998 C C . PHE B 1 172 ? 14.219 -19.641 2.109 1 97.75 172 PHE B C 1
ATOM 3000 O O . PHE B 1 172 ? 13.211 -20.359 2.125 1 97.75 172 PHE B O 1
ATOM 3007 N N . GLU B 1 173 ? 15.398 -19.938 2.617 1 96.94 173 GLU B N 1
ATOM 3008 C CA . GLU B 1 173 ? 15.609 -21.297 3.121 1 96.94 173 GLU B CA 1
ATOM 3009 C C . GLU B 1 173 ? 15.727 -21.297 4.645 1 96.94 173 GLU B C 1
ATOM 3011 O O . GLU B 1 173 ? 16.297 -20.375 5.234 1 96.94 173 GLU B O 1
ATOM 3016 N N . ASN B 1 174 ? 15.188 -22.297 5.266 1 95.69 174 ASN B N 1
ATOM 3017 C CA . ASN B 1 174 ? 15.344 -22.594 6.688 1 95.69 174 ASN B CA 1
ATOM 3018 C C . ASN B 1 174 ? 14.938 -21.406 7.555 1 95.69 174 ASN B C 1
ATOM 3020 O O . ASN B 1 174 ? 15.672 -21.016 8.469 1 95.69 174 ASN B O 1
ATOM 3024 N N . VAL B 1 175 ? 13.82 -20.844 7.156 1 95.62 175 VAL B N 1
ATOM 3025 C CA . VAL B 1 175 ? 13.336 -19.734 7.965 1 95.62 175 VAL B CA 1
ATOM 3026 C C . VAL B 1 175 ? 12.555 -20.266 9.164 1 95.62 175 VAL B C 1
ATOM 3028 O O . VAL B 1 175 ? 11.664 -21.109 9.008 1 95.62 175 VAL B O 1
ATOM 3031 N N . SER B 1 176 ? 12.898 -19.75 10.344 1 92.62 176 SER B N 1
ATOM 3032 C CA . SER B 1 176 ? 12.242 -20.203 11.57 1 92.62 176 SER B CA 1
ATOM 3033 C C . SER B 1 176 ? 10.938 -19.453 11.812 1 92.62 176 SER B C 1
ATOM 3035 O O . SER B 1 176 ? 10.914 -18.219 11.828 1 92.62 176 SER B O 1
ATOM 3037 N N . PHE B 1 177 ? 9.859 -20.203 11.961 1 95.19 177 PHE B N 1
ATOM 3038 C CA . PHE B 1 177 ? 8.547 -19.703 12.352 1 95.19 177 PHE B CA 1
ATOM 3039 C C . PHE B 1 177 ? 8.102 -20.312 13.672 1 95.19 177 PHE B C 1
ATOM 3041 O O . PHE B 1 177 ? 6.977 -20.812 13.781 1 95.19 177 PHE B O 1
ATOM 3048 N N . HIS B 1 178 ? 8.938 -20.25 14.641 1 93.5 178 HIS B N 1
ATOM 3049 C CA . HIS B 1 178 ? 8.688 -20.922 15.906 1 93.5 178 HIS B CA 1
ATOM 3050 C C . HIS B 1 178 ? 7.785 -20.094 16.812 1 93.5 178 HIS B C 1
ATOM 3052 O O . HIS B 1 178 ? 7.125 -20.625 17.703 1 93.5 178 HIS B O 1
ATOM 3058 N N . LYS B 1 179 ? 7.801 -18.781 16.672 1 94.88 179 LYS B N 1
ATOM 3059 C CA . LYS B 1 179 ? 6.957 -17.906 17.5 1 94.88 179 LYS B CA 1
ATOM 3060 C C . LYS B 1 179 ? 5.566 -17.766 16.875 1 94.88 179 LYS B C 1
ATOM 3062 O O . LYS B 1 179 ? 5.43 -17.609 15.672 1 94.88 179 LYS B O 1
ATOM 3067 N N . LEU B 1 180 ? 4.602 -17.812 17.688 1 95.69 180 LEU B N 1
ATOM 3068 C CA . LEU B 1 180 ? 3.238 -17.531 17.266 1 95.69 180 LEU B CA 1
ATOM 3069 C C . LEU B 1 180 ? 3.059 -16.031 17.016 1 95.69 180 LEU B C 1
ATOM 3071 O O . LEU B 1 180 ? 3.695 -15.203 17.672 1 95.69 180 LEU B O 1
ATOM 3075 N N . GLY B 1 181 ? 2.152 -15.781 15.977 1 95.25 181 GLY B N 1
ATOM 3076 C CA . GLY B 1 181 ? 1.842 -14.383 15.727 1 95.25 181 GLY B CA 1
ATOM 3077 C C . GLY B 1 181 ? 2.164 -13.945 14.305 1 95.25 181 GLY B C 1
ATOM 3078 O O . GLY B 1 181 ? 2.221 -14.773 13.391 1 95.25 181 GLY B O 1
ATOM 3079 N N . GLU B 1 182 ? 2.33 -12.648 14.133 1 95.94 182 GLU B N 1
ATOM 3080 C CA . GLU B 1 182 ? 2.461 -12.094 12.797 1 95.94 182 GLU B CA 1
ATOM 3081 C C . GLU B 1 182 ? 3.926 -11.852 12.438 1 95.94 182 GLU B C 1
ATOM 3083 O O . GLU B 1 182 ? 4.621 -11.102 13.125 1 95.94 182 GLU B O 1
ATOM 3088 N N . TYR B 1 183 ? 4.379 -12.57 11.484 1 97.19 183 TYR B N 1
ATOM 3089 C CA . TYR B 1 183 ? 5.617 -12.219 10.797 1 97.19 183 TYR B CA 1
ATOM 3090 C C . TYR B 1 183 ? 5.352 -11.273 9.633 1 97.19 183 TYR B C 1
ATOM 3092 O O . TYR B 1 183 ? 4.281 -11.312 9.023 1 97.19 183 TYR B O 1
ATOM 3100 N N . VAL B 1 184 ? 6.309 -10.406 9.344 1 98.06 184 VAL B N 1
ATOM 3101 C CA . VAL B 1 184 ? 6.09 -9.445 8.266 1 98.06 184 VAL B CA 1
ATOM 3102 C C . VAL B 1 184 ? 7.234 -9.539 7.254 1 98.06 184 VAL B C 1
ATOM 3104 O O . VAL B 1 184 ? 8.406 -9.406 7.617 1 98.06 184 VAL B O 1
ATOM 3107 N N . VAL B 1 185 ? 6.883 -9.852 6.051 1 98.69 185 VAL B N 1
ATOM 3108 C CA . VAL B 1 185 ? 7.789 -9.75 4.91 1 98.69 185 VAL B CA 1
ATOM 3109 C C . VAL B 1 185 ? 7.781 -8.32 4.371 1 98.69 185 VAL B C 1
ATOM 3111 O O . VAL B 1 185 ? 6.742 -7.82 3.938 1 98.69 185 VAL B O 1
ATOM 3114 N N . GLN B 1 186 ? 8.938 -7.676 4.418 1 98.75 186 GLN B N 1
ATOM 3115 C CA . GLN B 1 186 ? 9.039 -6.281 3.992 1 98.75 186 GLN B CA 1
ATOM 3116 C C . GLN B 1 186 ? 9.922 -6.148 2.754 1 98.75 186 GLN B C 1
ATOM 3118 O O . GLN B 1 186 ? 11.031 -6.668 2.721 1 98.75 186 GLN B O 1
ATOM 3123 N N . PHE B 1 187 ? 9.406 -5.562 1.702 1 98.88 187 PHE B N 1
ATOM 3124 C CA . PHE B 1 187 ? 10.234 -5.09 0.597 1 98.88 187 PHE B CA 1
ATOM 3125 C C . PHE B 1 187 ? 10.734 -3.674 0.864 1 98.88 187 PHE B C 1
ATOM 3127 O O . PHE B 1 187 ? 9.938 -2.771 1.141 1 98.88 187 PHE B O 1
ATOM 3134 N N . GLN B 1 188 ? 12.047 -3.521 0.778 1 98.88 188 GLN B N 1
ATOM 3135 C CA . GLN B 1 188 ? 12.633 -2.24 1.159 1 98.88 188 GLN B CA 1
ATOM 3136 C C . GLN B 1 188 ? 13.5 -1.676 0.035 1 98.88 188 GLN B C 1
ATOM 3138 O O . GLN B 1 188 ? 14.195 -2.422 -0.655 1 98.88 188 GLN B O 1
ATOM 3143 N N . LEU B 1 189 ? 13.43 -0.413 -0.166 1 98.62 189 LEU B N 1
ATOM 3144 C CA . LEU B 1 189 ? 14.289 0.336 -1.076 1 98.62 189 LEU B CA 1
ATOM 3145 C C . LEU B 1 189 ? 15.297 1.184 -0.303 1 98.62 189 LEU B C 1
ATOM 3147 O O . LEU B 1 189 ? 14.953 1.769 0.729 1 98.62 189 LEU B O 1
ATOM 3151 N N . LYS B 1 190 ? 16.422 1.27 -0.851 1 98.5 190 LYS B N 1
ATOM 3152 C CA . LYS B 1 190 ? 17.422 2.141 -0.263 1 98.5 190 LYS B CA 1
ATOM 3153 C C . LYS B 1 190 ? 17.297 3.572 -0.776 1 98.5 190 LYS B C 1
ATOM 3155 O O . LYS B 1 190 ? 17.109 3.791 -1.977 1 98.5 190 LYS B O 1
ATOM 3160 N N . HIS B 1 191 ? 17.281 4.457 0.069 1 97.38 191 HIS B N 1
ATOM 3161 C CA . HIS B 1 191 ? 17.266 5.887 -0.224 1 97.38 191 HIS B CA 1
ATOM 3162 C C . HIS B 1 191 ? 18.141 6.66 0.761 1 97.38 191 HIS B C 1
ATOM 3164 O O . HIS B 1 191 ? 17.953 6.543 1.976 1 97.38 191 HIS B O 1
ATOM 3170 N N . ASN B 1 192 ? 19.125 7.469 0.254 1 95.31 192 ASN B N 1
ATOM 3171 C CA . ASN B 1 192 ? 20.062 8.234 1.074 1 95.31 192 ASN B CA 1
ATOM 3172 C C . ASN B 1 192 ? 20.703 7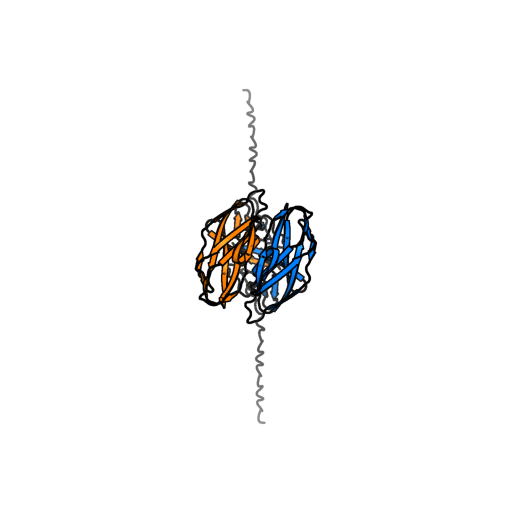.359 2.148 1 95.31 192 ASN B C 1
ATOM 3174 O O . ASN B 1 192 ? 20.688 7.715 3.328 1 95.31 192 ASN B O 1
ATOM 3178 N N . SER B 1 193 ? 21.141 6.172 1.789 1 95.94 193 SER B N 1
ATOM 3179 C CA . SER B 1 193 ? 21.984 5.254 2.561 1 95.94 193 SER B CA 1
ATOM 3180 C C . SER B 1 193 ? 21.156 4.531 3.625 1 95.94 193 SER B C 1
ATOM 3182 O O . SER B 1 193 ? 21.719 3.908 4.527 1 95.94 193 SER B O 1
ATOM 3184 N N . LYS B 1 194 ? 19.875 4.664 3.557 1 97.25 194 LYS B N 1
ATOM 3185 C CA . LYS B 1 194 ? 19 3.959 4.488 1 97.25 194 LYS B CA 1
ATOM 3186 C C . LYS B 1 194 ? 17.922 3.172 3.748 1 97.25 194 LYS B C 1
ATOM 3188 O O . LYS B 1 194 ? 17.438 3.6 2.693 1 97.25 194 LYS B O 1
ATOM 3193 N N . PHE B 1 195 ? 17.531 2.014 4.324 1 98.12 195 PHE B N 1
ATOM 3194 C CA . PHE B 1 195 ? 16.453 1.221 3.746 1 98.12 195 PHE B CA 1
ATOM 3195 C C . PHE B 1 195 ? 15.102 1.615 4.348 1 98.12 195 PHE B C 1
ATOM 3197 O O . PHE B 1 195 ? 14.992 1.808 5.562 1 98.12 195 PHE B O 1
ATOM 3204 N N . TYR B 1 196 ? 14.156 1.789 3.428 1 98.25 196 TYR B N 1
ATOM 3205 C CA . TYR B 1 196 ? 12.781 2.082 3.814 1 98.25 196 TYR B CA 1
ATOM 3206 C C . TYR B 1 196 ? 11.836 1.002 3.309 1 98.25 196 TYR B C 1
ATOM 3208 O O . TYR B 1 196 ? 11.961 0.53 2.178 1 98.25 196 TYR B O 1
ATOM 3216 N N . THR B 1 197 ? 10.898 0.583 4.16 1 98.38 197 THR B N 1
ATOM 3217 C CA . THR B 1 197 ? 9.859 -0.348 3.736 1 98.38 197 THR B CA 1
ATOM 3218 C C . THR B 1 197 ? 8.859 0.34 2.809 1 98.38 197 THR B C 1
ATOM 3220 O O . THR B 1 197 ? 8.352 1.417 3.125 1 98.38 197 THR B O 1
ATOM 3223 N N . VAL B 1 198 ? 8.594 -0.289 1.637 1 98.56 198 VAL B N 1
ATOM 3224 C CA . VAL B 1 198 ? 7.648 0.31 0.699 1 98.56 198 VAL B CA 1
ATOM 3225 C C . VAL B 1 198 ? 6.566 -0.704 0.336 1 98.56 198 VAL B C 1
ATOM 3227 O O . VAL B 1 198 ? 5.652 -0.398 -0.433 1 98.56 198 VAL B O 1
ATOM 3230 N N . GLY B 1 199 ? 6.602 -1.84 0.853 1 98.38 199 GLY B N 1
ATOM 3231 C CA . GLY B 1 199 ? 5.605 -2.889 0.705 1 98.38 199 GLY B CA 1
ATOM 3232 C C . GLY B 1 199 ? 5.73 -3.979 1.753 1 98.38 199 GLY B C 1
ATOM 3233 O O . GLY B 1 199 ? 6.82 -4.238 2.264 1 98.38 199 GLY B O 1
ATOM 3234 N N . GLU B 1 200 ? 4.633 -4.613 2.057 1 98.38 200 GLU B N 1
ATOM 3235 C CA . GLU B 1 200 ? 4.656 -5.621 3.111 1 98.38 200 GLU B CA 1
ATOM 3236 C C . GLU B 1 200 ? 3.688 -6.758 2.807 1 98.38 200 GLU B C 1
ATOM 3238 O O . GLU B 1 200 ? 2.715 -6.574 2.072 1 98.38 200 GLU B O 1
ATOM 3243 N N . LYS B 1 201 ? 3.992 -7.879 3.338 1 98.56 201 LYS B N 1
ATOM 3244 C CA . LYS B 1 201 ? 3.123 -9.047 3.387 1 98.56 201 LYS B CA 1
ATOM 3245 C C . LYS B 1 201 ? 3.178 -9.719 4.758 1 98.56 201 LYS B C 1
ATOM 3247 O O . LYS B 1 201 ? 4.246 -10.141 5.203 1 98.56 201 LYS B O 1
ATOM 3252 N N . THR B 1 202 ? 2.045 -9.797 5.359 1 97.62 202 THR B N 1
ATOM 3253 C CA . THR B 1 202 ? 1.961 -10.414 6.68 1 97.62 202 THR B CA 1
ATOM 3254 C C . THR B 1 202 ? 1.772 -11.922 6.562 1 97.62 202 THR B C 1
ATOM 3256 O O . THR B 1 202 ? 0.995 -12.391 5.73 1 97.62 202 THR B O 1
ATOM 3259 N N . LEU B 1 203 ? 2.514 -12.633 7.293 1 96.81 203 LEU B N 1
ATOM 3260 C CA . LEU B 1 203 ? 2.336 -14.062 7.512 1 96.81 203 LEU B CA 1
ATOM 3261 C C . LEU B 1 203 ? 1.908 -14.344 8.945 1 96.81 203 LEU B C 1
ATOM 3263 O O . LEU B 1 203 ? 2.598 -13.953 9.891 1 96.81 203 LEU B O 1
ATOM 3267 N N . VAL B 1 204 ? 0.839 -14.984 9.102 1 96 204 VAL B N 1
ATOM 3268 C CA . VAL B 1 204 ? 0.356 -15.297 10.445 1 96 204 VAL B CA 1
ATOM 3269 C C . VAL B 1 204 ? 0.71 -16.734 10.797 1 96 204 VAL B C 1
ATOM 3271 O O . VAL B 1 204 ? 0.28 -17.672 10.117 1 96 204 VAL B O 1
ATOM 3274 N N . VAL B 1 205 ? 1.45 -16.891 11.844 1 95.44 205 VAL B N 1
ATOM 3275 C CA . VAL B 1 205 ? 1.803 -18.203 12.359 1 95.44 205 VAL B CA 1
ATOM 3276 C C . VAL B 1 205 ? 0.878 -18.562 13.523 1 95.44 205 VAL B C 1
ATOM 3278 O O . VAL B 1 205 ? 0.771 -17.812 14.492 1 95.44 205 VAL B O 1
ATOM 3281 N N . TYR B 1 206 ? 0.289 -19.734 13.383 1 92.44 206 TYR B N 1
ATOM 3282 C CA . TYR B 1 206 ? -0.669 -20.141 14.406 1 92.44 206 TYR B CA 1
ATOM 3283 C C . TYR B 1 206 ? -0.309 -21.5 14.977 1 92.44 206 TYR B C 1
ATOM 3285 O O . TYR B 1 206 ? 0.397 -22.281 14.336 1 92.44 206 TYR B O 1
#

InterPro domains:
  IPR012854 Copper amine oxidase-like, N-terminal [PF07833] (38-91)
  IPR036582 Copper amine oxidase-like, N-terminal domain superfamily [SSF55383] (36-77)

pLDDT: mean 89.21, std 16.89, range [36.31, 98.88]

Organism: NCBI:txid312168

Nearest PDB structures (foldseek):
  4kkq-assembly1_B  TM=6.547E-01  e=1.582E-03  Vibrio cholerae MJ-1236
  4be5-assembly1_A  TM=5.519E-01  e=3.547E-03  Vibrio cholerae MJ-1236
  5g50-assembly1_B  TM=5.707E-01  e=6.411E-03  Vibrio cholerae MJ-1236
  1ft0-assembly3_A  TM=4.677E-01  e=1.362E-02  Homo sapiens
  7tw1-assembly1_E  TM=5.191E-01  e=5.517E-02  Homo sapiens

Sequence (412 aa):
MKKRITVLTLAIVICFTVVAAASVNEEYKGFSIVNVLVNGQKLESQVPGVNFHDSTVLPLKAVSEAMNTIVDWDSKTNTANLIKPEVNIIVMDDILENEDETISLYNPFGLIPQHEVMDFFALVQVHELKEGNYEFRIVISDPNGKEVVVSPTDTYKVEKDSFGGFDYYELFENVSFHKLGEYVVQFQLKHNSKFYTVGEKTLVVYMKKRITVLTLAIVICFTVVAAASVNEEYKGFSIVNVLVNGQKLESQVPGVNFHDSTVLPLKAVSEAMNTIVDWDSKTNTANLIKPEVNIIVMDDILENEDETISLYNPFGLIPQHEVMDFFALVQVHELKEGNYEFRIVISDPNGKEVVVSPTDTYKVEKDSFGGFDYYELFENVSFHKLGEYVVQFQLKHNSKFYTVGEKTLVVY